Protein AF-0000000070408764 (afdb_homodimer)

Sequence (468 aa):
MGTEERNVILADMATMDFGFGFPETDITLIVEGNKFHVNRAVLSHHSPVFNAMLNGHFKESSEKEIVLEDCKAEHFKEFLKSLYPNMKQSVNEQNVLQVLPLAHKYQSPLVTDCEDFMKTLCQPGTGIRISTLLDYILAAEKFNLGQFLESAVKFCARVDFDLLNGKKYSRISQRFGNTQYTKSIDKDVQKKFLQLSIETQFSIAKKRLKFLEMYKKKRDNSDSVESDFEIPLSMGTEERNVILADMATMDFGFGFPETDITLIVEGNKFHVNRAVLSHHSPVFNAMLNGHFKESSEKEIVLEDCKAEHFKEFLKSLYPNMKQSVNEQNVLQVLPLAHKYQSPLVTDCEDFMKTLCQPGTGIRISTLLDYILAAEKFNLGQFLESAVKFCARVDFDLLNGKKYSRISQRFGNTQYTKSIDKDVQKKFLQLSIETQFSIAKKRLKFLEMYKKKRDNSDSVESDFEIPLS

InterPro domains:
  IPR000210 BTB/POZ domain [PF00651] (25-120)
  IPR000210 BTB/POZ domain [PS50097] (25-84)
  IPR000210 BTB/POZ domain [SM00225] (25-122)
  IPR011333 SKP1/BTB/POZ domain superfamily [G3DSA:3.30.710.10] (23-158)
  IPR011333 SKP1/BTB/POZ domain superfamily [SSF54695] (25-119)

Structure (mmCIF, N/CA/C/O backbone):
data_AF-0000000070408764-model_v1
#
loop_
_entity.id
_entity.type
_entity.pdbx_description
1 polymer 'Speckle-type POZ protein-like isoform X1'
#
loop_
_atom_site.group_PDB
_atom_site.id
_atom_site.type_symbol
_atom_site.label_atom_id
_atom_site.label_alt_id
_atom_site.label_comp_id
_atom_site.label_asym_id
_atom_site.label_entity_id
_atom_site.label_seq_id
_atom_site.pdbx_PDB_ins_code
_atom_site.Cartn_x
_atom_site.Cartn_y
_atom_site.Cartn_z
_atom_site.occupancy
_atom_site.B_iso_or_equiv
_atom_site.auth_seq_id
_atom_site.auth_comp_id
_atom_site.auth_asym_id
_atom_site.auth_atom_id
_atom_site.pdbx_PDB_model_num
ATOM 1 N N . MET A 1 1 ? 15.781 -19.453 -42.906 1 28.3 1 MET A N 1
ATOM 2 C CA . MET A 1 1 ? 15.938 -20.828 -42.406 1 28.3 1 MET A CA 1
ATOM 3 C C . MET A 1 1 ? 15.195 -21.016 -41.094 1 28.3 1 MET A C 1
ATOM 5 O O . MET A 1 1 ? 14.969 -22.156 -40.656 1 28.3 1 MET A O 1
ATOM 9 N N . GLY A 1 2 ? 15.078 -19.922 -40.344 1 32.53 2 GLY A N 1
ATOM 10 C CA . GLY A 1 2 ? 14.578 -19.922 -38.969 1 32.53 2 GLY A CA 1
ATOM 11 C C . GLY A 1 2 ? 13.086 -20.156 -38.875 1 32.53 2 GLY A C 1
ATOM 12 O O . GLY A 1 2 ? 12.57 -20.531 -37.844 1 32.53 2 GLY A O 1
ATOM 13 N N . THR A 1 3 ? 12.32 -19.766 -39.844 1 39.16 3 THR A N 1
ATOM 14 C CA . THR A 1 3 ? 10.859 -19.812 -39.906 1 39.16 3 THR A CA 1
ATOM 15 C C . THR A 1 3 ? 10.367 -21.234 -40.125 1 39.16 3 THR A C 1
ATOM 17 O O . THR A 1 3 ? 9.297 -21.609 -39.625 1 39.16 3 THR A O 1
ATOM 20 N N . GLU A 1 4 ? 11.227 -22.016 -40.781 1 33.66 4 GLU A N 1
ATOM 21 C CA . GLU A 1 4 ? 10.805 -23.344 -41.188 1 33.66 4 GLU A CA 1
ATOM 22 C C . GLU A 1 4 ? 10.742 -24.312 -40.031 1 33.66 4 GLU A C 1
ATOM 24 O O . GLU A 1 4 ? 9.867 -25.188 -39.969 1 33.66 4 GLU A O 1
ATOM 29 N N . GLU A 1 5 ? 11.758 -24.188 -39.094 1 30.2 5 GLU A N 1
ATOM 30 C CA . GLU A 1 5 ? 11.836 -25.125 -38 1 30.2 5 GLU A CA 1
ATOM 31 C C . GLU A 1 5 ? 10.688 -24.922 -37 1 30.2 5 GLU A C 1
ATOM 33 O O . GLU A 1 5 ? 10.414 -25.797 -36.188 1 30.2 5 GLU A O 1
ATOM 38 N N . ARG A 1 6 ? 10.227 -23.703 -36.969 1 38.06 6 ARG A N 1
ATOM 39 C CA . ARG A 1 6 ? 9.07 -23.484 -36.094 1 38.06 6 ARG A CA 1
ATOM 40 C C . ARG A 1 6 ? 7.859 -24.266 -36.594 1 38.06 6 ARG A C 1
ATOM 42 O O . ARG A 1 6 ? 6.996 -24.656 -35.812 1 38.06 6 ARG A O 1
ATOM 49 N N . ASN A 1 7 ? 7.965 -24.422 -37.906 1 34.16 7 ASN A N 1
ATOM 50 C CA . ASN A 1 7 ? 6.84 -25.078 -38.562 1 34.16 7 ASN A CA 1
ATOM 51 C C . ASN A 1 7 ? 6.801 -26.562 -38.281 1 34.16 7 ASN A C 1
ATOM 53 O O . ASN A 1 7 ? 5.73 -27.188 -38.281 1 34.16 7 ASN A O 1
ATOM 57 N N . VAL A 1 8 ? 7.996 -27.25 -38.125 1 34.06 8 VAL A N 1
ATOM 58 C CA . VAL A 1 8 ? 8.062 -28.719 -38.062 1 34.06 8 VAL A CA 1
ATOM 59 C C . VAL A 1 8 ? 7.605 -29.172 -36.656 1 34.06 8 VAL A C 1
ATOM 61 O O . VAL A 1 8 ? 6.871 -30.156 -36.562 1 34.06 8 VAL A O 1
ATOM 64 N N . ILE A 1 9 ? 8.195 -28.547 -35.594 1 34.31 9 ILE A N 1
ATOM 65 C CA . ILE A 1 9 ? 7.895 -29.031 -34.25 1 34.31 9 ILE A CA 1
ATOM 66 C C . ILE A 1 9 ? 6.43 -28.766 -33.938 1 34.31 9 ILE A C 1
ATOM 68 O O . ILE A 1 9 ? 5.777 -29.578 -33.281 1 34.31 9 ILE A O 1
ATOM 72 N N . LEU A 1 10 ? 5.906 -27.641 -34.406 1 36.19 10 LEU A N 1
ATOM 73 C CA . LEU A 1 10 ? 4.496 -27.266 -34.312 1 36.19 10 LEU A CA 1
ATOM 74 C C . LEU A 1 10 ? 3.639 -28.219 -35.156 1 36.19 10 LEU A C 1
ATOM 76 O O . LEU A 1 10 ? 2.531 -28.578 -34.75 1 36.19 10 LEU A O 1
ATOM 80 N N . ALA A 1 11 ? 4.113 -28.625 -36.312 1 35.84 11 ALA A N 1
ATOM 81 C CA . ALA A 1 11 ? 3.49 -29.609 -37.188 1 35.84 11 ALA A CA 1
ATOM 82 C C . ALA A 1 11 ? 3.336 -30.953 -36.5 1 35.84 11 ALA A C 1
ATOM 84 O O . ALA A 1 11 ? 2.309 -31.625 -36.625 1 35.84 11 ALA A O 1
ATOM 85 N N . ASP A 1 12 ? 4.418 -31.531 -35.906 1 34.56 12 ASP A N 1
ATOM 86 C CA . ASP A 1 12 ? 4.344 -32.844 -35.281 1 34.56 12 ASP A CA 1
ATOM 87 C C . ASP A 1 12 ? 3.334 -32.844 -34.125 1 34.56 12 ASP A C 1
ATOM 89 O O . ASP A 1 12 ? 2.584 -33.812 -33.938 1 34.56 12 ASP A O 1
ATOM 93 N N . MET A 1 13 ? 3.309 -31.828 -33.25 1 36.41 13 MET A N 1
ATOM 94 C CA . MET A 1 13 ? 2.316 -31.688 -32.188 1 36.41 13 MET A CA 1
ATOM 95 C C . MET A 1 13 ? 0.973 -31.234 -32.75 1 36.41 13 MET A C 1
ATOM 97 O O . MET A 1 13 ? -0.077 -31.547 -32.188 1 36.41 13 MET A O 1
ATOM 101 N N . ALA A 1 14 ? 0.761 -30.375 -33.719 1 40.25 14 ALA A N 1
ATOM 102 C CA . ALA A 1 14 ? -0.396 -29.922 -34.469 1 40.25 14 ALA A CA 1
ATOM 103 C C . ALA A 1 14 ? -1.159 -31.094 -35.094 1 40.25 14 ALA A C 1
ATOM 105 O O . ALA A 1 14 ? -2.391 -31.078 -35.125 1 40.25 14 ALA A O 1
ATOM 106 N N . THR A 1 15 ? -0.508 -31.984 -35.938 1 40.06 15 THR A N 1
ATOM 107 C CA . THR A 1 15 ? -1.001 -33.312 -36.281 1 40.06 15 THR A CA 1
ATOM 108 C C . THR A 1 15 ? -0.934 -34.219 -35.062 1 40.06 15 THR A C 1
ATOM 110 O O . THR A 1 15 ? -1.022 -35.438 -35.188 1 40.06 15 THR A O 1
ATOM 113 N N . MET A 1 16 ? -0.277 -33.875 -34.031 1 38.88 16 MET A N 1
ATOM 114 C CA . MET A 1 16 ? -0.199 -34.781 -32.906 1 38.88 16 MET A CA 1
ATOM 115 C C . MET A 1 16 ? -1.567 -35.375 -32.594 1 38.88 16 MET A C 1
ATOM 117 O O . MET A 1 16 ? -2.514 -34.656 -32.312 1 38.88 16 MET A O 1
ATOM 121 N N . ASP A 1 17 ? -1.9 -36.281 -33.312 1 42.25 17 ASP A N 1
ATOM 122 C CA . ASP A 1 17 ? -2.812 -37.281 -32.781 1 42.25 17 ASP A CA 1
ATOM 123 C C . ASP A 1 17 ? -2.486 -37.562 -31.312 1 42.25 17 ASP A C 1
ATOM 125 O O . ASP A 1 17 ? -1.383 -38 -30.984 1 42.25 17 ASP A O 1
ATOM 129 N N . PHE A 1 18 ? -2.742 -36.438 -30.391 1 43.19 18 PHE A N 1
ATOM 130 C CA . PHE A 1 18 ? -2.453 -36.844 -29.016 1 43.19 18 PHE A CA 1
ATOM 131 C C . PHE A 1 18 ? -2.482 -38.375 -28.875 1 43.19 18 PHE A C 1
ATOM 133 O O . PHE A 1 18 ? -2.314 -38.906 -27.781 1 43.19 18 PHE A O 1
ATOM 140 N N . GLY A 1 19 ? -2.346 -39.062 -29.969 1 39.84 19 GLY A N 1
ATOM 141 C CA . GLY A 1 19 ? -2.18 -40.5 -29.953 1 39.84 19 GLY A CA 1
ATOM 142 C C . GLY A 1 19 ? -2.684 -41.125 -28.672 1 39.84 19 GLY A C 1
ATOM 143 O O . GLY A 1 19 ? -2.242 -42.219 -28.297 1 39.84 19 GLY A O 1
ATOM 144 N N . PHE A 1 20 ? -2.953 -40.188 -27.641 1 40.75 20 PHE A N 1
ATOM 145 C CA . PHE A 1 20 ? -3.354 -40.938 -26.453 1 40.75 20 PHE A CA 1
ATOM 146 C C . PHE A 1 20 ? -4.43 -41.969 -26.797 1 40.75 20 PHE A C 1
ATOM 148 O O . PHE A 1 20 ? -5.18 -41.781 -27.75 1 40.75 20 PHE A O 1
ATOM 155 N N . GLY A 1 21 ? -4.203 -43.094 -26.719 1 43.78 21 GLY A N 1
ATOM 156 C CA . GLY A 1 21 ? -5.344 -44 -26.734 1 43.78 21 GLY A CA 1
ATOM 157 C C . GLY A 1 21 ? -6.656 -43.312 -26.422 1 43.78 21 GLY A C 1
ATOM 158 O O . GLY A 1 21 ? -7.398 -43.75 -25.531 1 43.78 21 GLY A O 1
ATOM 159 N N . PHE A 1 22 ? -6.676 -42 -26.297 1 48.03 22 PHE A N 1
ATOM 160 C CA . PHE A 1 22 ? -7.879 -41.312 -25.875 1 48.03 22 PHE A CA 1
ATOM 161 C C . PHE A 1 22 ? -9.047 -41.625 -26.812 1 48.03 22 PHE A C 1
ATOM 163 O O . PHE A 1 22 ? -8.844 -42.094 -27.938 1 48.03 22 PHE A O 1
ATOM 170 N N . PRO A 1 23 ? -10.234 -41.281 -26.234 1 56.53 23 PRO A N 1
ATOM 171 C CA . PRO A 1 23 ? -11.484 -41.344 -27 1 56.53 23 PRO A CA 1
ATOM 172 C C . PRO A 1 23 ? -11.406 -40.594 -28.312 1 56.53 23 PRO A C 1
ATOM 174 O O . PRO A 1 23 ? -10.516 -39.75 -28.516 1 56.53 23 PRO A O 1
ATOM 177 N N . GLU A 1 24 ? -11.984 -41 -29.344 1 66.62 24 GLU A N 1
ATOM 178 C CA . GLU A 1 24 ? -12.133 -40.469 -30.688 1 66.62 24 GLU A CA 1
ATOM 179 C C . GLU A 1 24 ? -12.242 -38.969 -30.688 1 66.62 24 GLU A C 1
ATOM 181 O O . GLU A 1 24 ? -13.055 -38.375 -29.953 1 66.62 24 GLU A O 1
ATOM 186 N N . THR A 1 25 ? -11.102 -38.219 -31.094 1 78.25 25 THR A N 1
ATOM 187 C CA . THR A 1 25 ? -11.172 -36.781 -31.297 1 78.25 25 THR A CA 1
ATOM 188 C C . THR A 1 25 ? -12.32 -36.406 -32.25 1 78.25 25 THR A C 1
ATOM 190 O O . THR A 1 25 ? -12.547 -37.125 -33.25 1 78.25 25 THR A O 1
ATOM 193 N N . ASP A 1 26 ? -13.117 -35.406 -31.766 1 83.38 26 ASP A N 1
ATOM 194 C CA . ASP A 1 26 ? -14.289 -35.094 -32.594 1 83.38 26 ASP A CA 1
ATOM 195 C C . ASP A 1 26 ? -14.367 -33.594 -32.875 1 83.38 26 ASP A C 1
ATOM 197 O O . ASP A 1 26 ? -15.266 -33.156 -33.594 1 83.38 26 ASP A O 1
ATOM 201 N N . ILE A 1 27 ? -13.43 -32.875 -32.344 1 88.38 27 ILE A N 1
ATOM 202 C CA . ILE A 1 27 ? -13.445 -31.438 -32.594 1 88.38 27 ILE A CA 1
ATOM 203 C C . ILE A 1 27 ? -12.016 -30.922 -32.75 1 88.38 27 ILE A C 1
ATOM 205 O O . ILE A 1 27 ? -11.086 -31.5 -32.156 1 88.38 27 ILE A O 1
ATOM 209 N N . THR A 1 28 ? -11.844 -29.938 -33.562 1 91.38 28 THR A N 1
ATOM 210 C CA . THR A 1 28 ? -10.547 -29.312 -33.781 1 91.38 28 THR A CA 1
ATOM 211 C C . THR A 1 28 ? -10.539 -27.875 -33.281 1 91.38 28 THR A C 1
ATOM 213 O O . THR A 1 28 ? -11.391 -27.078 -33.688 1 91.38 28 THR A O 1
ATOM 216 N N . LEU A 1 29 ? -9.57 -27.625 -32.438 1 92.44 29 LEU A N 1
ATOM 217 C CA . LEU A 1 29 ? -9.367 -26.25 -31.984 1 92.44 29 LEU A CA 1
ATOM 218 C C . LEU A 1 29 ? -8.156 -25.625 -32.656 1 92.44 29 LEU A C 1
ATOM 220 O O . LEU A 1 29 ? -7.117 -26.281 -32.812 1 92.44 29 LEU A O 1
ATOM 224 N N . ILE A 1 30 ? -8.352 -24.375 -33.125 1 93.88 30 ILE A N 1
ATOM 225 C CA . ILE A 1 30 ? -7.27 -23.672 -33.812 1 93.88 30 ILE A CA 1
ATOM 226 C C . ILE A 1 30 ? -6.75 -22.547 -32.938 1 93.88 30 ILE A C 1
ATOM 228 O O . ILE A 1 30 ? -7.508 -21.656 -32.531 1 93.88 30 ILE A O 1
ATOM 232 N N . VAL A 1 31 ? -5.473 -22.656 -32.625 1 95.12 31 VAL A N 1
ATOM 233 C CA . VAL A 1 31 ? -4.797 -21.641 -31.812 1 95.12 31 VAL A CA 1
ATOM 234 C C . VAL A 1 31 ? -3.566 -21.125 -32.562 1 95.12 31 VAL A C 1
ATOM 236 O O . VAL A 1 31 ? -2.629 -21.891 -32.812 1 95.12 31 VAL A O 1
ATOM 239 N N . GLU A 1 32 ? -3.594 -19.906 -32.781 1 95.69 32 GLU A N 1
ATOM 240 C CA . GLU A 1 32 ? -2.502 -19.297 -33.531 1 95.69 32 GLU A CA 1
ATOM 241 C C . GLU A 1 32 ? -2.184 -20.125 -34.781 1 95.69 32 GLU A C 1
ATOM 243 O O . GLU A 1 32 ? -1.019 -20.422 -35.062 1 95.69 32 GLU A O 1
ATOM 248 N N . GLY A 1 33 ? -3.221 -20.547 -35.5 1 92.81 33 GLY A N 1
ATOM 249 C CA . GLY A 1 33 ? -3.08 -21.266 -36.75 1 92.81 33 GLY A CA 1
ATOM 250 C C . GLY A 1 33 ? -2.742 -22.734 -36.562 1 92.81 33 GLY A C 1
ATOM 251 O O . GLY A 1 33 ? -2.756 -23.5 -37.531 1 92.81 33 GLY A O 1
ATOM 252 N N . ASN A 1 34 ? -2.486 -23.141 -35.375 1 92.44 34 ASN A N 1
ATOM 253 C CA . ASN A 1 34 ? -2.199 -24.547 -35.094 1 92.44 34 ASN A CA 1
ATOM 254 C C . ASN A 1 34 ? -3.469 -25.328 -34.75 1 92.44 34 ASN A C 1
ATOM 256 O O . ASN A 1 34 ? -4.332 -24.828 -34 1 92.44 34 ASN A O 1
ATOM 260 N N . LYS A 1 35 ? -3.582 -26.531 -35.281 1 90.5 35 LYS A N 1
ATOM 261 C CA . LYS A 1 35 ? -4.77 -27.344 -35.062 1 90.5 35 LYS A CA 1
ATOM 262 C C . LYS A 1 35 ? -4.559 -28.328 -33.906 1 90.5 35 LYS A C 1
ATOM 264 O O . LYS A 1 35 ? -3.553 -29.031 -33.875 1 90.5 35 LYS A O 1
ATOM 269 N N . PHE A 1 36 ? -5.449 -28.297 -33 1 90.62 36 PHE A N 1
ATOM 270 C CA . PHE A 1 36 ? -5.477 -29.219 -31.891 1 90.62 36 PHE A CA 1
ATOM 271 C C . PHE A 1 36 ? -6.715 -30.109 -31.953 1 90.62 36 PHE A C 1
ATOM 273 O O . PHE A 1 36 ? -7.836 -29.625 -31.781 1 90.62 36 PHE A O 1
ATOM 280 N N . HIS A 1 37 ? -6.449 -31.375 -32.25 1 88.44 37 HIS A N 1
ATOM 281 C CA . HIS A 1 37 ? -7.555 -32.312 -32.281 1 88.44 37 HIS A CA 1
ATOM 282 C C . HIS A 1 37 ? -7.863 -32.844 -30.875 1 88.44 37 HIS A C 1
ATOM 284 O O . HIS A 1 37 ? -7.031 -33.5 -30.25 1 88.44 37 HIS A O 1
ATOM 290 N N . VAL A 1 38 ? -9.039 -32.469 -30.422 1 88.81 38 VAL A N 1
ATOM 291 C CA . VAL A 1 38 ? -9.352 -32.781 -29.031 1 88.81 38 VAL A CA 1
ATOM 292 C C . VAL A 1 38 ? -10.703 -33.469 -28.953 1 88.81 38 VAL A C 1
ATOM 294 O O . VAL A 1 38 ? -11.406 -33.594 -29.953 1 88.81 38 VAL A O 1
ATOM 297 N N . ASN A 1 39 ? -10.891 -34.094 -27.828 1 87.25 39 ASN A N 1
ATOM 298 C CA . ASN A 1 39 ? -12.164 -34.719 -27.547 1 87.25 39 ASN A CA 1
ATOM 299 C C . ASN A 1 39 ? -13.133 -33.781 -26.844 1 87.25 39 ASN A C 1
ATOM 301 O O . ASN A 1 39 ? -12.828 -33.25 -25.766 1 87.25 39 ASN A O 1
ATOM 305 N N . ARG A 1 40 ? -14.266 -33.562 -27.422 1 87.69 40 ARG A N 1
ATOM 306 C CA . ARG A 1 40 ? -15.281 -32.656 -26.938 1 87.69 40 ARG A CA 1
ATOM 307 C C . ARG A 1 40 ? -15.711 -33 -25.516 1 87.69 40 ARG A C 1
ATOM 309 O O . ARG A 1 40 ? -15.844 -32.125 -24.656 1 87.69 40 ARG A O 1
ATOM 316 N N . ALA A 1 41 ? -15.875 -34.188 -25.234 1 85.56 41 ALA A N 1
ATOM 317 C CA . ALA A 1 41 ? -16.375 -34.656 -23.938 1 85.56 41 ALA A CA 1
ATOM 318 C C . ALA A 1 41 ? -15.359 -34.375 -22.828 1 85.56 41 ALA A C 1
ATOM 320 O O . ALA A 1 41 ? -15.727 -33.969 -21.719 1 85.56 41 ALA A O 1
ATOM 321 N N . VAL A 1 42 ? -14.141 -34.594 -23.156 1 85.56 42 VAL A N 1
ATOM 322 C CA . VAL A 1 42 ? -13.086 -34.406 -22.188 1 85.56 42 VAL A CA 1
ATOM 323 C C . VAL A 1 42 ? -12.992 -32.938 -21.812 1 85.56 42 VAL A C 1
ATOM 325 O O . VAL A 1 42 ? -12.977 -32.562 -20.641 1 85.56 42 VAL A O 1
ATOM 328 N N . LEU A 1 43 ? -12.938 -32.062 -22.734 1 89.94 43 LEU A N 1
ATOM 329 C CA . LEU A 1 43 ? -12.844 -30.609 -22.5 1 89.94 43 LEU A CA 1
ATOM 330 C C . LEU A 1 43 ? -14.07 -30.109 -21.766 1 89.94 43 LEU A C 1
ATOM 332 O O . LEU A 1 43 ? -13.953 -29.344 -20.812 1 89.94 43 LEU A O 1
ATOM 336 N N . SER A 1 44 ? -15.227 -30.609 -22.203 1 90.25 44 SER A N 1
ATOM 337 C CA . SER A 1 44 ? -16.484 -30.172 -21.609 1 90.25 44 SER A CA 1
ATOM 338 C C . SER A 1 44 ? -16.594 -30.594 -20.156 1 90.25 44 SER A C 1
ATOM 340 O O . SER A 1 44 ? -17.172 -29.891 -19.328 1 90.25 44 SER A O 1
ATOM 342 N N . HIS A 1 45 ? -16.062 -31.688 -19.906 1 89 45 HIS A N 1
ATOM 343 C CA . HIS A 1 45 ? -16.109 -32.219 -18.547 1 89 45 HIS A CA 1
ATOM 344 C C . HIS A 1 45 ? -15.227 -31.406 -17.609 1 89 45 HIS A C 1
ATOM 346 O O . HIS A 1 45 ? -15.57 -31.203 -16.438 1 89 45 HIS A O 1
ATOM 352 N N . HIS A 1 46 ? -14.109 -30.953 -18.109 1 91.06 46 HIS A N 1
ATOM 353 C CA . HIS A 1 46 ? -13.102 -30.344 -17.234 1 91.06 46 HIS A CA 1
ATOM 354 C C . HIS A 1 46 ? -13.156 -28.828 -17.312 1 91.06 46 HIS A C 1
ATOM 356 O O . HIS A 1 46 ? -12.359 -28.141 -16.656 1 91.06 46 HIS A O 1
ATOM 362 N N . SER A 1 47 ? -14.07 -28.25 -18 1 94.5 47 SER A N 1
ATOM 363 C CA . SER A 1 47 ? -14.172 -26.797 -18.156 1 94.5 47 SER A CA 1
ATOM 364 C C . SER A 1 47 ? -15.602 -26.375 -18.484 1 94.5 47 SER A C 1
ATOM 366 O O . SER A 1 47 ? -16.094 -26.672 -19.578 1 94.5 47 SER A O 1
ATOM 368 N N . PRO A 1 48 ? -16.203 -25.703 -17.578 1 95.06 48 PRO A N 1
ATOM 369 C CA . PRO A 1 48 ? -17.531 -25.188 -17.891 1 95.06 48 PRO A CA 1
ATOM 370 C C . PRO A 1 48 ? -17.531 -24.25 -19.109 1 95.06 48 PRO A C 1
ATOM 372 O O . PRO A 1 48 ? -18.516 -24.219 -19.859 1 95.06 48 PRO A O 1
ATOM 375 N N . VAL A 1 49 ? -16.469 -23.578 -19.25 1 95.12 49 VAL A N 1
ATOM 376 C CA . VAL A 1 49 ? -16.359 -22.672 -20.391 1 95.12 49 VAL A CA 1
ATOM 377 C C . VAL A 1 49 ? -16.312 -23.469 -21.688 1 95.12 49 VAL A C 1
ATOM 379 O O . VAL A 1 49 ? -17.047 -23.188 -22.625 1 95.12 49 VAL A O 1
ATOM 382 N N . PHE A 1 50 ? -15.492 -24.516 -21.703 1 92.88 50 PHE A N 1
ATOM 383 C CA . PHE A 1 50 ? -15.461 -25.391 -22.875 1 92.88 50 PHE A CA 1
ATOM 384 C C . PHE A 1 50 ? -16.797 -26.094 -23.047 1 92.88 50 PHE A C 1
ATOM 386 O O . PHE A 1 50 ? -17.25 -26.312 -24.188 1 92.88 50 PHE A O 1
ATOM 393 N N . ASN A 1 51 ? -17.375 -26.469 -21.969 1 92.88 51 ASN A N 1
ATOM 394 C CA . ASN A 1 51 ? -18.688 -27.109 -22.062 1 92.88 51 ASN A CA 1
ATOM 395 C C . ASN A 1 51 ? -19.703 -26.203 -22.75 1 92.88 51 ASN A C 1
ATOM 397 O O . ASN A 1 51 ? -20.422 -26.641 -23.656 1 92.88 51 ASN A O 1
ATOM 401 N N . ALA A 1 52 ? -19.688 -25.016 -22.344 1 92.25 52 ALA A N 1
ATOM 402 C CA . ALA A 1 52 ? -20.625 -24.047 -22.922 1 92.25 52 ALA A CA 1
ATOM 403 C C . ALA A 1 52 ? -20.281 -23.766 -24.391 1 92.25 52 ALA A C 1
ATOM 405 O O . ALA A 1 52 ? -21.172 -23.641 -25.234 1 92.25 52 ALA A O 1
ATOM 406 N N . MET A 1 53 ? -19.016 -23.656 -24.672 1 90.38 53 MET A N 1
ATOM 407 C CA . MET A 1 53 ? -18.547 -23.297 -26 1 90.38 53 MET A CA 1
ATOM 408 C C . MET A 1 53 ? -18.812 -24.422 -27 1 90.38 53 MET A C 1
ATOM 410 O O . MET A 1 53 ? -19.203 -24.172 -28.141 1 90.38 53 MET A O 1
ATOM 414 N N . LEU A 1 54 ? -18.703 -25.672 -26.562 1 88.88 54 LEU A N 1
ATOM 415 C CA . LEU A 1 54 ? -18.734 -26.812 -27.469 1 88.88 54 LEU A CA 1
ATOM 416 C C . LEU A 1 54 ? -20.125 -27.438 -27.531 1 88.88 54 LEU A C 1
ATOM 418 O O . LEU A 1 54 ? -20.453 -28.125 -28.5 1 88.88 54 LEU A O 1
ATOM 422 N N . ASN A 1 55 ? -20.875 -27.25 -26.516 1 86.38 55 ASN A N 1
ATOM 423 C CA . ASN A 1 55 ? -22.188 -27.891 -26.469 1 86.38 55 ASN A CA 1
ATOM 424 C C . ASN A 1 55 ? -23.312 -26.844 -26.438 1 86.38 55 ASN A C 1
ATOM 426 O O . ASN A 1 55 ? -24.484 -27.203 -26.484 1 86.38 55 ASN A O 1
ATOM 430 N N . GLY A 1 56 ? -22.922 -25.672 -26.266 1 80.25 56 GLY A N 1
ATOM 431 C CA . GLY A 1 56 ? -23.953 -24.641 -26.188 1 80.25 56 GLY A CA 1
ATOM 432 C C . GLY A 1 56 ? -24.656 -24.391 -27.5 1 80.25 56 GLY A C 1
ATOM 433 O O . GLY A 1 56 ? -24.328 -25.031 -28.516 1 80.25 56 GLY A O 1
ATOM 434 N N . HIS A 1 57 ? -25.734 -23.703 -27.422 1 69.44 57 HIS A N 1
ATOM 435 C CA . HIS A 1 57 ? -26.656 -23.453 -28.516 1 69.44 57 HIS A CA 1
ATOM 436 C C . HIS A 1 57 ? -26.031 -22.516 -29.562 1 69.44 57 HIS A C 1
ATOM 438 O O . HIS A 1 57 ? -26.672 -22.188 -30.562 1 69.44 57 HIS A O 1
ATOM 444 N N . PHE A 1 58 ? -24.797 -22.297 -29.25 1 59.81 58 PHE A N 1
ATOM 445 C CA . PHE A 1 58 ? -24.234 -21.328 -30.172 1 59.81 58 PHE A CA 1
ATOM 446 C C . PHE A 1 58 ? -23.594 -22.031 -31.375 1 59.81 58 PHE A C 1
ATOM 448 O O . PHE A 1 58 ? -23.281 -23.219 -31.312 1 59.81 58 PHE A O 1
ATOM 455 N N . LYS A 1 59 ? -23.5 -21.359 -32.5 1 55.88 59 LYS A N 1
ATOM 456 C CA . LYS A 1 59 ? -23.047 -21.766 -33.844 1 55.88 59 LYS A CA 1
ATOM 457 C C . LYS A 1 59 ? -21.75 -22.562 -33.75 1 55.88 59 LYS A C 1
ATOM 459 O O . LYS A 1 59 ? -21.547 -23.5 -34.531 1 55.88 59 LYS A O 1
ATOM 464 N N . GLU A 1 60 ? -20.922 -22.266 -32.812 1 55.5 60 GLU A N 1
ATOM 465 C CA . GLU A 1 60 ? -19.609 -22.906 -32.75 1 55.5 60 GLU A CA 1
ATOM 466 C C . GLU A 1 60 ? -19.719 -24.375 -32.406 1 55.5 60 GLU A C 1
ATOM 468 O O . GLU A 1 60 ? -18.875 -25.188 -32.812 1 55.5 60 GLU A O 1
ATOM 473 N N . SER A 1 61 ? -20.984 -24.656 -31.734 1 58.53 61 SER A N 1
ATOM 474 C CA . SER A 1 61 ? -21.125 -26.031 -31.266 1 58.53 61 SER A CA 1
ATOM 475 C C . SER A 1 61 ? -21.266 -27.016 -32.406 1 58.53 61 SER A C 1
ATOM 477 O O . SER A 1 61 ? -20.906 -28.188 -32.281 1 58.53 61 SER A O 1
ATOM 479 N N . SER A 1 62 ? -21.594 -26.422 -33.5 1 62.53 62 SER A N 1
ATOM 480 C CA . SER A 1 62 ? -21.828 -27.281 -34.656 1 62.53 62 SER A CA 1
ATOM 481 C C . SER A 1 62 ? -20.594 -27.344 -35.562 1 62.53 62 SER A C 1
ATOM 483 O O . SER A 1 62 ? -20.469 -28.25 -36.375 1 62.53 62 SER A O 1
ATOM 485 N N . GLU A 1 63 ? -19.703 -26.469 -35.25 1 68.69 63 GLU A N 1
ATOM 486 C CA . GLU A 1 63 ? -18.516 -26.391 -36.094 1 68.69 63 GLU A CA 1
ATOM 487 C C . GLU A 1 63 ? -17.469 -27.422 -35.656 1 68.69 63 GLU A C 1
ATOM 489 O O . GLU A 1 63 ? -17.297 -27.672 -34.469 1 68.69 63 GLU A O 1
ATOM 494 N N . LYS A 1 64 ? -16.875 -28.016 -36.656 1 81.56 64 LYS A N 1
ATOM 495 C CA . LYS A 1 64 ? -15.836 -29.016 -36.406 1 81.56 64 LYS A CA 1
ATOM 496 C C . LYS A 1 64 ? -14.5 -28.359 -36.062 1 81.56 64 LYS A C 1
ATOM 498 O O . LYS A 1 64 ? -13.609 -28.984 -35.5 1 81.56 64 LYS A O 1
ATOM 503 N N . GLU A 1 65 ? -14.461 -27.094 -36.469 1 89.06 65 GLU A N 1
ATOM 504 C CA . GLU A 1 65 ? -13.25 -26.328 -36.156 1 89.06 65 GLU A CA 1
ATOM 505 C C . GLU A 1 65 ? -13.594 -25.016 -35.469 1 89.06 65 GLU A C 1
ATOM 507 O O . GLU A 1 65 ? -14.422 -24.25 -35.938 1 89.06 65 GLU A O 1
ATOM 512 N N . ILE A 1 66 ? -13.031 -24.812 -34.312 1 91.31 66 ILE A N 1
ATOM 513 C CA . ILE A 1 66 ? -13.273 -23.609 -33.562 1 91.31 66 ILE A CA 1
ATOM 514 C C . ILE A 1 66 ? -11.953 -22.859 -33.344 1 91.31 66 ILE A C 1
ATOM 516 O O . ILE A 1 66 ? -10.961 -23.469 -32.906 1 91.31 66 ILE A O 1
ATOM 520 N N . VAL A 1 67 ? -11.883 -21.547 -33.625 1 93.38 67 VAL A N 1
ATOM 521 C CA . VAL A 1 67 ? -10.695 -20.719 -33.406 1 93.38 67 VAL A CA 1
ATOM 522 C C . VAL A 1 67 ? -10.711 -20.109 -32.031 1 93.38 67 VAL A C 1
ATOM 524 O O . VAL A 1 67 ? -11.695 -19.469 -31.625 1 93.38 67 VAL A O 1
ATOM 527 N N . LEU A 1 68 ? -9.719 -20.438 -31.281 1 94.44 68 LEU A N 1
ATOM 528 C CA . LEU A 1 68 ? -9.562 -19.812 -29.969 1 94.44 68 LEU A CA 1
ATOM 529 C C . LEU A 1 68 ? -8.656 -18.594 -30.062 1 94.44 68 LEU A C 1
ATOM 531 O O . LEU A 1 68 ? -7.535 -18.672 -30.562 1 94.44 68 LEU A O 1
ATOM 535 N N . GLU A 1 69 ? -9.141 -17.516 -29.516 1 93.06 69 GLU A N 1
ATOM 536 C CA . GLU A 1 69 ? -8.391 -16.25 -29.562 1 93.06 69 GLU A CA 1
ATOM 537 C C . GLU A 1 69 ? -7.664 -16 -28.234 1 93.06 69 GLU A C 1
ATOM 539 O O . GLU A 1 69 ? -7.988 -16.609 -27.219 1 93.06 69 GLU A O 1
ATOM 544 N N . ASP A 1 70 ? -6.566 -15.234 -28.281 1 91.69 70 ASP A N 1
ATOM 545 C CA . ASP A 1 70 ? -5.844 -14.742 -27.109 1 91.69 70 ASP A CA 1
ATOM 546 C C . ASP A 1 70 ? -5.207 -15.898 -26.344 1 91.69 70 ASP A C 1
ATOM 548 O O . ASP A 1 70 ? -5.324 -15.969 -25.125 1 91.69 70 ASP A O 1
ATOM 552 N N . CYS A 1 71 ? -4.773 -16.797 -27.141 1 92.94 71 CYS A N 1
ATOM 553 C CA . CYS A 1 71 ? -4.09 -17.969 -26.562 1 92.94 71 CYS A CA 1
ATOM 554 C C . CYS A 1 71 ? -2.85 -18.312 -27.375 1 92.94 71 CYS A C 1
ATOM 556 O O . CYS A 1 71 ? -2.875 -18.281 -28.609 1 92.94 71 CYS A O 1
ATOM 558 N N . LYS A 1 72 ? -1.76 -18.578 -26.703 1 95.31 72 LYS A N 1
ATOM 559 C CA . LYS A 1 72 ? -0.558 -19.062 -27.375 1 95.31 72 LYS A CA 1
ATOM 560 C C . LYS A 1 72 ? -0.618 -20.578 -27.578 1 95.31 72 LYS A C 1
ATOM 562 O O . LYS A 1 72 ? -1.026 -21.312 -26.688 1 95.31 72 LYS A O 1
ATOM 567 N N . ALA A 1 73 ? -0.183 -20.984 -28.75 1 95.12 73 ALA A N 1
ATOM 568 C CA . ALA A 1 73 ? -0.24 -22.406 -29.094 1 95.12 73 ALA A CA 1
ATOM 569 C C . ALA A 1 73 ? 0.594 -23.234 -28.125 1 95.12 73 ALA A C 1
ATOM 571 O O . ALA A 1 73 ? 0.165 -24.312 -27.703 1 95.12 73 ALA A O 1
ATOM 572 N N . GLU A 1 74 ? 1.742 -22.641 -27.812 1 94.19 74 GLU A N 1
ATOM 573 C CA . GLU A 1 74 ? 2.639 -23.359 -26.906 1 94.19 74 GLU A CA 1
ATOM 574 C C . GLU A 1 74 ? 2.006 -23.547 -25.531 1 94.19 74 GLU A C 1
ATOM 576 O O . GLU A 1 74 ? 2.115 -24.609 -24.922 1 94.19 74 GLU A O 1
ATOM 581 N N . HIS A 1 75 ? 1.333 -22.531 -25.062 1 96.25 75 HIS A N 1
ATOM 582 C CA . HIS A 1 75 ? 0.662 -22.594 -23.766 1 96.25 75 HIS A CA 1
ATOM 583 C C . HIS A 1 75 ? -0.521 -23.562 -23.812 1 96.25 75 HIS A C 1
ATOM 585 O O . HIS A 1 75 ? -0.748 -24.312 -22.859 1 96.25 75 HIS A O 1
ATOM 591 N N . PHE A 1 76 ? -1.2 -23.531 -24.906 1 95.12 76 PHE A N 1
ATOM 592 C CA . PHE A 1 76 ? -2.367 -24.391 -25.062 1 95.12 76 PHE A CA 1
ATOM 593 C C . PHE A 1 76 ? -1.962 -25.859 -25.078 1 95.12 76 PHE A C 1
ATOM 595 O O . PHE A 1 76 ? -2.648 -26.703 -24.484 1 95.12 76 PHE A O 1
ATOM 602 N N . LYS A 1 77 ? -0.874 -26.109 -25.703 1 92.25 77 LYS A N 1
ATOM 603 C CA . LYS A 1 77 ? -0.331 -27.469 -25.703 1 92.25 77 LYS A CA 1
ATOM 604 C C . LYS A 1 77 ? -0.068 -27.969 -24.297 1 92.25 77 LYS A C 1
ATOM 606 O O . LYS A 1 77 ? -0.502 -29.062 -23.922 1 92.25 77 LYS A O 1
ATOM 611 N N . GLU A 1 78 ? 0.648 -27.156 -23.516 1 92.69 78 GLU A N 1
ATOM 612 C CA . GLU A 1 78 ? 0.945 -27.531 -22.141 1 92.69 78 GLU A CA 1
ATOM 613 C C . GLU A 1 78 ? -0.334 -27.672 -21.312 1 92.69 78 GLU A C 1
ATOM 615 O O . GLU A 1 78 ? -0.436 -28.562 -20.469 1 92.69 78 GLU A O 1
ATOM 620 N N . PHE A 1 79 ? -1.293 -26.859 -21.594 1 94.5 79 PHE A N 1
ATOM 621 C CA . PHE A 1 79 ? -2.594 -26.922 -20.938 1 94.5 79 PHE A CA 1
ATOM 622 C C . PHE A 1 79 ? -3.297 -28.234 -21.234 1 94.5 79 PHE A C 1
ATOM 624 O O . PHE A 1 79 ? -3.734 -28.938 -20.312 1 94.5 79 PHE A O 1
ATOM 631 N N . LEU A 1 80 ? -3.314 -28.641 -22.469 1 91.31 80 LEU A N 1
ATOM 632 C CA . LEU A 1 80 ? -3.969 -29.875 -22.875 1 91.31 80 LEU A CA 1
ATOM 633 C C . LEU A 1 80 ? -3.258 -31.094 -22.281 1 91.31 80 LEU A C 1
ATOM 635 O O . LEU A 1 80 ? -3.904 -32.031 -21.828 1 91.31 80 LEU A O 1
ATOM 639 N N . LYS A 1 81 ? -1.938 -31.016 -22.312 1 89.88 81 LYS A N 1
ATOM 640 C CA . LYS A 1 81 ? -1.159 -32.125 -21.75 1 89.88 81 LYS A CA 1
ATOM 641 C C . LYS A 1 81 ? -1.489 -32.344 -20.281 1 89.88 81 LYS A C 1
ATOM 643 O O . LYS A 1 81 ? -1.474 -33.469 -19.797 1 89.88 81 LYS A O 1
ATOM 648 N N . SER A 1 82 ? -1.781 -31.234 -19.594 1 90.31 82 SER A N 1
ATOM 649 C CA . SER A 1 82 ? -2.076 -31.297 -18.172 1 90.31 82 SER A CA 1
ATOM 650 C C . SER A 1 82 ? -3.527 -31.703 -17.922 1 90.31 82 SER A C 1
ATOM 652 O O . SER A 1 82 ? -3.854 -32.25 -16.875 1 90.31 82 SER A O 1
ATOM 654 N N . LEU A 1 83 ? -4.387 -31.453 -18.828 1 87.69 83 LEU A N 1
ATOM 655 C CA . LEU A 1 83 ? -5.82 -31.688 -18.688 1 87.69 83 LEU A CA 1
ATOM 656 C C . LEU A 1 83 ? -6.164 -33.125 -19.016 1 87.69 83 LEU A C 1
ATOM 658 O O . LEU A 1 83 ? -7.004 -33.75 -18.344 1 87.69 83 LEU A O 1
ATOM 662 N N . TYR A 1 84 ? -5.477 -33.562 -19.953 1 79.38 84 TYR A N 1
ATOM 663 C CA . TYR A 1 84 ? -5.816 -34.906 -20.422 1 79.38 84 TYR A CA 1
ATOM 664 C C . TYR A 1 84 ? -5.238 -35.969 -19.484 1 79.38 84 TYR A C 1
ATOM 666 O O . TYR A 1 84 ? -4.023 -36 -19.266 1 79.38 84 TYR A O 1
ATOM 674 N N . PRO A 1 85 ? -6.012 -36.719 -18.906 1 68.25 85 PRO A N 1
ATOM 675 C CA . PRO A 1 85 ? -5.621 -37.719 -17.906 1 68.25 85 PRO A CA 1
ATOM 676 C C . PRO A 1 85 ? -4.547 -38.688 -18.422 1 68.25 85 PRO A C 1
ATOM 678 O O . PRO A 1 85 ? -3.688 -39.125 -17.656 1 68.25 85 PRO A O 1
ATOM 681 N N . ASN A 1 86 ? -4.684 -39 -19.562 1 64.25 86 ASN A N 1
ATOM 682 C CA . ASN A 1 86 ? -3.783 -40 -20.109 1 64.25 86 ASN A CA 1
ATOM 683 C C . ASN A 1 86 ? -2.387 -39.438 -20.359 1 64.25 86 ASN A C 1
ATOM 685 O O . ASN A 1 86 ? -1.424 -40.188 -20.5 1 64.25 86 ASN A O 1
ATOM 689 N N . MET A 1 87 ? -2.352 -38.125 -20.406 1 68.81 87 MET A N 1
ATOM 690 C CA . MET A 1 87 ? -1.048 -37.5 -20.609 1 68.81 87 MET A CA 1
ATOM 691 C C . MET A 1 87 ? -0.336 -37.281 -19.281 1 68.81 87 MET A C 1
ATOM 693 O O . MET A 1 87 ? 0.895 -37.312 -19.219 1 68.81 87 MET A O 1
ATOM 697 N N . LYS A 1 88 ? -0.965 -37.375 -18.391 1 67.62 88 LYS A N 1
ATOM 698 C CA . LYS A 1 88 ? -0.509 -37.344 -17.016 1 67.62 88 LYS A CA 1
ATOM 699 C C . LYS A 1 88 ? 0.631 -36.344 -16.812 1 67.62 88 LYS A C 1
ATOM 701 O O . LYS A 1 88 ? 1.65 -36.688 -16.203 1 67.62 88 LYS A O 1
ATOM 706 N N . GLN A 1 89 ? 0.622 -35.312 -17.656 1 85.38 89 GLN A N 1
ATOM 707 C CA . GLN A 1 89 ? 1.665 -34.344 -17.344 1 85.38 89 GLN A CA 1
ATOM 708 C C . GLN A 1 89 ? 1.28 -33.5 -16.141 1 85.38 89 GLN A C 1
ATOM 710 O O . GLN A 1 89 ? 0.233 -32.844 -16.141 1 85.38 89 GLN A O 1
ATOM 715 N N . SER A 1 90 ? 2.098 -33.594 -15.141 1 89.31 90 SER A N 1
ATOM 716 C CA . SER A 1 90 ? 1.833 -32.812 -13.922 1 89.31 90 SER A CA 1
ATOM 717 C C . SER A 1 90 ? 2.297 -31.391 -14.07 1 89.31 90 SER A C 1
ATOM 719 O O . SER A 1 90 ? 3.227 -31.094 -14.836 1 89.31 90 SER A O 1
ATOM 721 N N . VAL A 1 91 ? 1.517 -30.562 -13.492 1 95.12 91 VAL A N 1
ATOM 722 C CA . VAL A 1 91 ? 1.962 -29.172 -13.406 1 95.12 91 VAL A CA 1
ATOM 723 C C . VAL A 1 91 ? 3.318 -29.109 -12.703 1 95.12 91 VAL A C 1
ATOM 725 O O . VAL A 1 91 ? 3.549 -29.812 -11.719 1 95.12 91 VAL A O 1
ATOM 728 N N . ASN A 1 92 ? 4.199 -28.344 -13.273 1 94.12 92 ASN A N 1
ATOM 729 C CA . ASN A 1 92 ? 5.547 -28.234 -12.727 1 94.12 92 ASN A CA 1
ATOM 730 C C . ASN A 1 92 ? 6.137 -26.844 -12.992 1 94.12 92 ASN A C 1
ATOM 732 O O . ASN A 1 92 ? 5.449 -25.953 -13.484 1 94.12 92 ASN A O 1
ATOM 736 N N . GLU A 1 93 ? 7.43 -26.641 -12.617 1 93.94 93 GLU A N 1
ATOM 737 C CA . GLU A 1 93 ? 8.086 -25.344 -12.695 1 93.94 93 GLU A CA 1
ATOM 738 C C . GLU A 1 93 ? 8.164 -24.844 -14.141 1 93.94 93 GLU A C 1
ATOM 740 O O . GLU A 1 93 ? 8.102 -23.641 -14.391 1 93.94 93 GLU A O 1
ATOM 745 N N . GLN A 1 94 ? 8.203 -25.75 -15.094 1 93.12 94 GLN A N 1
ATOM 746 C CA . GLN A 1 94 ? 8.43 -25.406 -16.484 1 93.12 94 GLN A CA 1
ATOM 747 C C . GLN A 1 94 ? 7.133 -24.984 -17.172 1 93.12 94 GLN A C 1
ATOM 749 O O . GLN A 1 94 ? 7.156 -24.219 -18.141 1 93.12 94 GLN A O 1
ATOM 754 N N . ASN A 1 95 ? 6.008 -25.469 -16.609 1 95.25 95 ASN A N 1
ATOM 755 C CA . ASN A 1 95 ? 4.805 -25.25 -17.406 1 95.25 95 ASN A CA 1
ATOM 756 C C . ASN A 1 95 ? 3.736 -24.5 -16.625 1 95.25 95 ASN A C 1
ATOM 758 O O . ASN A 1 95 ? 2.734 -24.062 -17.188 1 95.25 95 ASN A O 1
ATOM 762 N N . VAL A 1 96 ? 3.955 -24.266 -15.273 1 97.75 96 VAL A N 1
ATOM 763 C CA . VAL A 1 96 ? 2.895 -23.75 -14.414 1 97.75 96 VAL A CA 1
ATOM 764 C C . VAL A 1 96 ? 2.438 -22.375 -14.914 1 97.75 96 VAL A C 1
ATOM 766 O O . VAL A 1 96 ? 1.238 -22.094 -14.961 1 97.75 96 VAL A O 1
ATOM 769 N N . LEU A 1 97 ? 3.363 -21.547 -15.375 1 97.56 97 LEU A N 1
ATOM 770 C CA . LEU A 1 97 ? 3.004 -20.203 -15.805 1 97.56 97 LEU A CA 1
ATOM 771 C C . LEU A 1 97 ? 2.363 -20.234 -17.188 1 97.56 97 LEU A C 1
ATOM 773 O O . LEU A 1 97 ? 1.72 -19.25 -17.594 1 97.56 97 LEU A O 1
ATOM 777 N N . GLN A 1 98 ? 2.533 -21.297 -17.953 1 96.62 98 GLN A N 1
ATOM 778 C CA . GLN A 1 98 ? 1.872 -21.469 -19.234 1 96.62 98 GLN A CA 1
ATOM 779 C C . GLN A 1 98 ? 0.46 -22.031 -19.062 1 96.62 98 GLN A C 1
ATOM 781 O O . GLN A 1 98 ? -0.46 -21.641 -19.781 1 96.62 98 GLN A O 1
ATOM 786 N N . VAL A 1 99 ? 0.298 -22.844 -18.109 1 96.81 99 VAL A N 1
ATOM 787 C CA . VAL A 1 99 ? -0.942 -23.578 -17.906 1 96.81 99 VAL A CA 1
ATOM 788 C C . VAL A 1 99 ? -1.942 -22.719 -17.141 1 96.81 99 VAL A C 1
ATOM 790 O O . VAL A 1 99 ? -3.129 -22.688 -17.484 1 96.81 99 VAL A O 1
ATOM 793 N N . LEU A 1 100 ? -1.457 -21.906 -16.156 1 98.19 100 LEU A N 1
ATOM 794 C CA . LEU A 1 100 ? -2.303 -21.234 -15.18 1 98.19 100 LEU A CA 1
ATOM 795 C C . LEU A 1 100 ? -3.24 -20.25 -15.867 1 98.19 100 LEU A C 1
ATOM 797 O O . LEU A 1 100 ? -4.449 -20.266 -15.625 1 98.19 100 LEU A O 1
ATOM 801 N N . PRO A 1 101 ? -2.777 -19.422 -16.812 1 98 101 PRO A N 1
ATOM 802 C CA . PRO A 1 101 ? -3.697 -18.484 -17.453 1 98 101 PRO A CA 1
ATOM 803 C C . PRO A 1 101 ? -4.832 -19.172 -18.203 1 98 101 PRO A C 1
ATOM 805 O O . PRO A 1 101 ? -5.973 -18.703 -18.172 1 98 101 PRO A O 1
ATOM 808 N N . LEU A 1 102 ? -4.539 -20.25 -18.812 1 97 102 LEU A N 1
ATOM 809 C CA . LEU A 1 102 ? -5.555 -20.969 -19.578 1 97 102 LEU A CA 1
ATOM 810 C C . LEU A 1 102 ? -6.5 -21.719 -18.641 1 97 102 LEU A C 1
ATOM 812 O O . LEU A 1 102 ? -7.703 -21.781 -18.906 1 97 102 LEU A O 1
ATOM 816 N N . ALA A 1 103 ? -5.871 -22.297 -17.578 1 96.94 103 ALA A N 1
ATOM 817 C CA . ALA A 1 103 ? -6.715 -22.953 -16.594 1 96.94 103 ALA A CA 1
ATOM 818 C C . ALA A 1 103 ? -7.746 -21.984 -16.016 1 96.94 103 ALA A C 1
ATOM 820 O O . ALA A 1 103 ? -8.914 -22.344 -15.859 1 96.94 103 ALA A O 1
ATOM 821 N N . HIS A 1 104 ? -7.238 -20.766 -15.742 1 97.69 104 HIS A N 1
ATOM 822 C CA . HIS A 1 104 ? -8.133 -19.734 -15.227 1 97.69 104 HIS A CA 1
ATOM 823 C C . HIS A 1 104 ? -9.148 -19.312 -16.281 1 97.69 104 HIS A C 1
ATOM 825 O O . HIS A 1 104 ? -10.352 -19.266 -16 1 97.69 104 HIS A O 1
ATOM 831 N N . LYS A 1 105 ? -8.719 -19.062 -17.516 1 97.06 105 LYS A N 1
ATOM 832 C CA . LYS A 1 105 ? -9.562 -18.609 -18.609 1 97.06 105 LYS A CA 1
ATOM 833 C C . LYS A 1 105 ? -10.695 -19.609 -18.875 1 97.06 105 LYS A C 1
ATOM 835 O O . LYS A 1 105 ? -11.836 -19.203 -19.109 1 97.06 105 LYS A O 1
ATOM 840 N N . TYR A 1 106 ? -10.383 -20.859 -18.781 1 96.25 106 TYR A N 1
ATOM 841 C CA . TYR A 1 106 ? -11.352 -21.891 -19.141 1 96.25 106 TYR A CA 1
ATOM 842 C C . TYR A 1 106 ? -11.938 -22.547 -17.891 1 96.25 106 TYR A C 1
ATOM 844 O O . TYR A 1 106 ? -12.555 -23.609 -17.969 1 96.25 106 TYR A O 1
ATOM 852 N N . GLN A 1 107 ? -11.664 -21.922 -16.719 1 96.88 107 GLN A N 1
ATOM 853 C CA . GLN A 1 107 ? -12.234 -22.328 -15.438 1 96.88 107 GLN A CA 1
ATOM 854 C C . GLN A 1 107 ? -12.016 -23.828 -15.188 1 96.88 107 GLN A C 1
ATOM 856 O O . GLN A 1 107 ? -12.961 -24.547 -14.852 1 96.88 107 GLN A O 1
ATOM 861 N N . SER A 1 108 ? -10.883 -24.281 -15.422 1 95.25 108 SER A N 1
ATOM 862 C CA . SER A 1 108 ? -10.477 -25.672 -15.242 1 95.25 108 SER A CA 1
ATOM 863 C C . SER A 1 108 ? -10.023 -25.938 -13.812 1 95.25 108 SER A C 1
ATOM 865 O O . SER A 1 108 ? -9.484 -25.047 -13.148 1 95.25 108 SER A O 1
ATOM 867 N N . PRO A 1 109 ? -10.188 -27.156 -13.32 1 93.88 109 PRO A N 1
ATOM 868 C CA . PRO A 1 109 ? -9.672 -27.516 -11.992 1 93.88 109 PRO A CA 1
ATOM 869 C C . PRO A 1 109 ? -8.148 -27.469 -11.914 1 93.88 109 PRO A C 1
ATOM 871 O O . PRO A 1 109 ? -7.582 -27.516 -10.82 1 93.88 109 PRO A O 1
ATOM 874 N N . LEU A 1 110 ? -7.578 -27.328 -13.047 1 95.25 110 LEU A N 1
ATOM 875 C CA . LEU A 1 110 ? -6.121 -27.266 -13.094 1 95.25 110 LEU A CA 1
ATOM 876 C C . LEU A 1 110 ? -5.613 -26.047 -12.312 1 95.25 110 LEU A C 1
ATOM 878 O O . LEU A 1 110 ? -4.434 -25.984 -11.969 1 95.25 110 LEU A O 1
ATOM 882 N N . VAL A 1 111 ? -6.492 -25.078 -12.039 1 97.5 111 VAL A N 1
ATOM 883 C CA . VAL A 1 111 ? -6.098 -23.922 -11.25 1 97.5 111 VAL A CA 1
ATOM 884 C C . VAL A 1 111 ? -5.605 -24.375 -9.875 1 97.5 111 VAL A C 1
ATOM 886 O O . VAL A 1 111 ? -4.562 -23.906 -9.398 1 97.5 111 VAL A O 1
ATOM 889 N N . THR A 1 112 ? -6.34 -25.297 -9.367 1 96.81 112 THR A N 1
ATOM 890 C CA . THR A 1 112 ? -5.988 -25.812 -8.047 1 96.81 112 THR A CA 1
ATOM 891 C C . THR A 1 112 ? -4.656 -26.547 -8.094 1 96.81 112 THR A C 1
ATOM 893 O O . THR A 1 112 ? -3.828 -26.422 -7.191 1 96.81 112 THR A O 1
ATOM 896 N N . ASP A 1 113 ? -4.465 -27.359 -9.148 1 95.5 113 ASP A N 1
ATOM 897 C CA . ASP A 1 113 ? -3.203 -28.062 -9.32 1 95.5 113 ASP A CA 1
ATOM 898 C C . ASP A 1 113 ? -2.031 -27.094 -9.422 1 95.5 113 ASP A C 1
ATOM 900 O O . ASP A 1 113 ? -0.968 -27.328 -8.844 1 95.5 113 ASP A O 1
ATOM 904 N N . CYS A 1 114 ? -2.254 -26.031 -10.172 1 97.75 114 CYS A N 1
ATOM 905 C CA . CYS A 1 114 ? -1.227 -25 -10.312 1 97.75 114 CYS A CA 1
ATOM 906 C C . CYS A 1 114 ? -0.914 -24.359 -8.969 1 97.75 114 CYS A C 1
ATOM 908 O O . CYS A 1 114 ? 0.252 -24.234 -8.586 1 97.75 114 CYS A O 1
ATOM 910 N N . GLU A 1 115 ? -1.961 -23.938 -8.234 1 98.44 115 GLU A N 1
ATOM 911 C CA . GLU A 1 115 ? -1.775 -23.281 -6.938 1 98.44 115 GLU A CA 1
ATOM 912 C C . GLU A 1 115 ? -1.062 -24.219 -5.961 1 98.44 115 GLU A C 1
ATOM 914 O O . GLU A 1 115 ? -0.156 -23.797 -5.242 1 98.44 115 GLU A O 1
ATOM 919 N N . ASP A 1 116 ? -1.486 -25.469 -5.934 1 97.25 116 ASP A N 1
ATOM 920 C CA . ASP A 1 116 ? -0.881 -26.453 -5.035 1 97.25 116 ASP A CA 1
ATOM 921 C C . ASP A 1 116 ? 0.6 -26.641 -5.352 1 97.25 116 ASP A C 1
ATOM 923 O O . ASP A 1 116 ? 1.431 -26.703 -4.445 1 97.25 116 ASP A O 1
ATOM 927 N N . PHE A 1 117 ? 0.889 -26.797 -6.559 1 97.19 117 PHE A N 1
ATOM 928 C CA . PHE A 1 117 ? 2.283 -26.938 -6.961 1 97.19 117 PHE A CA 1
ATOM 929 C C . PHE A 1 117 ? 3.105 -25.75 -6.48 1 97.19 117 PHE A C 1
ATOM 931 O O . PHE A 1 117 ? 4.164 -25.922 -5.875 1 97.19 117 PHE A O 1
ATOM 938 N N . MET A 1 118 ? 2.619 -24.516 -6.734 1 98 118 MET A N 1
ATOM 939 C CA . MET A 1 118 ? 3.338 -23.297 -6.359 1 98 118 MET A CA 1
ATOM 940 C C . MET A 1 118 ? 3.551 -23.234 -4.852 1 98 118 MET A C 1
ATOM 942 O O . MET A 1 118 ? 4.613 -22.812 -4.387 1 98 118 MET A O 1
ATOM 946 N N . LYS A 1 119 ? 2.615 -23.656 -4.105 1 97.56 119 LYS A N 1
ATOM 947 C CA . LYS A 1 119 ? 2.703 -23.656 -2.648 1 97.56 119 LYS A CA 1
ATOM 948 C C . LYS A 1 119 ? 3.848 -24.547 -2.166 1 97.56 119 LYS A C 1
ATOM 950 O O . LYS A 1 119 ? 4.508 -24.234 -1.172 1 97.56 119 LYS A O 1
ATOM 955 N N . THR A 1 120 ? 4.066 -25.641 -2.873 1 96.12 120 THR A N 1
ATOM 956 C CA . THR A 1 120 ? 5.105 -26.578 -2.459 1 96.12 120 THR A CA 1
ATOM 957 C C . THR A 1 120 ? 6.484 -25.938 -2.543 1 96.12 120 THR A C 1
ATOM 959 O O . THR A 1 120 ? 7.434 -26.391 -1.905 1 96.12 120 THR A O 1
ATOM 962 N N . LEU A 1 121 ? 6.562 -24.891 -3.314 1 94.44 121 LEU A N 1
ATOM 963 C CA . LEU A 1 121 ? 7.852 -24.25 -3.51 1 94.44 121 LEU A CA 1
ATOM 964 C C . LEU A 1 121 ? 8.094 -23.188 -2.436 1 94.44 121 LEU A C 1
ATOM 966 O O . LEU A 1 121 ? 9.195 -22.641 -2.332 1 94.44 121 LEU A O 1
ATOM 970 N N . CYS A 1 122 ? 7.082 -22.875 -1.658 1 93.88 122 CYS A N 1
ATOM 971 C CA . CYS A 1 122 ? 7.195 -21.906 -0.573 1 93.88 122 CYS A CA 1
ATOM 972 C C . CYS A 1 122 ? 7.602 -22.594 0.727 1 93.88 122 CYS A C 1
ATOM 974 O O . CYS A 1 122 ? 6.977 -22.375 1.768 1 93.88 122 CYS A O 1
ATOM 976 N N . GLN A 1 123 ? 8.484 -23.453 0.701 1 89.25 123 GLN A N 1
ATOM 977 C CA . GLN A 1 123 ? 9.039 -24.156 1.85 1 89.25 123 GLN A CA 1
ATOM 978 C C . GLN A 1 123 ? 10.555 -24.016 1.914 1 89.25 123 GLN A C 1
ATOM 980 O O . GLN A 1 123 ? 11.211 -23.859 0.883 1 89.25 123 GLN A O 1
ATOM 985 N N . PRO A 1 124 ? 11.047 -24.016 3.203 1 85.06 124 PRO A N 1
ATOM 986 C CA . PRO A 1 124 ? 12.5 -23.969 3.338 1 85.06 124 PRO A CA 1
ATOM 987 C C . PRO A 1 124 ? 13.203 -25.109 2.619 1 85.06 124 PRO A C 1
ATOM 989 O O . PRO A 1 124 ? 12.703 -26.25 2.613 1 85.06 124 PRO A O 1
ATOM 992 N N . GLY A 1 125 ? 14.273 -24.859 1.903 1 85.19 125 GLY A N 1
ATOM 993 C CA . GLY A 1 125 ? 15.078 -25.906 1.297 1 85.19 125 GLY A CA 1
ATOM 994 C C . GLY A 1 125 ? 14.703 -26.188 -0.146 1 85.19 125 GLY A C 1
ATOM 995 O O . GLY A 1 125 ? 15.344 -27.016 -0.809 1 85.19 125 GLY A O 1
ATOM 996 N N . THR A 1 126 ? 13.719 -25.609 -0.694 1 87.44 126 THR A N 1
ATOM 997 C CA . THR A 1 126 ? 13.289 -25.891 -2.061 1 87.44 126 THR A CA 1
ATOM 998 C C . THR A 1 126 ? 14.258 -25.281 -3.068 1 87.44 126 THR A C 1
ATOM 1000 O O . THR A 1 126 ? 14.312 -25.703 -4.223 1 87.44 126 THR A O 1
ATOM 1003 N N . GLY A 1 127 ? 14.992 -24.203 -2.703 1 84 127 GLY A N 1
ATOM 1004 C CA . GLY A 1 127 ? 15.945 -23.562 -3.588 1 84 127 GLY A CA 1
ATOM 1005 C C . GLY A 1 127 ? 15.297 -22.703 -4.648 1 84 127 GLY A C 1
ATOM 1006 O O . GLY A 1 127 ? 15.922 -22.375 -5.656 1 84 127 GLY A O 1
ATOM 1007 N N . ILE A 1 128 ? 14.117 -22.297 -4.492 1 88.94 128 ILE A N 1
ATOM 1008 C CA . ILE A 1 128 ? 13.43 -21.453 -5.465 1 88.94 128 ILE A CA 1
ATOM 1009 C C . ILE A 1 128 ? 14.148 -20.109 -5.578 1 88.94 128 ILE A C 1
ATOM 1011 O O . ILE A 1 128 ? 14.609 -19.562 -4.574 1 88.94 128 ILE A O 1
ATOM 1015 N N . ARG A 1 129 ? 14.312 -19.688 -6.863 1 87.38 129 ARG A N 1
ATOM 1016 C CA . ARG A 1 129 ? 14.859 -18.359 -7.094 1 87.38 129 ARG A CA 1
ATOM 1017 C C . ARG A 1 129 ? 13.852 -17.281 -6.711 1 87.38 129 ARG A C 1
ATOM 1019 O O . ARG A 1 129 ? 12.656 -17.422 -6.969 1 87.38 129 ARG A O 1
ATOM 1026 N N . ILE A 1 130 ? 14.398 -16.156 -6.195 1 90.06 130 ILE A N 1
ATOM 1027 C CA . ILE A 1 130 ? 13.539 -15.062 -5.77 1 90.06 130 ILE A CA 1
ATOM 1028 C C . ILE A 1 130 ? 12.789 -14.5 -6.977 1 90.06 130 ILE A C 1
ATOM 1030 O O . ILE A 1 130 ? 11.602 -14.18 -6.883 1 90.06 130 ILE A O 1
ATOM 1034 N N . SER A 1 131 ? 13.477 -14.445 -8.062 1 91 131 SER A N 1
ATOM 1035 C CA . SER A 1 131 ? 12.859 -13.938 -9.281 1 91 131 SER A CA 1
ATOM 1036 C C . SER A 1 131 ? 11.664 -14.789 -9.703 1 91 131 SER A C 1
ATOM 1038 O O . SER A 1 131 ? 10.625 -14.258 -10.102 1 91 131 SER A O 1
ATOM 1040 N N . THR A 1 132 ? 11.828 -16.125 -9.578 1 93.12 132 THR A N 1
ATOM 1041 C CA . THR A 1 132 ? 10.758 -17.047 -9.922 1 93.12 132 THR A CA 1
ATOM 1042 C C . THR A 1 132 ? 9.586 -16.906 -8.953 1 93.12 132 THR A C 1
ATOM 1044 O O . THR A 1 132 ? 8.422 -16.891 -9.367 1 93.12 132 THR A O 1
ATOM 1047 N N . LEU A 1 133 ? 9.953 -16.781 -7.715 1 94.75 133 LEU A N 1
ATOM 1048 C CA . LEU A 1 133 ? 8.93 -16.594 -6.695 1 94.75 133 LEU A CA 1
ATOM 1049 C C . LEU A 1 133 ? 8.102 -15.344 -6.977 1 94.75 133 LEU A C 1
ATOM 1051 O O . LEU A 1 133 ? 6.875 -15.375 -6.891 1 94.75 133 LEU A O 1
ATOM 1055 N N . LEU A 1 134 ? 8.773 -14.273 -7.355 1 96 134 LEU A N 1
ATOM 1056 C CA . LEU A 1 134 ? 8.078 -13.023 -7.637 1 96 134 LEU A CA 1
ATOM 1057 C C . LEU A 1 134 ? 7.188 -13.156 -8.867 1 96 134 LEU A C 1
ATOM 1059 O O . LEU A 1 134 ? 6.094 -12.594 -8.906 1 96 134 LEU A O 1
ATOM 1063 N N . ASP A 1 135 ? 7.652 -13.945 -9.828 1 96.94 135 ASP A N 1
ATOM 1064 C CA . ASP A 1 135 ? 6.801 -14.234 -10.977 1 96.94 135 ASP A CA 1
ATOM 1065 C C . ASP A 1 135 ? 5.531 -14.969 -10.555 1 96.94 135 ASP A C 1
ATOM 1067 O O . ASP A 1 135 ? 4.445 -14.688 -11.062 1 96.94 135 ASP A O 1
ATOM 1071 N N . TYR A 1 136 ? 5.711 -15.914 -9.656 1 98 136 TYR A N 1
ATOM 1072 C CA . TYR A 1 136 ? 4.566 -16.672 -9.164 1 98 136 TYR A CA 1
ATOM 1073 C C . TYR A 1 136 ? 3.605 -15.773 -8.398 1 98 136 TYR A C 1
ATOM 1075 O O . TYR A 1 136 ? 2.385 -15.906 -8.516 1 98 136 TYR A O 1
ATOM 1083 N N . ILE A 1 137 ? 4.137 -14.812 -7.645 1 97.94 137 ILE A N 1
ATOM 1084 C CA . ILE A 1 137 ? 3.303 -13.891 -6.879 1 97.94 137 ILE A CA 1
ATOM 1085 C C . ILE A 1 137 ? 2.514 -12.992 -7.832 1 97.94 137 ILE A C 1
ATOM 1087 O O . ILE A 1 137 ? 1.313 -12.781 -7.641 1 97.94 137 ILE A O 1
ATOM 1091 N N . LEU A 1 138 ? 3.18 -12.57 -8.828 1 98.12 138 LEU A N 1
ATOM 1092 C CA . LEU A 1 138 ? 2.508 -11.742 -9.828 1 98.12 138 LEU A CA 1
ATOM 1093 C C . LEU A 1 138 ? 1.355 -12.508 -10.477 1 98.12 138 LEU A C 1
ATOM 1095 O O . LEU A 1 138 ? 0.258 -11.961 -10.625 1 98.12 138 LEU A O 1
ATOM 1099 N N . ALA A 1 139 ? 1.61 -13.719 -10.82 1 98.12 139 ALA A N 1
ATOM 1100 C CA . ALA A 1 139 ? 0.563 -14.547 -11.398 1 98.12 139 ALA A CA 1
ATOM 1101 C C . ALA A 1 139 ? -0.573 -14.781 -10.406 1 98.12 139 ALA A C 1
ATOM 1103 O O . ALA A 1 139 ? -1.749 -14.727 -10.781 1 98.12 139 ALA A O 1
ATOM 1104 N N . ALA A 1 140 ? -0.211 -15.031 -9.156 1 98.38 140 ALA A N 1
ATOM 1105 C CA . ALA A 1 140 ? -1.2 -15.297 -8.117 1 98.38 140 ALA A CA 1
ATOM 1106 C C . ALA A 1 140 ? -2.1 -14.086 -7.895 1 98.38 140 ALA A C 1
ATOM 1108 O O . ALA A 1 140 ? -3.301 -14.234 -7.66 1 98.38 140 ALA A O 1
ATOM 1109 N N . GLU A 1 141 ? -1.459 -12.891 -7.934 1 98.06 141 GLU A N 1
ATOM 1110 C CA . GLU A 1 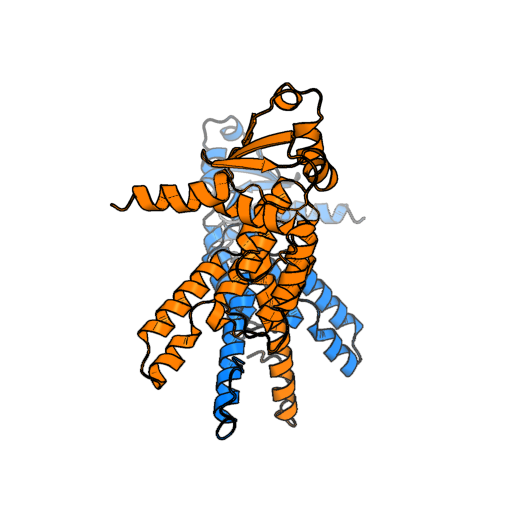141 ? -2.256 -11.672 -7.844 1 98.06 141 GLU A CA 1
ATOM 1111 C C . GLU A 1 141 ? -3.248 -11.57 -9 1 98.06 141 GLU A C 1
ATOM 1113 O O . GLU A 1 141 ? -4.418 -11.234 -8.789 1 98.06 141 GLU A O 1
ATOM 1118 N N . LYS A 1 142 ? -2.795 -11.883 -10.148 1 97.81 142 LYS A N 1
ATOM 1119 C CA . LYS A 1 142 ? -3.594 -11.75 -11.359 1 97.81 142 LYS A CA 1
ATOM 1120 C C . LYS A 1 142 ? -4.75 -12.75 -11.375 1 97.81 142 LYS A C 1
ATOM 1122 O O . LYS A 1 142 ? -5.852 -12.422 -11.82 1 97.81 142 LYS A O 1
ATOM 1127 N N . PHE A 1 143 ? -4.492 -13.93 -10.844 1 98.12 143 PHE A N 1
ATOM 1128 C CA . PHE A 1 143 ? -5.477 -15 -10.977 1 98.12 143 PHE A CA 1
ATOM 1129 C C . PHE A 1 143 ? -6.086 -15.344 -9.625 1 98.12 143 PHE A C 1
ATOM 1131 O O . PHE A 1 143 ? -6.672 -16.422 -9.461 1 98.12 143 PHE A O 1
ATOM 1138 N N . ASN A 1 144 ? -5.906 -14.523 -8.617 1 97 144 ASN A N 1
ATOM 1139 C CA . ASN A 1 144 ? -6.535 -14.578 -7.301 1 97 144 ASN A CA 1
ATOM 1140 C C . ASN A 1 144 ? -6.273 -15.914 -6.605 1 97 144 ASN A C 1
ATOM 1142 O O . ASN A 1 144 ? -7.203 -16.562 -6.137 1 97 144 ASN A O 1
ATOM 1146 N N . LEU A 1 145 ? -5.035 -16.266 -6.609 1 98.31 145 LEU A N 1
ATOM 1147 C CA . LEU A 1 145 ? -4.629 -17.453 -5.867 1 98.31 145 LEU A CA 1
ATOM 1148 C C . LEU A 1 145 ? -4.305 -17.109 -4.418 1 98.31 145 LEU A C 1
ATOM 1150 O O . LEU A 1 145 ? -3.133 -17 -4.051 1 98.31 145 LEU A O 1
ATOM 1154 N N . GLY A 1 146 ? -5.305 -17.0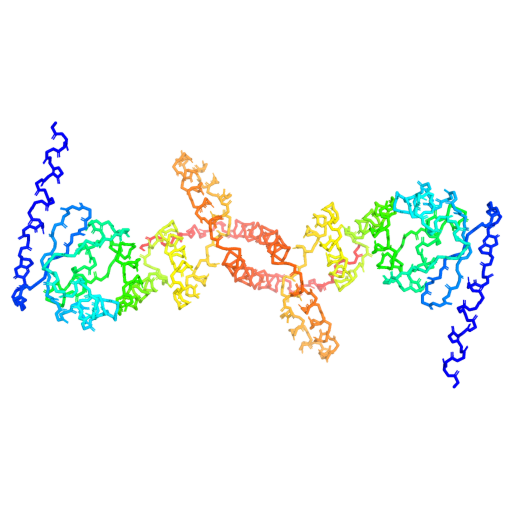94 -3.572 1 97.81 146 GLY A N 1
ATOM 1155 C CA . GLY A 1 146 ? -5.199 -16.562 -2.225 1 97.81 146 GLY A CA 1
ATOM 1156 C C . GLY A 1 146 ? -4.348 -17.422 -1.306 1 97.81 146 GLY A C 1
ATOM 1157 O O . GLY A 1 146 ? -3.551 -16.891 -0.525 1 97.81 146 GLY A O 1
ATOM 1158 N N . GLN A 1 147 ? -4.52 -18.719 -1.433 1 97.44 147 GLN A N 1
ATOM 1159 C CA . GLN A 1 147 ? -3.773 -19.609 -0.551 1 97.44 147 GLN A CA 1
ATOM 1160 C C . GLN A 1 147 ? -2.275 -19.531 -0.831 1 97.44 147 GLN A C 1
ATOM 1162 O O . GLN A 1 147 ? -1.468 -19.469 0.098 1 97.44 147 GLN A O 1
ATOM 1167 N N . PHE A 1 148 ? -1.987 -19.562 -2.064 1 98.38 148 PHE A N 1
ATOM 1168 C CA . PHE A 1 148 ? -0.58 -19.438 -2.424 1 98.38 148 PHE A CA 1
ATOM 1169 C C . PHE A 1 148 ? -0.026 -18.094 -1.984 1 98.38 148 PHE A C 1
ATOM 1171 O O . PHE A 1 148 ? 1.081 -18.016 -1.447 1 98.38 148 PHE A O 1
ATOM 1178 N N . LEU A 1 149 ? -0.771 -17 -2.205 1 97.88 149 LEU A N 1
ATOM 1179 C CA . LEU A 1 149 ? -0.303 -15.664 -1.868 1 97.88 149 LEU A CA 1
ATOM 1180 C C . LEU A 1 149 ? 0.054 -15.562 -0.389 1 97.88 149 LEU A C 1
ATOM 1182 O O . LEU A 1 149 ? 1.082 -14.984 -0.03 1 97.88 149 LEU A O 1
ATOM 1186 N N . GLU A 1 150 ? -0.748 -16.109 0.396 1 97.19 150 GLU A N 1
ATOM 1187 C CA . GLU A 1 150 ? -0.49 -16.094 1.832 1 97.19 150 GLU A CA 1
ATOM 1188 C C . GLU A 1 150 ? 0.824 -16.781 2.168 1 97.19 150 GLU A C 1
ATOM 1190 O O . GLU A 1 150 ? 1.649 -16.25 2.908 1 97.19 150 GLU A O 1
ATOM 1195 N N . SER A 1 151 ? 0.978 -17.953 1.611 1 96.75 151 SER A N 1
ATOM 1196 C CA . SER A 1 151 ? 2.191 -18.719 1.848 1 96.75 151 SER A CA 1
ATOM 1197 C C . SER A 1 151 ? 3.42 -18.016 1.292 1 96.75 151 SER A C 1
ATOM 1199 O O . SER A 1 151 ? 4.473 -17.984 1.932 1 96.75 151 SER A O 1
ATOM 1201 N N . ALA A 1 152 ? 3.238 -17.484 0.114 1 97.12 152 ALA A N 1
ATOM 1202 C CA . ALA A 1 152 ? 4.352 -16.812 -0.562 1 97.12 152 ALA A CA 1
ATOM 1203 C C . ALA A 1 152 ? 4.777 -15.555 0.192 1 97.12 152 ALA A C 1
ATOM 1205 O O . ALA A 1 152 ? 5.973 -15.266 0.297 1 97.12 152 ALA A O 1
ATOM 1206 N N . VAL A 1 153 ? 3.828 -14.82 0.697 1 95.25 153 VAL A N 1
ATOM 1207 C CA . VAL A 1 153 ? 4.109 -13.617 1.47 1 95.25 153 VAL A CA 1
ATOM 1208 C C . VAL A 1 153 ? 4.914 -13.977 2.717 1 95.25 153 VAL A C 1
ATOM 1210 O O . VAL A 1 153 ? 5.922 -13.336 3.02 1 95.25 153 VAL A O 1
ATOM 1213 N N . LYS A 1 154 ? 4.473 -14.977 3.418 1 94.12 154 LYS A N 1
ATOM 1214 C CA . LYS A 1 154 ? 5.18 -15.438 4.609 1 94.12 154 LYS A CA 1
ATOM 1215 C C . LYS A 1 154 ? 6.602 -15.867 4.27 1 94.12 154 LYS A C 1
ATOM 1217 O O . LYS A 1 154 ? 7.543 -15.555 5 1 94.12 154 LYS A O 1
ATOM 1222 N N . PHE A 1 155 ? 6.75 -16.562 3.215 1 94.12 155 PHE A N 1
ATOM 1223 C CA . PHE A 1 155 ? 8.047 -17.062 2.791 1 94.12 155 PHE A CA 1
ATOM 1224 C C . PHE A 1 155 ? 8.969 -15.922 2.387 1 94.12 155 PHE A C 1
ATOM 1226 O O . PHE A 1 155 ? 10.133 -15.883 2.783 1 94.12 155 PHE A O 1
ATOM 1233 N N . CYS A 1 156 ? 8.461 -14.953 1.604 1 91.69 156 CYS A N 1
ATOM 1234 C CA . CYS A 1 156 ? 9.219 -13.805 1.114 1 91.69 156 CYS A CA 1
ATOM 1235 C C . CYS A 1 156 ? 9.688 -12.93 2.27 1 91.69 156 CYS A C 1
ATOM 1237 O O . CYS A 1 156 ? 10.734 -12.281 2.178 1 91.69 156 CYS A O 1
ATOM 1239 N N . ALA A 1 157 ? 8.898 -12.906 3.32 1 90.31 157 ALA A N 1
ATOM 1240 C CA . ALA A 1 157 ? 9.219 -12.086 4.488 1 90.31 157 ALA A CA 1
ATOM 1241 C C . ALA A 1 157 ? 10.523 -12.539 5.137 1 90.31 157 ALA A C 1
ATOM 1243 O O . ALA A 1 157 ? 11.102 -11.805 5.941 1 90.31 157 ALA A O 1
ATOM 1244 N N . ARG A 1 158 ? 10.945 -13.695 4.828 1 86.19 158 ARG A N 1
ATOM 1245 C CA . ARG A 1 158 ? 12.188 -14.227 5.379 1 86.19 158 ARG A CA 1
ATOM 1246 C C . ARG A 1 158 ? 13.398 -13.68 4.621 1 86.19 158 ARG A C 1
ATOM 1248 O O . ARG A 1 158 ? 14.531 -13.797 5.09 1 86.19 158 ARG A O 1
ATOM 1255 N N . VAL A 1 159 ? 13.164 -13.109 3.494 1 82.56 159 VAL A N 1
ATOM 1256 C CA . VAL A 1 159 ? 14.211 -12.555 2.641 1 82.56 159 VAL A CA 1
ATOM 1257 C C . VAL A 1 159 ? 14.547 -11.133 3.09 1 82.56 159 VAL A C 1
ATOM 1259 O O . VAL A 1 159 ? 13.664 -10.383 3.512 1 82.56 159 VAL A O 1
ATOM 1262 N N . ASP A 1 160 ? 15.836 -10.812 3.01 1 80.94 160 ASP A N 1
ATOM 1263 C CA . ASP A 1 160 ? 16.25 -9.438 3.277 1 80.94 160 ASP A CA 1
ATOM 1264 C C . ASP A 1 160 ? 15.508 -8.453 2.373 1 80.94 160 ASP A C 1
ATOM 1266 O O . ASP A 1 160 ? 15.555 -8.57 1.147 1 80.94 160 ASP A O 1
ATOM 1270 N N . PHE A 1 161 ? 14.875 -7.516 3.008 1 84.88 161 PHE A N 1
ATOM 1271 C CA . PHE A 1 161 ? 14.039 -6.578 2.266 1 84.88 161 PHE A CA 1
ATOM 1272 C C . PHE A 1 161 ? 14.883 -5.707 1.346 1 84.88 161 PHE A C 1
ATOM 1274 O O . PHE A 1 161 ? 14.422 -5.277 0.287 1 84.88 161 PHE A O 1
ATOM 1281 N N . ASP A 1 162 ? 16.109 -5.547 1.689 1 79.81 162 ASP A N 1
ATOM 1282 C CA . ASP A 1 162 ? 17.031 -4.793 0.849 1 79.81 162 ASP A CA 1
ATOM 1283 C C . ASP A 1 162 ? 17.234 -5.477 -0.503 1 79.81 162 ASP A C 1
ATOM 1285 O O . ASP A 1 162 ? 17.391 -4.805 -1.525 1 79.81 162 ASP A O 1
ATOM 1289 N N . LEU A 1 163 ? 17.281 -6.758 -0.42 1 82.25 163 LEU A N 1
ATOM 1290 C CA . LEU A 1 163 ? 17.391 -7.516 -1.659 1 82.25 163 LEU A CA 1
ATOM 1291 C C . LEU A 1 163 ? 16.188 -7.277 -2.562 1 82.25 163 LEU A C 1
ATOM 1293 O O . LEU A 1 163 ? 16.344 -7.074 -3.77 1 82.25 163 LEU A O 1
ATOM 1297 N N . LEU A 1 164 ? 15.039 -7.242 -1.977 1 86.44 164 LEU A N 1
ATOM 1298 C CA . LEU A 1 164 ? 13.805 -7.051 -2.734 1 86.44 164 LEU A CA 1
ATOM 1299 C C . LEU A 1 164 ? 13.734 -5.637 -3.307 1 86.44 164 LEU A C 1
ATOM 1301 O O . LEU A 1 164 ? 13.195 -5.434 -4.395 1 86.44 164 LEU A O 1
ATOM 1305 N N . ASN A 1 165 ? 14.383 -4.715 -2.58 1 83.19 165 ASN A N 1
ATOM 1306 C CA . ASN A 1 165 ? 14.305 -3.318 -2.996 1 83.19 165 ASN A CA 1
ATOM 1307 C C . ASN A 1 165 ? 15.539 -2.9 -3.791 1 83.19 165 ASN A C 1
ATOM 1309 O O . ASN A 1 165 ? 15.703 -1.722 -4.109 1 83.19 165 ASN A O 1
ATOM 1313 N N . GLY A 1 166 ? 16.328 -3.869 -4.137 1 73.5 166 GLY A N 1
ATOM 1314 C CA . GLY A 1 166 ? 17.484 -3.625 -4.988 1 73.5 166 GLY A CA 1
ATOM 1315 C C . GLY A 1 166 ? 18.656 -2.994 -4.25 1 73.5 166 GLY A C 1
ATOM 1316 O O . GLY A 1 166 ? 19.5 -2.352 -4.859 1 73.5 166 GLY A O 1
ATOM 1317 N N . LYS A 1 167 ? 18.766 -2.955 -2.965 1 64.5 167 LYS A N 1
ATOM 1318 C CA . LYS A 1 167 ? 19.828 -2.273 -2.244 1 64.5 167 LYS A CA 1
ATOM 1319 C C . LYS A 1 167 ? 20.875 -3.27 -1.728 1 64.5 167 LYS A C 1
ATOM 1321 O O . LYS A 1 167 ? 21.953 -2.877 -1.308 1 64.5 167 LYS A O 1
ATOM 1326 N N . LYS A 1 168 ? 20.578 -4.477 -1.548 1 57.34 168 LYS A N 1
ATOM 1327 C CA . LYS A 1 168 ? 21.484 -5.398 -0.876 1 57.34 168 LYS A CA 1
ATOM 1328 C C . LYS A 1 168 ? 22.766 -5.59 -1.681 1 57.34 168 LYS A C 1
ATOM 1330 O O . LYS A 1 168 ? 23.875 -5.535 -1.127 1 57.34 168 LYS A O 1
ATOM 1335 N N . TYR A 1 169 ? 22.688 -6.32 -2.803 1 51.5 169 TYR A N 1
ATOM 1336 C CA . TYR A 1 169 ? 23.875 -6.949 -3.367 1 51.5 169 TYR A CA 1
ATOM 1337 C C . TYR A 1 169 ? 24.875 -5.898 -3.824 1 51.5 169 TYR A C 1
ATOM 1339 O O . TYR A 1 169 ? 26.031 -6.223 -4.125 1 51.5 169 TYR A O 1
ATOM 1347 N N . SER A 1 170 ? 24.5 -4.734 -3.914 1 49.81 170 SER A N 1
ATOM 1348 C CA . SER A 1 170 ? 25.578 -3.812 -4.258 1 49.81 170 SER A CA 1
ATOM 1349 C C . SER A 1 170 ? 26.719 -3.883 -3.242 1 49.81 170 SER A C 1
ATOM 1351 O O . SER A 1 170 ? 27.891 -3.738 -3.6 1 49.81 170 SER A O 1
ATOM 1353 N N . ARG A 1 171 ? 26.297 -4.191 -2.125 1 46.97 171 ARG A N 1
ATOM 1354 C CA . ARG A 1 171 ? 27.359 -4.168 -1.129 1 46.97 171 ARG A CA 1
ATOM 1355 C C . ARG A 1 171 ? 28.203 -5.434 -1.2 1 46.97 171 ARG A C 1
ATOM 1357 O O . ARG A 1 171 ? 29.422 -5.383 -1.016 1 46.97 171 ARG A O 1
ATOM 1364 N N . ILE A 1 172 ? 27.484 -6.504 -1.419 1 44.53 172 ILE A N 1
ATOM 1365 C CA . ILE A 1 172 ? 28.25 -7.742 -1.486 1 44.53 172 ILE A CA 1
ATOM 1366 C C . ILE A 1 172 ? 29.172 -7.719 -2.713 1 44.53 172 ILE A C 1
ATOM 1368 O O . ILE A 1 172 ? 30.312 -8.156 -2.645 1 44.53 172 ILE A O 1
ATOM 1372 N N . SER A 1 173 ? 28.516 -7.297 -3.809 1 47.81 173 SER A N 1
ATOM 1373 C CA . SER A 1 173 ? 29.344 -7.285 -5.008 1 47.81 173 SER A CA 1
ATOM 1374 C C . SER A 1 173 ? 30.609 -6.469 -4.793 1 47.81 173 SER A C 1
ATOM 1376 O O . SER A 1 173 ? 31.656 -6.754 -5.398 1 47.81 173 SER A O 1
ATOM 1378 N N . GLN A 1 174 ? 30.453 -5.363 -4.191 1 46.56 174 GLN A N 1
ATOM 1379 C CA . GLN A 1 174 ? 31.672 -4.586 -4.035 1 46.56 174 GLN A CA 1
ATOM 1380 C C . GLN A 1 174 ? 32.75 -5.391 -3.318 1 46.56 174 GLN A C 1
ATOM 1382 O O . GLN A 1 174 ? 33.938 -5.238 -3.602 1 46.56 174 GLN A O 1
ATOM 1387 N N . ARG A 1 175 ? 32.281 -6.195 -2.477 1 43.31 175 ARG A N 1
ATOM 1388 C CA . ARG A 1 175 ? 33.312 -6.883 -1.731 1 43.31 175 ARG A CA 1
ATOM 1389 C C . ARG A 1 175 ? 33.969 -7.992 -2.568 1 43.31 175 ARG A C 1
ATOM 1391 O O . ARG A 1 175 ? 35.156 -8.258 -2.455 1 43.31 175 ARG A O 1
ATOM 1398 N N . PHE A 1 176 ? 33.125 -8.727 -3.305 1 47.19 176 PHE A N 1
ATOM 1399 C CA . PHE A 1 176 ? 33.75 -9.875 -3.936 1 47.19 176 PHE A CA 1
ATOM 1400 C C . PHE A 1 176 ? 33.938 -9.641 -5.434 1 47.19 176 PHE A C 1
ATOM 1402 O O . PHE A 1 176 ? 34.312 -10.555 -6.168 1 47.19 176 PHE A O 1
ATOM 1409 N N . GLY A 1 177 ? 33.938 -8.438 -5.988 1 47 177 GLY A N 1
ATOM 1410 C CA . GLY A 1 177 ? 34.344 -8.141 -7.352 1 47 177 GLY A CA 1
ATOM 1411 C C . GLY A 1 177 ? 33.312 -8.547 -8.383 1 47 177 GLY A C 1
ATOM 1412 O O . GLY A 1 177 ? 33.438 -8.211 -9.562 1 47 177 GLY A O 1
ATOM 1413 N N . ASN A 1 178 ? 32.625 -9.594 -8.305 1 47.78 178 ASN A N 1
ATOM 1414 C CA . ASN A 1 178 ? 31.703 -10.016 -9.367 1 47.78 178 ASN A CA 1
ATOM 1415 C C . ASN A 1 178 ? 30.406 -9.219 -9.344 1 47.78 178 ASN A C 1
ATOM 1417 O O . ASN A 1 178 ? 29.359 -9.75 -8.977 1 47.78 178 ASN A O 1
ATOM 1421 N N . THR A 1 179 ? 30.438 -7.91 -9.477 1 55.16 179 THR A N 1
ATOM 1422 C CA . THR A 1 179 ? 29.547 -6.781 -9.211 1 55.16 179 THR A CA 1
ATOM 1423 C C . THR A 1 179 ? 28.453 -6.695 -10.258 1 55.16 179 THR A C 1
ATOM 1425 O O . THR A 1 179 ? 27.297 -6.402 -9.93 1 55.16 179 THR A O 1
ATOM 1428 N N . GLN A 1 180 ? 28.906 -7.129 -11.438 1 53.53 180 GLN A N 1
ATOM 1429 C CA . GLN A 1 180 ? 27.984 -6.84 -12.523 1 53.53 180 GLN A CA 1
ATOM 1430 C C . GLN A 1 180 ? 26.766 -7.773 -12.484 1 53.53 180 GLN A C 1
ATOM 1432 O O . GLN A 1 180 ? 25.641 -7.336 -12.664 1 53.53 180 GLN A O 1
ATOM 1437 N N . TYR A 1 181 ? 27.031 -9.094 -12.273 1 52.03 181 TYR A N 1
ATOM 1438 C CA . TYR A 1 181 ? 25.969 -10.094 -12.305 1 52.03 181 TYR A CA 1
ATOM 1439 C C . TYR A 1 181 ? 25.016 -9.906 -11.133 1 52.03 181 TYR A C 1
ATOM 1441 O O . TYR A 1 181 ? 23.797 -10.008 -11.305 1 52.03 181 TYR A O 1
ATOM 1449 N N . THR A 1 182 ? 25.609 -9.508 -10.023 1 60.03 182 THR A N 1
ATOM 1450 C CA . THR A 1 182 ? 24.766 -9.344 -8.836 1 60.03 182 THR A CA 1
ATOM 1451 C C . THR A 1 182 ? 23.906 -8.086 -8.953 1 60.03 182 THR A C 1
ATOM 1453 O O . THR A 1 182 ? 22.734 -8.102 -8.586 1 60.03 182 THR A O 1
ATOM 1456 N N . LYS A 1 183 ? 24.484 -7.148 -9.617 1 62.59 183 LYS A N 1
ATOM 1457 C CA . LYS A 1 183 ? 23.75 -5.898 -9.797 1 62.59 183 LYS A CA 1
ATOM 1458 C C . LYS A 1 183 ? 22.547 -6.098 -10.727 1 62.59 183 LYS A C 1
ATOM 1460 O O . LYS A 1 183 ? 21.484 -5.543 -10.484 1 62.59 183 LYS A O 1
ATOM 1465 N N . SER A 1 184 ? 22.906 -6.984 -11.703 1 69.06 184 SER A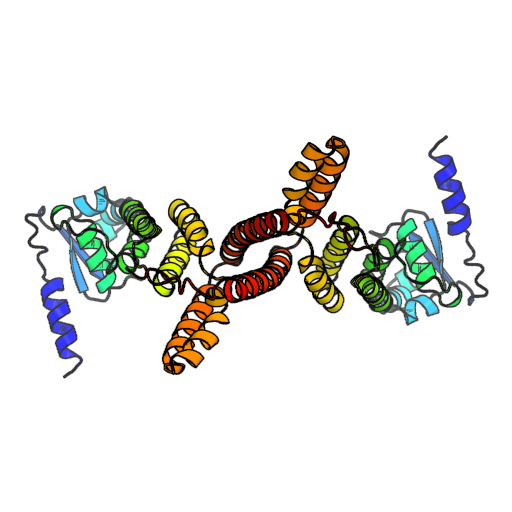 N 1
ATOM 1466 C CA . SER A 1 184 ? 21.828 -7.219 -12.664 1 69.06 184 SER A CA 1
ATOM 1467 C C . SER A 1 184 ? 20.703 -8.016 -12.039 1 69.06 184 SER A C 1
ATOM 1469 O O . SER A 1 184 ? 19.516 -7.715 -12.266 1 69.06 184 SER A O 1
ATOM 1471 N N . ILE A 1 185 ? 21.031 -8.984 -11.203 1 69.12 185 ILE A N 1
ATOM 1472 C CA . ILE A 1 185 ? 20.031 -9.812 -10.555 1 69.12 185 ILE A CA 1
ATOM 1473 C C . ILE A 1 185 ? 19.203 -8.961 -9.586 1 69.12 185 ILE A C 1
ATOM 1475 O O . ILE A 1 185 ? 17.969 -9.047 -9.562 1 69.12 185 ILE A O 1
ATOM 1479 N N . ASP A 1 186 ? 19.891 -8.047 -8.977 1 74.19 186 ASP A N 1
ATOM 1480 C CA . ASP A 1 186 ? 19.203 -7.195 -8.008 1 74.19 186 ASP A CA 1
ATOM 1481 C C . ASP A 1 186 ? 18.219 -6.25 -8.703 1 74.19 186 ASP A C 1
ATOM 1483 O O . ASP A 1 186 ? 17.125 -6.016 -8.203 1 74.19 186 ASP A O 1
ATOM 1487 N N . LYS A 1 187 ? 18.688 -5.941 -9.844 1 82.38 187 LYS A N 1
ATOM 1488 C CA . LYS A 1 187 ? 17.828 -5.016 -10.578 1 82.38 187 LYS A CA 1
ATOM 1489 C C . LYS A 1 187 ? 16.578 -5.723 -11.078 1 82.38 187 LYS A C 1
ATOM 1491 O O . LYS A 1 187 ? 15.484 -5.141 -11.078 1 82.38 187 LYS A O 1
ATOM 1496 N N . ASP A 1 188 ? 16.844 -6.977 -11.508 1 87.31 188 ASP A N 1
ATOM 1497 C CA . ASP A 1 188 ? 15.703 -7.75 -11.992 1 87.31 188 ASP A CA 1
ATOM 1498 C C . ASP A 1 188 ? 14.727 -8.047 -10.852 1 87.31 188 ASP A C 1
ATOM 1500 O O . ASP A 1 188 ? 13.508 -7.914 -11.031 1 87.31 188 ASP A O 1
ATOM 1504 N N . VAL A 1 189 ? 15.234 -8.352 -9.773 1 89.88 189 VAL A N 1
ATOM 1505 C CA . VAL A 1 189 ? 14.422 -8.648 -8.594 1 89.88 189 VAL A CA 1
ATOM 1506 C C . VAL A 1 189 ? 13.672 -7.395 -8.164 1 89.88 189 VAL A C 1
ATOM 1508 O O . VAL A 1 189 ? 12.461 -7.441 -7.922 1 89.88 189 VAL A O 1
ATOM 1511 N N . GLN A 1 190 ? 14.375 -6.281 -8.148 1 90.75 190 GLN A N 1
ATOM 1512 C CA . GLN A 1 190 ? 13.742 -5.023 -7.762 1 90.75 190 GLN A CA 1
ATOM 1513 C C . GLN A 1 190 ? 12.609 -4.656 -8.719 1 90.75 190 GLN A C 1
ATOM 1515 O O . GLN A 1 190 ? 11.531 -4.258 -8.281 1 90.75 190 GLN A O 1
ATOM 1520 N N . LYS A 1 191 ? 12.922 -4.805 -9.922 1 93.19 191 LYS A N 1
ATOM 1521 C CA . LYS A 1 191 ? 11.914 -4.488 -10.93 1 93.19 191 LYS A CA 1
ATOM 1522 C C . LYS A 1 191 ? 10.664 -5.332 -10.742 1 93.19 191 LYS A C 1
ATOM 1524 O O . LYS A 1 191 ? 9.547 -4.812 -10.781 1 93.19 191 LYS A O 1
ATOM 1529 N N . LYS A 1 192 ? 10.812 -6.609 -10.555 1 93.56 192 LYS A N 1
ATOM 1530 C CA . LYS A 1 192 ? 9.68 -7.516 -10.375 1 93.56 192 LYS A CA 1
ATOM 1531 C C . LYS A 1 192 ? 8.93 -7.211 -9.078 1 93.56 192 LYS A C 1
ATOM 1533 O O . LYS A 1 192 ? 7.703 -7.23 -9.047 1 93.56 192 LYS A O 1
ATOM 1538 N N . PHE A 1 193 ? 9.719 -6.871 -8.109 1 94.5 193 PHE A N 1
ATOM 1539 C CA . PHE A 1 193 ? 9.109 -6.551 -6.82 1 94.5 193 PHE A CA 1
ATOM 1540 C C . PHE A 1 193 ? 8.219 -5.316 -6.934 1 94.5 193 PHE A C 1
ATOM 1542 O O . PHE A 1 193 ? 7.117 -5.285 -6.391 1 94.5 193 PHE A O 1
ATOM 1549 N N . LEU A 1 194 ? 8.711 -4.375 -7.602 1 94.44 194 LEU A N 1
ATOM 1550 C CA . LEU A 1 194 ? 7.988 -3.115 -7.746 1 94.44 194 LEU A CA 1
ATOM 1551 C C . LEU A 1 194 ? 6.738 -3.297 -8.602 1 94.44 194 LEU A C 1
ATOM 1553 O O . LEU A 1 194 ? 5.852 -2.439 -8.602 1 94.44 194 LEU A O 1
ATOM 1557 N N . GLN A 1 195 ? 6.668 -4.41 -9.289 1 96.19 195 GLN A N 1
ATOM 1558 C CA . GLN A 1 195 ? 5.488 -4.695 -10.109 1 96.19 195 GLN A CA 1
ATOM 1559 C C . GLN A 1 195 ? 4.371 -5.305 -9.266 1 96.19 195 GLN A C 1
ATOM 1561 O O . GLN A 1 195 ? 3.219 -5.355 -9.695 1 96.19 195 GLN A O 1
ATOM 1566 N N . LEU A 1 196 ? 4.68 -5.824 -8.086 1 97.38 196 LEU A N 1
ATOM 1567 C CA . LEU A 1 196 ? 3.66 -6.355 -7.195 1 97.38 196 LEU A CA 1
ATOM 1568 C C . LEU A 1 196 ? 2.699 -5.258 -6.75 1 97.38 196 LEU A C 1
ATOM 1570 O O . LEU A 1 196 ? 3.041 -4.074 -6.789 1 97.38 196 LEU A O 1
ATOM 1574 N N . SER A 1 197 ? 1.494 -5.715 -6.434 1 96.94 197 SER A N 1
ATOM 1575 C CA . SER A 1 197 ? 0.564 -4.75 -5.859 1 96.94 197 SER A CA 1
ATOM 1576 C C . SER A 1 197 ? 1.115 -4.156 -4.562 1 96.94 197 SER A C 1
ATOM 1578 O O . SER A 1 197 ? 1.889 -4.809 -3.857 1 96.94 197 SER A O 1
ATOM 1580 N N . ILE A 1 198 ? 0.723 -2.941 -4.223 1 96.06 198 ILE A N 1
ATOM 1581 C CA . ILE A 1 198 ? 1.179 -2.295 -2.998 1 96.06 198 ILE A CA 1
ATOM 1582 C C . ILE A 1 198 ? 0.735 -3.113 -1.787 1 96.06 198 ILE A C 1
ATOM 1584 O O . ILE A 1 198 ? 1.455 -3.199 -0.789 1 96.06 198 ILE A O 1
ATOM 1588 N N . GLU A 1 199 ? -0.405 -3.756 -1.876 1 96.25 199 GLU A N 1
ATOM 1589 C CA . GLU A 1 199 ? -0.91 -4.59 -0.789 1 96.25 199 GLU A CA 1
ATOM 1590 C C . GLU A 1 199 ? 0.023 -5.766 -0.514 1 96.25 199 GLU A C 1
ATOM 1592 O O . GLU A 1 199 ? 0.331 -6.062 0.642 1 96.25 199 GLU A O 1
ATOM 1597 N N . THR A 1 200 ? 0.431 -6.324 -1.595 1 96.88 200 THR A N 1
ATOM 1598 C CA . THR A 1 200 ? 1.317 -7.473 -1.444 1 96.88 200 THR A CA 1
ATOM 1599 C C . THR A 1 200 ? 2.686 -7.039 -0.928 1 96.88 200 THR A C 1
ATOM 1601 O O . THR A 1 200 ? 3.238 -7.66 -0.019 1 96.88 200 THR A O 1
ATOM 1604 N N . GLN A 1 201 ? 3.23 -5.973 -1.539 1 96 201 GLN A N 1
ATOM 1605 C CA . GLN A 1 201 ? 4.504 -5.441 -1.065 1 96 201 GLN A CA 1
ATOM 1606 C C . GLN A 1 201 ? 4.441 -5.113 0.424 1 96 201 GLN A C 1
ATOM 1608 O O . GLN A 1 201 ? 5.352 -5.465 1.18 1 96 201 GLN A O 1
ATOM 1613 N N . PHE A 1 202 ? 3.404 -4.52 0.797 1 95.81 202 PHE A N 1
ATOM 1614 C CA . PHE A 1 202 ? 3.223 -4.102 2.182 1 95.81 202 PHE A CA 1
ATOM 1615 C C . PHE A 1 202 ? 3.074 -5.309 3.098 1 95.81 202 PHE A C 1
ATOM 1617 O O . PHE A 1 202 ? 3.607 -5.32 4.211 1 95.81 202 PHE A O 1
ATOM 1624 N N . SER A 1 203 ? 2.328 -6.262 2.693 1 95.19 203 SER A N 1
ATOM 1625 C CA . SER A 1 203 ? 2.17 -7.477 3.486 1 95.19 203 SER A CA 1
ATOM 1626 C C . SER A 1 203 ? 3.518 -8.141 3.756 1 95.19 203 SER A C 1
ATOM 1628 O O . SER A 1 203 ? 3.783 -8.586 4.871 1 95.19 203 SER A O 1
ATOM 1630 N N . ILE A 1 204 ? 4.297 -8.172 2.746 1 95.19 204 ILE A N 1
ATOM 1631 C CA . ILE A 1 204 ? 5.629 -8.75 2.896 1 95.19 204 ILE A CA 1
ATOM 1632 C C . ILE A 1 204 ? 6.441 -7.918 3.889 1 95.19 204 ILE A C 1
ATOM 1634 O O . ILE A 1 204 ? 7.055 -8.469 4.809 1 95.19 204 ILE A O 1
ATOM 1638 N N . ALA A 1 205 ? 6.422 -6.641 3.715 1 93.94 205 ALA A N 1
ATOM 1639 C CA . ALA A 1 205 ? 7.156 -5.727 4.586 1 93.94 205 ALA A CA 1
ATOM 1640 C C . ALA A 1 205 ? 6.707 -5.871 6.035 1 93.94 205 ALA A C 1
ATOM 1642 O O . ALA A 1 205 ? 7.535 -5.938 6.945 1 93.94 205 ALA A O 1
ATOM 1643 N N . LYS A 1 206 ? 5.406 -5.898 6.227 1 93.12 206 LYS A N 1
ATOM 1644 C CA . LYS A 1 206 ? 4.852 -6 7.574 1 93.12 206 LYS A CA 1
ATOM 1645 C C . LYS A 1 206 ? 5.32 -7.277 8.266 1 93.12 206 LYS A C 1
ATOM 1647 O O . LYS A 1 206 ? 5.691 -7.25 9.445 1 93.12 206 LYS A O 1
ATOM 1652 N N . LYS A 1 207 ? 5.242 -8.328 7.578 1 92.25 207 LYS A N 1
ATOM 1653 C CA . LYS A 1 207 ? 5.664 -9.602 8.156 1 92.25 207 LYS A CA 1
ATOM 1654 C C . LYS A 1 207 ? 7.152 -9.586 8.484 1 92.25 207 LYS A C 1
ATOM 1656 O O . LYS A 1 207 ? 7.57 -10.102 9.531 1 92.25 207 LYS A O 1
ATOM 1661 N N . ARG A 1 208 ? 7.914 -9.055 7.586 1 92.44 208 ARG A N 1
ATOM 1662 C CA . ARG A 1 208 ? 9.352 -8.961 7.844 1 92.44 208 ARG A CA 1
ATOM 1663 C C . ARG A 1 208 ? 9.633 -8.055 9.039 1 92.44 208 ARG A C 1
ATOM 1665 O O . ARG A 1 208 ? 10.508 -8.344 9.852 1 92.44 208 ARG A O 1
ATOM 1672 N N . LEU A 1 209 ? 8.93 -6.945 9.047 1 92.06 209 LEU A N 1
ATOM 1673 C CA . LEU A 1 209 ? 9.078 -6.012 10.156 1 92.06 209 LEU A CA 1
ATOM 1674 C C . LEU A 1 209 ? 8.812 -6.703 11.492 1 92.06 209 LEU A C 1
ATOM 1676 O O . LEU A 1 209 ? 9.547 -6.488 12.461 1 92.06 209 LEU A O 1
ATOM 1680 N N . LYS A 1 210 ? 7.762 -7.445 11.516 1 88.56 210 LYS A N 1
ATOM 1681 C CA . LYS A 1 210 ? 7.449 -8.195 12.727 1 88.56 210 LYS A CA 1
ATOM 1682 C C . LYS A 1 210 ? 8.617 -9.086 13.141 1 88.56 210 LYS A C 1
ATOM 1684 O O . LYS A 1 210 ? 8.977 -9.141 14.32 1 88.56 210 LYS A O 1
ATOM 1689 N N . PHE A 1 211 ? 9.141 -9.727 12.219 1 87 211 PHE A N 1
ATOM 1690 C CA . PHE A 1 211 ? 10.273 -10.602 12.453 1 87 211 PHE A CA 1
ATOM 1691 C C . PHE A 1 211 ? 11.461 -9.82 13 1 87 211 PHE A C 1
ATOM 1693 O O . PHE A 1 211 ? 12.078 -10.227 13.992 1 87 211 PHE A O 1
ATOM 1700 N N . LEU A 1 212 ? 11.742 -8.734 12.398 1 88.06 212 LEU A N 1
ATOM 1701 C CA . LEU A 1 212 ? 12.914 -7.941 12.773 1 88.06 212 LEU A CA 1
ATOM 1702 C C . LEU A 1 212 ? 12.703 -7.27 14.125 1 88.06 212 LEU A C 1
ATOM 1704 O O . LEU A 1 212 ? 13.656 -7.102 14.891 1 88.06 212 LEU A O 1
ATOM 1708 N N . GLU A 1 213 ? 11.492 -6.828 14.359 1 86.81 213 GLU A N 1
ATOM 1709 C CA . GLU A 1 213 ? 11.195 -6.25 15.664 1 86.81 213 GLU A CA 1
ATOM 1710 C C . GLU A 1 213 ? 11.406 -7.27 16.781 1 86.81 213 GLU A C 1
ATOM 1712 O O . GLU A 1 213 ? 11.961 -6.941 17.828 1 86.81 213 GLU A O 1
ATOM 1717 N N . MET A 1 214 ? 10.93 -8.445 16.531 1 84.19 214 MET A N 1
ATOM 1718 C CA . MET A 1 214 ? 11.117 -9.531 17.5 1 84.19 214 MET A CA 1
ATOM 1719 C C . MET A 1 214 ? 12.602 -9.836 17.688 1 84.19 214 MET A C 1
ATOM 1721 O O . MET A 1 214 ? 13.055 -10.047 18.812 1 84.19 214 MET A O 1
ATOM 1725 N N . TYR A 1 215 ? 13.266 -9.844 16.641 1 82.94 215 TYR A N 1
ATOM 1726 C CA . TYR A 1 215 ? 14.711 -10.062 16.688 1 82.94 215 TYR A CA 1
ATOM 1727 C C . TYR A 1 215 ? 15.398 -9 17.531 1 82.94 215 TYR A C 1
ATOM 1729 O O . TYR A 1 215 ? 16.234 -9.328 18.391 1 82.94 215 TYR A O 1
ATOM 1737 N N . LYS A 1 216 ? 15.125 -7.773 17.328 1 83.31 216 LYS A N 1
ATOM 1738 C CA . LYS A 1 216 ? 15.711 -6.648 18.047 1 83.31 216 LYS A CA 1
ATOM 1739 C C . LYS A 1 216 ? 15.383 -6.727 19.531 1 83.31 216 LYS A C 1
ATOM 1741 O O . LYS A 1 216 ? 16.25 -6.496 20.375 1 83.31 216 LYS A O 1
ATOM 1746 N N . LYS A 1 217 ? 14.195 -7.086 19.828 1 82.19 217 LYS A N 1
ATOM 1747 C CA . LYS A 1 217 ? 13.766 -7.203 21.219 1 82.19 217 LYS A CA 1
ATOM 1748 C C . LYS A 1 217 ? 14.547 -8.305 21.953 1 82.19 217 LYS A C 1
ATOM 1750 O O . LYS A 1 217 ? 14.961 -8.125 23.094 1 82.19 217 LYS A O 1
ATOM 1755 N N . LYS A 1 218 ? 14.734 -9.359 21.375 1 82.75 218 LYS A N 1
ATOM 1756 C CA . LYS A 1 218 ? 15.469 -10.477 21.953 1 82.75 218 LYS A CA 1
ATOM 1757 C C . LYS A 1 218 ? 16.938 -10.117 22.188 1 82.75 218 LYS A C 1
ATOM 1759 O O . LYS A 1 218 ? 17.516 -10.477 23.203 1 82.75 218 LYS A O 1
ATOM 1764 N N . ARG A 1 219 ? 17.453 -9.414 21.344 1 81.94 219 ARG A N 1
ATOM 1765 C CA . ARG A 1 219 ? 18.859 -9.023 21.453 1 81.94 219 ARG A CA 1
ATOM 1766 C C . ARG A 1 219 ? 19.047 -7.953 22.516 1 81.94 219 ARG A C 1
ATOM 1768 O O . ARG A 1 219 ? 20.031 -7.984 23.266 1 81.94 219 ARG A O 1
ATOM 1775 N N . ASP A 1 220 ? 18.125 -6.98 22.453 1 76.88 220 ASP A N 1
ATOM 1776 C CA . ASP A 1 220 ? 18.203 -5.91 23.453 1 76.88 220 ASP A CA 1
ATOM 1777 C C . ASP A 1 220 ? 18.016 -6.461 24.859 1 76.88 220 ASP A C 1
ATOM 1779 O O . ASP A 1 220 ? 18.641 -5.98 25.812 1 76.88 220 ASP A O 1
ATOM 1783 N N . ASN A 1 221 ? 17.078 -7.359 25.031 1 73.19 221 ASN A N 1
ATOM 1784 C CA . ASN A 1 221 ? 16.875 -8 26.312 1 73.19 221 ASN A CA 1
ATOM 1785 C C . ASN A 1 221 ? 18.062 -8.859 26.719 1 73.19 221 ASN A C 1
ATOM 1787 O O . ASN A 1 221 ? 18.391 -8.977 27.906 1 73.19 221 ASN A O 1
ATOM 1791 N N . SER A 1 222 ? 18.656 -9.531 25.766 1 64.12 222 SER A N 1
ATOM 1792 C CA . SER A 1 222 ? 19.875 -10.273 26.078 1 64.12 222 SER A CA 1
ATOM 1793 C C . SER A 1 222 ? 21.016 -9.328 26.453 1 64.12 222 SER A C 1
ATOM 1795 O O . SER A 1 222 ? 21.844 -9.656 27.297 1 64.12 222 SER A O 1
ATOM 1797 N N . ASP A 1 223 ? 21.062 -8.18 25.766 1 53.56 223 ASP A N 1
ATOM 1798 C CA . ASP A 1 223 ? 22.078 -7.168 26.062 1 53.56 223 ASP A CA 1
ATOM 1799 C C . ASP A 1 223 ? 21.672 -6.324 27.281 1 53.56 223 ASP A C 1
ATOM 1801 O O . ASP A 1 223 ? 22.531 -5.73 27.938 1 53.56 223 ASP A O 1
ATOM 1805 N N . SER A 1 224 ? 20.469 -5.988 27.234 1 44.47 224 SER A N 1
ATOM 1806 C CA . SER A 1 224 ? 19.984 -5.07 28.266 1 44.47 224 SER A CA 1
ATOM 1807 C C . SER A 1 224 ? 19.922 -5.746 29.641 1 44.47 224 SER A C 1
ATOM 1809 O O . SER A 1 224 ? 19.188 -5.309 30.516 1 44.47 224 SER A O 1
ATOM 1811 N N . VAL A 1 225 ? 20.797 -6.648 30.25 1 37.47 225 VAL A N 1
ATOM 1812 C CA . VAL A 1 225 ? 20.891 -6.422 31.703 1 37.47 225 VAL A CA 1
ATOM 1813 C C . VAL A 1 225 ? 20.812 -4.922 31.984 1 37.47 225 VAL A C 1
ATOM 1815 O O . VAL A 1 225 ? 20.219 -4.504 33 1 37.47 225 VAL A O 1
ATOM 1818 N N . GLU A 1 226 ? 21.766 -4.012 31.484 1 30.98 226 GLU A N 1
ATOM 1819 C CA . GLU A 1 226 ? 21.875 -2.701 32.125 1 30.98 226 GLU A CA 1
ATOM 1820 C C . GLU A 1 226 ? 20.797 -1.748 31.609 1 30.98 226 GLU A C 1
ATOM 1822 O O . GLU A 1 226 ? 20.25 -0.948 32.375 1 30.98 226 GLU A O 1
ATOM 1827 N N . SER A 1 227 ? 20.766 -1.235 30.312 1 29.61 227 SER A N 1
ATOM 1828 C CA . SER A 1 227 ? 20.328 0.134 30.078 1 29.61 227 SER A CA 1
ATOM 1829 C C . SER A 1 227 ? 18.828 0.186 29.781 1 29.61 227 SER A C 1
ATOM 1831 O O . SER A 1 227 ? 18.375 -0.429 28.812 1 29.61 227 SER A O 1
ATOM 1833 N N . ASP A 1 228 ? 17.984 0.285 30.734 1 28.97 228 ASP A N 1
ATOM 1834 C CA . ASP A 1 228 ? 16.547 0.572 30.844 1 28.97 228 ASP A CA 1
ATOM 1835 C C . ASP A 1 228 ? 16.156 1.73 29.922 1 28.97 228 ASP A C 1
ATOM 1837 O O . ASP A 1 228 ? 16.484 2.885 30.203 1 28.97 228 ASP A O 1
ATOM 1841 N N . PHE A 1 229 ? 16.547 1.842 28.734 1 24.94 229 PHE A N 1
ATOM 1842 C CA . PHE A 1 229 ? 16.469 3.09 27.984 1 24.94 229 PHE A CA 1
ATOM 1843 C C . PHE A 1 229 ? 15.023 3.564 27.891 1 24.94 229 PHE A C 1
ATOM 1845 O O . PHE A 1 229 ? 14.109 2.762 27.672 1 24.94 229 PHE A O 1
ATOM 1852 N N . GLU A 1 230 ? 14.711 4.73 28.422 1 26.39 230 GLU A N 1
ATOM 1853 C CA . GLU A 1 230 ? 13.672 5.754 28.5 1 26.39 230 GLU A CA 1
ATOM 1854 C C . GLU A 1 230 ? 13.18 6.141 27.109 1 26.39 230 GLU A C 1
ATOM 1856 O O . GLU A 1 230 ? 13.977 6.328 26.188 1 26.39 230 GLU A O 1
ATOM 1861 N N . ILE A 1 231 ? 12.289 5.695 26.641 1 31.14 231 ILE A N 1
ATOM 1862 C CA . ILE A 1 231 ? 11.695 6.441 25.531 1 31.14 231 ILE A CA 1
ATOM 1863 C C . ILE A 1 231 ? 11.562 7.914 25.906 1 31.14 231 ILE A C 1
ATOM 1865 O O . ILE A 1 231 ? 10.883 8.258 26.875 1 31.14 231 ILE A O 1
ATOM 1869 N N . PRO A 1 232 ? 12.625 8.859 25.766 1 27.14 232 PRO A N 1
ATOM 1870 C CA . PRO A 1 232 ? 12.539 10.234 26.266 1 27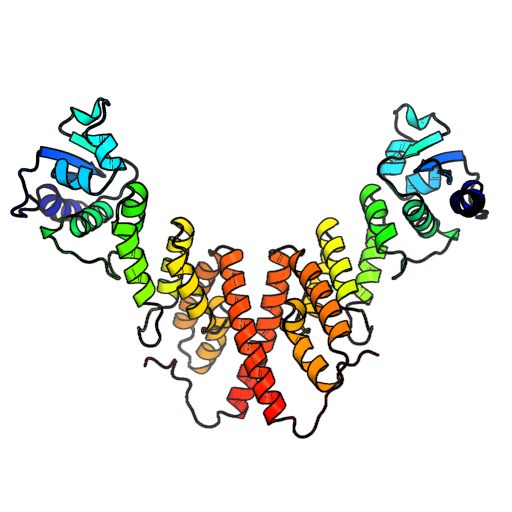.14 232 PRO A CA 1
ATOM 1871 C C . PRO A 1 232 ? 11.258 10.938 25.812 1 27.14 232 PRO A C 1
ATOM 1873 O O . PRO A 1 232 ? 10.977 11.023 24.625 1 27.14 232 PRO A O 1
ATOM 1876 N N . LEU A 1 233 ? 10.258 10.812 26.438 1 24.28 233 LEU A N 1
ATOM 1877 C CA . LEU A 1 233 ? 9.039 11.594 26.625 1 24.28 233 LEU A CA 1
ATOM 1878 C C . LEU A 1 233 ? 9.367 13.047 26.953 1 24.28 233 LEU A C 1
ATOM 1880 O O . LEU A 1 233 ? 8.469 13.844 27.219 1 24.28 233 LEU A O 1
ATOM 1884 N N . SER A 1 234 ? 10.688 13.656 26.984 1 23.45 234 SER A N 1
ATOM 1885 C CA . SER A 1 234 ? 10.578 15.039 27.453 1 23.45 234 SER A CA 1
ATOM 1886 C C . SER A 1 234 ? 9.82 15.906 26.438 1 23.45 234 SER A C 1
ATOM 1888 O O . SER A 1 234 ? 9.883 15.664 25.234 1 23.45 234 SER A O 1
ATOM 1890 N N . MET B 1 1 ? -30.812 24.672 30.875 1 28.06 1 MET B N 1
ATOM 1891 C CA . MET B 1 1 ? -29.734 25.531 31.344 1 28.06 1 MET B CA 1
ATOM 1892 C C . MET B 1 1 ? -28.562 25.5 30.375 1 28.06 1 MET B C 1
ATOM 1894 O O . MET B 1 1 ? -27.719 26.406 30.391 1 28.06 1 MET B O 1
ATOM 1898 N N . GLY B 1 2 ? -28.422 24.375 29.703 1 31.91 2 GLY B N 1
ATOM 1899 C CA . GLY B 1 2 ? -27.266 24.047 28.875 1 31.91 2 GLY B CA 1
ATOM 1900 C C . GLY B 1 2 ? -27.25 24.812 27.562 1 31.91 2 GLY B C 1
ATOM 1901 O O . GLY B 1 2 ? -26.203 24.953 26.938 1 31.91 2 GLY B O 1
ATOM 1902 N N . THR B 1 3 ? -28.344 25.125 27 1 39.31 3 THR B N 1
ATOM 1903 C CA . THR B 1 3 ? -28.547 25.75 25.703 1 39.31 3 THR B CA 1
ATOM 1904 C C . THR B 1 3 ? -28.172 27.219 25.734 1 39.31 3 THR B C 1
ATOM 1906 O O . THR B 1 3 ? -27.734 27.781 24.734 1 39.31 3 THR B O 1
ATOM 1909 N N . GLU B 1 4 ? -28.344 27.781 26.922 1 32.31 4 GLU B N 1
ATOM 1910 C CA . GLU B 1 4 ? -28.203 29.234 27.062 1 32.31 4 GLU B CA 1
ATOM 1911 C C . GLU B 1 4 ? -26.75 29.672 27.016 1 32.31 4 GLU B C 1
ATOM 1913 O O . GLU B 1 4 ? -26.422 30.75 26.5 1 32.31 4 GLU B O 1
ATOM 1918 N N . GLU B 1 5 ? -25.891 28.812 27.656 1 28.7 5 GLU B N 1
ATOM 1919 C CA . GLU B 1 5 ? -24.484 29.203 27.766 1 28.7 5 GLU B CA 1
ATOM 1920 C C . GLU B 1 5 ? -23.797 29.141 26.406 1 28.7 5 GLU B C 1
ATOM 1922 O O . GLU B 1 5 ? -22.688 29.656 26.25 1 28.7 5 GLU B O 1
ATOM 1927 N N . ARG B 1 6 ? -24.297 28.297 25.562 1 37.44 6 ARG B N 1
ATOM 1928 C CA . ARG B 1 6 ? -23.703 28.266 24.234 1 37.44 6 ARG B CA 1
ATOM 1929 C C . ARG B 1 6 ? -23.938 29.594 23.5 1 37.44 6 ARG B C 1
ATOM 1931 O O . ARG B 1 6 ? -23.156 29.969 22.625 1 37.44 6 ARG B O 1
ATOM 1938 N N . ASN B 1 7 ? -25.031 30.109 24 1 33.88 7 ASN B N 1
ATOM 1939 C CA . ASN B 1 7 ? -25.484 31.328 23.344 1 33.88 7 ASN B CA 1
ATOM 1940 C C . ASN B 1 7 ? -24.594 32.531 23.672 1 33.88 7 ASN B C 1
ATOM 1942 O O . ASN B 1 7 ? -24.484 33.469 22.891 1 33.88 7 ASN B O 1
ATOM 1946 N N . VAL B 1 8 ? -24 32.562 24.938 1 33.5 8 VAL B N 1
ATOM 1947 C CA . VAL B 1 8 ? -23.297 33.75 25.438 1 33.5 8 VAL B CA 1
ATOM 1948 C C . VAL B 1 8 ? -21.922 33.844 24.797 1 33.5 8 VAL B C 1
ATOM 1950 O O . VAL B 1 8 ? -21.469 34.906 24.422 1 33.5 8 VAL B O 1
ATOM 1953 N N . ILE B 1 9 ? -21.156 32.688 24.844 1 34.75 9 ILE B N 1
ATOM 1954 C CA . ILE B 1 9 ? -19.781 32.75 24.375 1 34.75 9 ILE B CA 1
ATOM 1955 C C . ILE B 1 9 ? -19.75 33.031 22.875 1 34.75 9 ILE B C 1
ATOM 1957 O O . ILE B 1 9 ? -18.875 33.719 22.391 1 34.75 9 ILE B O 1
ATOM 1961 N N . LEU B 1 10 ? -20.719 32.469 22.156 1 36.28 10 LEU B N 1
ATOM 1962 C CA . LEU B 1 10 ? -20.922 32.75 20.734 1 36.28 10 LEU B CA 1
ATOM 1963 C C . LEU B 1 10 ? -21.312 34.219 20.516 1 36.28 10 LEU B C 1
ATOM 1965 O O . LEU B 1 10 ? -20.891 34.844 19.531 1 36.28 10 LEU B O 1
ATOM 1969 N N . ALA B 1 11 ? -22.109 34.781 21.359 1 36.12 11 ALA B N 1
ATOM 1970 C CA . ALA B 1 11 ? -22.547 36.188 21.359 1 36.12 11 ALA B CA 1
ATOM 1971 C C . ALA B 1 11 ? -21.375 37.125 21.531 1 36.12 11 ALA B C 1
ATOM 1973 O O . ALA B 1 11 ? -21.297 38.188 20.875 1 36.12 11 ALA B O 1
ATOM 1974 N N . ASP B 1 12 ? -20.5 36.906 22.562 1 34.81 12 ASP B N 1
ATOM 1975 C CA . ASP B 1 12 ? -19.375 37.812 22.797 1 34.81 12 ASP B CA 1
ATOM 1976 C C . ASP B 1 12 ? -18.438 37.844 21.609 1 34.81 12 ASP B C 1
ATOM 1978 O O . ASP B 1 12 ? -17.922 38.938 21.234 1 34.81 12 ASP B O 1
ATOM 1982 N N . MET B 1 13 ? -18.094 36.719 20.953 1 36.12 13 MET B N 1
ATOM 1983 C CA . MET B 1 13 ? -17.281 36.656 19.75 1 36.12 13 MET B CA 1
ATOM 1984 C C . MET B 1 13 ? -18.094 37.062 18.516 1 36.12 13 MET B C 1
ATOM 1986 O O . MET B 1 13 ? -17.531 37.469 17.5 1 36.12 13 MET B O 1
ATOM 1990 N N . ALA B 1 14 ? -19.359 36.844 18.297 1 39.88 14 ALA B N 1
ATOM 1991 C CA . ALA B 1 14 ? -20.344 37.219 17.281 1 39.88 14 ALA B CA 1
ATOM 1992 C C . ALA B 1 14 ? -20.328 38.719 17.016 1 39.88 14 ALA B C 1
ATOM 1994 O O . ALA B 1 14 ? -20.469 39.156 15.875 1 39.88 14 ALA B O 1
ATOM 1995 N N . THR B 1 15 ? -20.641 39.562 18.078 1 39.88 15 THR B N 1
ATOM 1996 C CA . THR B 1 15 ? -20.391 41 18.031 1 39.88 15 THR B CA 1
ATOM 1997 C C . THR B 1 15 ? -18.891 41.281 18.125 1 39.88 15 THR B C 1
ATOM 1999 O O . THR B 1 15 ? -18.469 42.406 18.453 1 39.88 15 THR B O 1
ATOM 2002 N N . MET B 1 16 ? -18.109 40.344 18.375 1 37.44 16 MET B N 1
ATOM 2003 C CA . MET B 1 16 ? -16.703 40.656 18.531 1 37.44 16 MET B CA 1
ATOM 2004 C C . MET B 1 16 ? -16.219 41.594 17.422 1 37.44 16 MET B C 1
ATOM 2006 O O . MET B 1 16 ? -16.281 41.25 16.25 1 37.44 16 MET B O 1
ATOM 2010 N N . ASP B 1 17 ? -16.5 42.75 17.609 1 41.62 17 ASP B N 1
ATOM 2011 C CA . ASP B 1 17 ? -15.641 43.781 16.984 1 41.62 17 ASP B CA 1
ATOM 2012 C C . ASP B 1 17 ? -14.172 43.375 17.078 1 41.62 17 ASP B C 1
ATOM 2014 O O . ASP B 1 17 ? -13.625 43.25 18.188 1 41.62 17 ASP B O 1
ATOM 2018 N N . PHE B 1 18 ? -13.812 42.25 16.344 1 42.41 18 PHE B N 1
ATOM 2019 C CA . PHE B 1 18 ? -12.383 41.969 16.438 1 42.41 18 PHE B CA 1
ATOM 2020 C C . PHE B 1 18 ? -11.625 43.25 16.812 1 42.41 18 PHE B C 1
ATOM 2022 O O . PHE B 1 18 ? -10.391 43.25 16.875 1 42.41 18 PHE B O 1
ATOM 2029 N N . GLY B 1 19 ? -12.219 44.188 17.453 1 39.41 19 GLY B N 1
ATOM 2030 C CA . GLY B 1 19 ? -11.555 45.344 18 1 39.41 19 GLY B CA 1
ATOM 2031 C C . GLY B 1 19 ? -10.203 45.625 17.359 1 39.41 19 GLY B C 1
ATOM 2032 O O . GLY B 1 19 ? -9.328 46.219 17.984 1 39.41 19 GLY B O 1
ATOM 2033 N N . PHE B 1 20 ? -9.82 44.656 16.438 1 39.41 20 PHE B N 1
ATOM 2034 C CA . PHE B 1 20 ? -8.492 44.969 15.914 1 39.41 20 PHE B CA 1
ATOM 2035 C C . PHE B 1 20 ? -8.414 46.438 15.469 1 39.41 20 PHE B C 1
ATOM 2037 O O . PHE B 1 20 ? -9.422 47.031 15.094 1 39.41 20 PHE B O 1
ATOM 2044 N N . GLY B 1 21 ? -7.793 47.219 16.047 1 43 21 GLY B N 1
ATOM 2045 C CA . GLY B 1 21 ? -7.469 48.406 15.297 1 43 21 GLY B CA 1
ATOM 2046 C C . GLY B 1 21 ? -7.684 48.25 13.805 1 43 21 GLY B C 1
ATOM 2047 O O . GLY B 1 21 ? -6.785 48.562 13.008 1 43 21 GLY B O 1
ATOM 2048 N N . PHE B 1 22 ? -8.266 47.156 13.344 1 47.22 22 PHE B N 1
ATOM 2049 C CA . PHE B 1 22 ? -8.422 46.75 11.953 1 47.22 22 PHE B CA 1
ATOM 2050 C C . PHE B 1 22 ? -9.172 47.844 11.156 1 47.22 22 PHE B C 1
ATOM 2052 O O . PHE B 1 22 ? -9.898 48.656 11.734 1 47.22 22 PHE B O 1
ATOM 2059 N N . PRO B 1 23 ? -8.867 47.812 9.891 1 56.66 23 PRO B N 1
ATOM 2060 C CA . PRO B 1 23 ? -9.656 48.594 8.922 1 56.66 23 PRO B CA 1
ATOM 2061 C C . PRO B 1 23 ? -11.156 48.375 9.086 1 56.66 23 PRO B C 1
ATOM 2063 O O . PRO B 1 23 ? -11.578 47.406 9.727 1 56.66 23 PRO B O 1
ATOM 2066 N N . GLU B 1 24 ? -11.977 49.312 8.891 1 67.25 24 GLU B N 1
ATOM 2067 C CA . GLU B 1 24 ? -13.438 49.375 8.938 1 67.25 24 GLU B CA 1
ATOM 2068 C C . GLU B 1 24 ? -14.07 48.094 8.359 1 67.25 24 GLU B C 1
ATOM 2070 O O . GLU B 1 24 ? -13.742 47.688 7.246 1 67.25 24 GLU B O 1
ATOM 2075 N N . THR B 1 25 ? -14.578 47.156 9.281 1 78 25 THR B N 1
ATOM 2076 C CA . THR B 1 25 ? -15.359 46 8.812 1 78 25 THR B CA 1
ATOM 2077 C C . THR B 1 25 ? -16.453 46.469 7.855 1 78 25 THR B C 1
ATOM 2079 O O . THR B 1 25 ? -17.109 47.469 8.086 1 78 25 THR B O 1
ATOM 2082 N N . ASP B 1 26 ? -16.484 45.781 6.664 1 83.38 26 ASP B N 1
ATOM 2083 C CA . ASP B 1 26 ? -17.453 46.25 5.672 1 83.38 26 ASP B CA 1
ATOM 2084 C C . ASP B 1 26 ? -18.312 45.062 5.164 1 83.38 26 ASP B C 1
ATOM 2086 O O . ASP B 1 26 ? -19.203 45.281 4.344 1 83.38 26 ASP B O 1
ATOM 2090 N N . ILE B 1 27 ? -18.031 43.906 5.672 1 88.25 27 ILE B N 1
ATOM 2091 C CA . ILE B 1 27 ? -18.828 42.75 5.234 1 88.25 27 ILE B CA 1
ATOM 2092 C C . ILE B 1 27 ? -19.031 41.812 6.402 1 88.25 27 ILE B C 1
ATOM 2094 O O . ILE B 1 27 ? -18.203 41.75 7.324 1 88.25 27 ILE B O 1
ATOM 2098 N N . THR B 1 28 ? -20.156 41.156 6.418 1 91.31 28 THR B N 1
ATOM 2099 C CA . THR B 1 28 ? -20.5 40.188 7.457 1 91.31 28 THR B CA 1
ATOM 2100 C C . THR B 1 28 ? -20.594 38.781 6.871 1 91.31 28 THR B C 1
ATOM 2102 O O . THR B 1 28 ? -21.328 38.531 5.914 1 91.31 28 THR B O 1
ATOM 2105 N N . LEU B 1 29 ? -19.828 37.906 7.484 1 92.44 29 LEU B N 1
ATOM 2106 C CA . LEU B 1 29 ? -19.922 36.469 7.121 1 92.44 29 LEU B CA 1
ATOM 2107 C C . LEU B 1 29 ? -20.688 35.688 8.18 1 92.44 29 LEU B C 1
ATOM 2109 O O . LEU B 1 29 ? -20.5 35.906 9.375 1 92.44 29 LEU B O 1
ATOM 2113 N N . ILE B 1 30 ? -21.625 34.844 7.699 1 93.88 30 ILE B N 1
ATOM 2114 C CA . ILE B 1 30 ? -22.422 34.062 8.617 1 93.88 30 ILE B CA 1
ATOM 2115 C C . ILE B 1 30 ? -22 32.594 8.516 1 93.88 30 ILE B C 1
ATOM 2117 O O . ILE B 1 30 ? -22.047 31.984 7.438 1 93.88 30 ILE B O 1
ATOM 2121 N N . VAL B 1 31 ? -21.578 32.062 9.648 1 95.12 31 VAL B N 1
ATOM 2122 C CA . VAL B 1 31 ? -21.172 30.672 9.75 1 95.12 31 VAL B CA 1
ATOM 2123 C C . VAL B 1 31 ? -21.953 29.984 10.883 1 95.12 31 VAL B C 1
ATOM 2125 O O . VAL B 1 31 ? -21.812 30.359 12.047 1 95.12 31 VAL B O 1
ATOM 2128 N N . GLU B 1 32 ? -22.641 29 10.508 1 95.69 32 GLU B N 1
ATOM 2129 C CA . GLU B 1 32 ? -23.469 28.312 11.484 1 95.69 32 GLU B CA 1
ATOM 2130 C C . GLU B 1 32 ? -24.266 29.312 12.328 1 95.69 32 GLU B C 1
ATOM 2132 O O . GLU B 1 32 ? -24.297 29.203 13.555 1 95.69 32 GLU B O 1
ATOM 2137 N N . GLY B 1 33 ? -24.812 30.312 11.688 1 92.75 33 GLY B N 1
ATOM 2138 C CA . GLY B 1 33 ? -25.688 31.281 12.336 1 92.75 33 GLY B CA 1
ATOM 2139 C C . GLY B 1 33 ? -24.922 32.375 13.078 1 92.75 33 GLY B C 1
ATOM 2140 O O . GLY B 1 33 ? -25.516 33.344 13.531 1 92.75 33 GLY B O 1
ATOM 2141 N N . ASN B 1 34 ? -23.625 32.219 13.203 1 92.81 34 ASN B N 1
ATOM 2142 C CA . ASN B 1 34 ? -22.797 33.219 13.859 1 92.81 34 ASN B CA 1
ATOM 2143 C C . ASN B 1 34 ? -22.312 34.281 12.875 1 92.81 34 ASN B C 1
ATOM 2145 O O . ASN B 1 34 ? -21.922 33.938 11.75 1 92.81 34 ASN B O 1
ATOM 2149 N N . LYS B 1 35 ? -22.344 35.531 13.281 1 90.56 35 LYS B N 1
ATOM 2150 C CA . LYS B 1 35 ? -21.938 36.625 12.414 1 90.56 35 LYS B CA 1
ATOM 2151 C C . LYS B 1 35 ? -20.484 37.031 12.672 1 90.56 35 LYS B C 1
ATOM 2153 O O . LYS B 1 35 ? -20.078 37.25 13.82 1 90.56 35 LYS B O 1
ATOM 2158 N N . PHE B 1 36 ? -19.734 37.031 11.641 1 90.88 36 PHE B N 1
ATOM 2159 C CA . PHE B 1 36 ? -18.344 37.5 11.672 1 90.88 36 PHE B CA 1
ATOM 2160 C C . PHE B 1 36 ? -18.172 38.75 10.844 1 90.88 36 PHE B C 1
ATOM 2162 O O . PHE B 1 36 ? -18.281 38.719 9.617 1 90.88 36 PHE B O 1
ATOM 2169 N N . HIS B 1 37 ? -17.938 39.844 11.562 1 88.5 37 HIS B N 1
ATOM 2170 C CA . HIS B 1 37 ? -17.688 41.094 10.859 1 88.5 37 HIS B CA 1
ATOM 2171 C C . HIS B 1 37 ? -16.219 41.219 10.438 1 88.5 37 HIS B C 1
ATOM 2173 O O . HIS B 1 37 ? -15.328 41.25 11.281 1 88.5 37 HIS B O 1
ATOM 2179 N N . VAL B 1 38 ? -16.047 41.188 9.133 1 89.06 38 VAL B N 1
ATOM 2180 C CA . VAL B 1 38 ? -14.672 41.125 8.641 1 89.06 38 VAL B CA 1
ATOM 2181 C C . VAL B 1 38 ? -14.445 42.219 7.605 1 89.06 38 VAL B C 1
ATOM 2183 O O . VAL B 1 38 ? -15.375 42.938 7.234 1 89.06 38 VAL B O 1
ATOM 2186 N N . ASN B 1 39 ? -13.195 42.438 7.367 1 87.62 39 ASN B N 1
ATOM 2187 C CA . ASN B 1 39 ? -12.797 43.406 6.352 1 87.62 39 ASN B CA 1
ATOM 2188 C C . ASN B 1 39 ? -12.602 42.75 4.988 1 87.62 39 ASN B C 1
ATOM 2190 O O . ASN B 1 39 ? -11.789 41.844 4.844 1 87.62 39 ASN B O 1
ATOM 2194 N N . ARG B 1 40 ? -13.32 43.219 4.016 1 87.88 40 ARG B N 1
ATOM 2195 C CA . ARG B 1 40 ? -13.32 42.656 2.664 1 87.88 40 ARG B CA 1
ATOM 2196 C C . ARG B 1 40 ? -11.914 42.656 2.068 1 87.88 40 ARG B C 1
ATOM 2198 O O . ARG B 1 40 ? -11.492 41.688 1.449 1 87.88 40 ARG B O 1
ATOM 2205 N N . ALA B 1 41 ? -11.203 43.656 2.238 1 85.75 41 ALA B N 1
ATOM 2206 C CA . ALA B 1 41 ? -9.883 43.812 1.642 1 85.75 41 ALA B CA 1
ATOM 2207 C C . ALA B 1 41 ? -8.891 42.812 2.23 1 85.75 41 ALA B C 1
ATOM 2209 O O . ALA B 1 41 ? -8.062 42.25 1.508 1 85.75 41 ALA B O 1
ATOM 2210 N N . VAL B 1 42 ? -8.992 42.656 3.498 1 85.94 42 VAL B N 1
ATOM 2211 C CA . VAL B 1 42 ? -8.078 41.719 4.176 1 85.94 42 VAL B CA 1
ATOM 2212 C C . VAL B 1 42 ? -8.312 40.312 3.689 1 85.94 42 VAL B C 1
ATOM 2214 O O . VAL B 1 42 ? -7.371 39.594 3.312 1 85.94 42 VAL B O 1
ATOM 2217 N N . LEU B 1 43 ? -9.5 39.844 3.658 1 90.19 43 LEU B N 1
ATOM 2218 C CA . LEU B 1 43 ? -9.836 38.5 3.221 1 90.19 43 LEU B CA 1
ATOM 2219 C C . LEU B 1 43 ? -9.461 38.281 1.756 1 90.19 43 LEU B C 1
ATOM 2221 O O . LEU B 1 43 ? -8.883 37.25 1.395 1 90.19 43 LEU B O 1
ATOM 2225 N N . SER B 1 44 ? -9.781 39.312 0.963 1 90.44 44 SER B N 1
ATOM 2226 C CA . SER B 1 44 ? -9.516 39.219 -0.47 1 90.44 44 SER B CA 1
ATOM 2227 C C . SER B 1 44 ? -8.016 39.156 -0.754 1 90.44 44 SER B C 1
ATOM 2229 O O . SER B 1 44 ? -7.59 38.5 -1.707 1 90.44 44 SER B O 1
ATOM 2231 N N . HIS B 1 45 ? -7.301 39.812 0.043 1 89.25 45 HIS B N 1
ATOM 2232 C CA . HIS B 1 45 ? -5.855 39.844 -0.142 1 89.25 45 HIS B CA 1
ATOM 2233 C C . HIS B 1 45 ? -5.23 38.5 0.184 1 89.25 45 HIS B C 1
ATOM 2235 O O . HIS B 1 45 ? -4.262 38.062 -0.457 1 89.25 45 HIS B O 1
ATOM 2241 N N . HIS B 1 46 ? -5.785 37.812 1.155 1 91.19 46 HIS B N 1
ATOM 2242 C CA . HIS B 1 46 ? -5.133 36.625 1.68 1 91.19 46 HIS B CA 1
ATOM 2243 C C . HIS B 1 46 ? -5.785 35.375 1.142 1 91.19 46 HIS B C 1
ATOM 2245 O O . HIS B 1 46 ? -5.398 34.25 1.512 1 91.19 46 HIS B O 1
ATOM 2251 N N . SER B 1 47 ? -6.715 35.438 0.27 1 94.44 47 SER B N 1
ATOM 2252 C CA . SER B 1 47 ? -7.434 34.281 -0.268 1 94.44 47 SER B CA 1
ATOM 2253 C C . SER B 1 47 ? -8.031 34.594 -1.638 1 94.44 47 SER B C 1
ATOM 2255 O O . SER B 1 47 ? -8.953 35.406 -1.75 1 94.44 47 SER B O 1
ATOM 2257 N N . PRO B 1 48 ? -7.516 33.938 -2.611 1 95.06 48 PRO B N 1
ATOM 2258 C CA . PRO B 1 48 ? -8.125 34.125 -3.932 1 95.06 48 PRO B CA 1
ATOM 2259 C C . PRO B 1 48 ? -9.594 33.75 -3.965 1 95.06 48 PRO B C 1
ATOM 2261 O O . PRO B 1 48 ? -10.383 34.312 -4.707 1 95.06 48 PRO B O 1
ATOM 2264 N N . VAL B 1 49 ? -9.906 32.781 -3.168 1 95 49 VAL B N 1
ATOM 2265 C CA . VAL B 1 49 ? -11.297 32.344 -3.104 1 95 49 VAL B CA 1
ATOM 2266 C C . VAL B 1 49 ? -12.164 33.438 -2.5 1 95 49 VAL B C 1
ATOM 2268 O O . VAL B 1 49 ? -13.219 33.781 -3.047 1 95 49 VAL B O 1
ATOM 2271 N N . PHE B 1 50 ? -11.711 34 -1.412 1 92.75 50 PHE B N 1
ATOM 2272 C CA . PHE B 1 50 ? -12.438 35.125 -0.829 1 92.75 50 PHE B CA 1
ATOM 2273 C C . PHE B 1 50 ? -12.445 36.312 -1.771 1 92.75 50 PHE B C 1
ATOM 2275 O O . PHE B 1 50 ? -13.438 37.062 -1.859 1 92.75 50 PHE B O 1
ATOM 2282 N N . ASN B 1 51 ? -11.352 36.5 -2.424 1 92.69 51 ASN B N 1
ATOM 2283 C CA . ASN B 1 51 ? -11.305 37.594 -3.387 1 92.69 51 ASN B CA 1
ATOM 2284 C C . ASN B 1 51 ? -12.375 37.469 -4.465 1 92.69 51 ASN B C 1
ATOM 2286 O O . ASN B 1 51 ? -13.094 38.406 -4.77 1 92.69 51 ASN B O 1
ATOM 2290 N N . ALA B 1 52 ? -12.477 36.281 -4.938 1 92.12 52 ALA B N 1
ATOM 2291 C CA . ALA B 1 52 ? -13.469 36.031 -5.973 1 92.12 52 ALA B CA 1
ATOM 2292 C C . ALA B 1 52 ? -14.883 36.125 -5.414 1 92.12 52 ALA B C 1
ATOM 2294 O O . ALA B 1 52 ? -15.789 36.625 -6.074 1 92.12 52 ALA B O 1
ATOM 2295 N N . MET B 1 53 ? -15.07 35.625 -4.242 1 90.19 53 MET B N 1
ATOM 2296 C CA . MET B 1 53 ? -16.391 35.594 -3.617 1 90.19 53 MET B CA 1
ATOM 2297 C C . MET B 1 53 ? -16.875 36.969 -3.264 1 90.19 53 MET B C 1
ATOM 2299 O O . MET B 1 53 ? -18.062 37.281 -3.438 1 90.19 53 MET B O 1
ATOM 2303 N N . LEU B 1 54 ? -15.984 37.875 -2.865 1 88.62 54 LEU B N 1
ATOM 2304 C CA . LEU B 1 54 ? -16.375 39.156 -2.301 1 88.62 54 LEU B CA 1
ATOM 2305 C C . LEU B 1 54 ? -16.312 40.25 -3.357 1 88.62 54 LEU B C 1
ATOM 2307 O O . LEU B 1 54 ? -16.953 41.312 -3.209 1 88.62 54 LEU B O 1
ATOM 2311 N N . ASN B 1 55 ? -15.516 40.062 -4.312 1 85.81 55 ASN B N 1
ATOM 2312 C CA . ASN B 1 55 ? -15.336 41.125 -5.32 1 85.81 55 ASN B CA 1
ATOM 2313 C C . ASN B 1 55 ? -15.805 40.656 -6.695 1 85.81 55 ASN B C 1
ATOM 2315 O O . ASN B 1 55 ? -15.781 41.438 -7.656 1 85.81 55 ASN B O 1
ATOM 2319 N N . GLY B 1 56 ? -16.078 39.438 -6.773 1 79.5 56 GLY B N 1
ATOM 2320 C CA . GLY B 1 56 ? -16.484 38.906 -8.07 1 79.5 56 GLY B CA 1
ATOM 2321 C C . GLY B 1 56 ? -17.859 39.406 -8.5 1 79.5 56 GLY B C 1
ATOM 2322 O O . GLY B 1 56 ? -18.5 40.156 -7.77 1 79.5 56 GLY B O 1
ATOM 2323 N N . HIS B 1 57 ? -18.141 39.219 -9.719 1 68 57 HIS B N 1
ATOM 2324 C CA . HIS B 1 57 ? -19.328 39.719 -10.406 1 68 57 HIS B CA 1
ATOM 2325 C C . HIS B 1 57 ? -20.578 39 -9.906 1 68 57 HIS B C 1
ATOM 2327 O O . HIS B 1 57 ? -21.688 39.281 -10.375 1 68 57 HIS B O 1
ATOM 2333 N N . PHE B 1 58 ? -20.266 38.219 -8.938 1 58.53 58 PHE B N 1
ATOM 2334 C CA . PHE B 1 58 ? -21.453 37.469 -8.547 1 58.53 58 PHE B CA 1
ATOM 2335 C C . PHE B 1 58 ? -22.234 38.219 -7.469 1 58.53 58 PHE B C 1
ATOM 2337 O O . PHE B 1 58 ? -21.688 39.094 -6.797 1 58.53 58 PHE B O 1
ATOM 2344 N N . LYS B 1 59 ? -23.516 38 -7.34 1 54.97 59 LYS B N 1
ATOM 2345 C CA . LYS B 1 59 ? -24.547 38.594 -6.508 1 54.97 59 LYS B CA 1
ATOM 2346 C C . LYS B 1 59 ? -24.062 38.781 -5.07 1 54.97 59 LYS B C 1
ATOM 2348 O O . LYS B 1 59 ? -24.422 39.75 -4.406 1 54.97 59 LYS B O 1
ATOM 2353 N N . GLU B 1 60 ? -23.234 37.906 -4.625 1 53.81 60 GLU B N 1
ATOM 2354 C CA . GLU B 1 60 ? -22.859 37.938 -3.213 1 53.81 60 GLU B CA 1
ATOM 2355 C C . GLU B 1 60 ? -21.984 39.156 -2.906 1 53.81 60 GLU B C 1
ATOM 2357 O O . GLU B 1 60 ? -21.969 39.625 -1.777 1 53.81 60 GLU B O 1
ATOM 2362 N N . SER B 1 61 ? -21.359 39.656 -4.125 1 56.84 61 SER B N 1
ATOM 2363 C CA . SER B 1 61 ? -20.406 40.75 -3.926 1 56.84 61 SER B CA 1
ATOM 2364 C C . SER B 1 61 ? -21.109 42 -3.445 1 56.84 61 SER B C 1
ATOM 2366 O O . SER B 1 61 ? -20.516 42.844 -2.76 1 56.84 61 SER B O 1
ATOM 2368 N N . SER B 1 62 ? -22.344 41.969 -3.699 1 61.41 62 SER B N 1
ATOM 2369 C CA . SER B 1 62 ? -23.094 43.188 -3.35 1 61.41 62 SER B CA 1
ATOM 2370 C C . SER B 1 62 ? -23.797 43.031 -1.999 1 61.41 62 SER B C 1
ATOM 2372 O O . SER B 1 62 ? -24.203 44.031 -1.396 1 61.41 62 SER B O 1
ATOM 2374 N N . GLU B 1 63 ? -23.766 41.812 -1.531 1 68 63 GLU B N 1
ATOM 2375 C CA . GLU B 1 63 ? -24.453 41.562 -0.277 1 68 63 GLU B CA 1
ATOM 2376 C C . GLU B 1 63 ? -23.578 41.875 0.925 1 68 63 GLU B C 1
ATOM 2378 O O . GLU B 1 63 ? -22.359 41.656 0.893 1 68 63 GLU B O 1
ATOM 2383 N N . LYS B 1 64 ? -24.172 42.469 1.895 1 80.94 64 LYS B N 1
ATOM 2384 C CA . LYS B 1 64 ? -23.469 42.844 3.119 1 80.94 64 LYS B CA 1
ATOM 2385 C C . LYS B 1 64 ? -23.312 41.656 4.047 1 80.94 64 LYS B C 1
ATOM 2387 O O . LYS B 1 64 ? -22.453 41.656 4.941 1 80.94 64 LYS B O 1
ATOM 2392 N N . GLU B 1 65 ? -24.141 40.656 3.756 1 88.81 65 GLU B N 1
ATOM 2393 C CA . GLU B 1 65 ? -24.062 39.438 4.543 1 88.81 65 GLU B CA 1
ATOM 2394 C C . GLU B 1 65 ? -23.953 38.219 3.639 1 88.81 65 GLU B C 1
ATOM 2396 O O . GLU B 1 65 ? -24.766 38.031 2.73 1 88.81 65 GLU B O 1
ATOM 2401 N N . ILE B 1 66 ? -22.953 37.438 3.824 1 91.12 66 ILE B N 1
ATOM 2402 C CA . ILE B 1 66 ? -22.734 36.25 3.033 1 91.12 66 ILE B CA 1
ATOM 2403 C C . ILE B 1 66 ? -22.703 35.031 3.949 1 91.12 66 ILE B C 1
ATOM 2405 O O . ILE B 1 66 ? -22 35 4.957 1 91.12 66 ILE B O 1
ATOM 2409 N N . VAL B 1 67 ? -23.469 33.938 3.629 1 93.31 67 VAL B N 1
ATOM 2410 C CA . VAL B 1 67 ? -23.5 32.719 4.406 1 93.31 67 VAL B CA 1
ATOM 2411 C C . VAL B 1 67 ? -22.453 31.734 3.869 1 93.31 67 VAL B C 1
ATOM 2413 O O . VAL B 1 67 ? -22.438 31.438 2.67 1 93.31 67 VAL B O 1
ATOM 2416 N N . LEU B 1 68 ? -21.578 31.375 4.715 1 94.38 68 LEU B N 1
ATOM 2417 C CA . LEU B 1 68 ? -20.609 30.344 4.355 1 94.38 68 LEU B CA 1
ATOM 2418 C C . LEU B 1 68 ? -21.094 28.969 4.809 1 94.38 68 LEU B C 1
ATOM 2420 O O . LEU B 1 68 ? -21.422 28.781 5.98 1 94.38 68 LEU B O 1
ATOM 2424 N N . GLU B 1 69 ? -21.031 28.062 3.891 1 92.69 69 GLU B N 1
ATOM 2425 C CA . GLU B 1 69 ? -21.5 26.703 4.18 1 92.69 69 GLU B CA 1
ATOM 2426 C C . GLU B 1 69 ? -20.328 25.766 4.457 1 92.69 69 GLU B C 1
ATOM 2428 O O . GLU B 1 69 ? -19.172 26.094 4.141 1 92.69 69 GLU B O 1
ATOM 2433 N N . ASP B 1 70 ? -20.562 24.688 5.219 1 91.38 70 ASP B N 1
ATOM 2434 C CA . ASP B 1 70 ? -19.609 23.609 5.449 1 91.38 70 ASP B CA 1
ATOM 2435 C C . ASP B 1 70 ? -18.406 24.094 6.238 1 91.38 70 ASP B C 1
ATOM 2437 O O . ASP B 1 70 ? -17.266 23.797 5.875 1 91.38 70 ASP B O 1
ATOM 2441 N N . CYS B 1 71 ? -18.734 24.969 7.117 1 92.69 71 CYS B N 1
ATOM 2442 C CA . CYS B 1 71 ? -17.703 25.5 8 1 92.69 71 CYS B CA 1
ATOM 2443 C C . CYS B 1 71 ? -18.203 25.594 9.438 1 92.69 71 CYS B C 1
ATOM 2445 O O . CYS B 1 71 ? -19.359 25.969 9.68 1 92.69 71 CYS B O 1
ATOM 2447 N N . LYS B 1 72 ? -17.391 25.156 10.367 1 95.31 72 LYS B N 1
ATOM 2448 C CA . LYS B 1 72 ? -17.719 25.328 11.781 1 95.31 72 LYS B CA 1
ATOM 2449 C C . LYS B 1 72 ? -17.328 26.719 12.281 1 95.31 72 LYS B C 1
ATOM 2451 O O . LYS B 1 72 ? -16.266 27.234 11.945 1 95.31 72 LYS B O 1
ATOM 2456 N N . ALA B 1 73 ? -18.203 27.281 13.07 1 95.19 73 ALA B N 1
ATOM 2457 C CA . ALA B 1 73 ? -17.984 28.641 13.562 1 95.19 73 ALA B CA 1
ATOM 2458 C C . ALA B 1 73 ? -16.688 28.719 14.383 1 95.19 73 ALA B C 1
ATOM 2460 O O . ALA B 1 73 ? -15.922 29.656 14.242 1 95.19 73 ALA B O 1
ATOM 2461 N N . GLU B 1 74 ? -16.547 27.656 15.172 1 94.31 74 GLU B N 1
ATOM 2462 C CA . GLU B 1 74 ? -15.352 27.625 16.016 1 94.31 74 GLU B CA 1
ATOM 2463 C C . GLU B 1 74 ? -14.078 27.578 15.188 1 94.31 74 GLU B C 1
ATOM 2465 O O . GLU B 1 74 ? -13.094 28.266 15.508 1 94.31 74 GLU B O 1
ATOM 2470 N N . HIS B 1 75 ? -14.094 26.812 14.141 1 96.25 75 HIS B N 1
ATOM 2471 C CA . HIS B 1 75 ? -12.938 26.719 13.258 1 96.25 75 HIS B CA 1
ATOM 2472 C C . HIS B 1 75 ? -12.703 28.016 12.5 1 96.25 75 HIS B C 1
ATOM 2474 O O . HIS B 1 75 ? -11.562 28.438 12.328 1 96.25 75 HIS B O 1
ATOM 2480 N N . PHE B 1 76 ? -13.781 28.625 12.109 1 95.25 76 PHE B N 1
ATOM 2481 C CA . PHE B 1 76 ? -13.688 29.875 11.359 1 95.25 76 PHE B CA 1
ATOM 2482 C C . PHE B 1 76 ? -13.086 30.984 12.219 1 95.25 76 PHE B C 1
ATOM 2484 O O . PHE B 1 76 ? -12.289 31.781 11.734 1 95.25 76 PHE B O 1
ATOM 2491 N N . LYS B 1 77 ? -13.469 30.984 13.445 1 92.44 77 LYS B N 1
ATOM 2492 C CA . LYS B 1 77 ? -12.914 31.938 14.398 1 92.44 77 LYS B CA 1
ATOM 2493 C C . LYS B 1 77 ? -11.391 31.797 14.484 1 92.44 77 LYS B C 1
ATOM 2495 O O . LYS B 1 77 ? -10.664 32.781 14.375 1 92.44 77 LYS B O 1
ATOM 2500 N N . GLU B 1 78 ? -10.93 30.562 14.695 1 92.88 78 GLU B N 1
ATOM 2501 C CA . GLU B 1 78 ? -9.5 30.312 14.781 1 92.88 78 GLU B CA 1
ATOM 2502 C C . GLU B 1 78 ? -8.797 30.688 13.477 1 92.88 78 GLU B C 1
ATOM 2504 O O . GLU B 1 78 ? -7.68 31.219 13.492 1 92.88 78 GLU B O 1
ATOM 2509 N N . PHE B 1 79 ? -9.445 30.438 12.391 1 94.38 79 PHE B N 1
ATOM 2510 C CA . PHE B 1 79 ? -8.93 30.781 11.062 1 94.38 79 PHE B CA 1
ATOM 2511 C C . PHE B 1 79 ? -8.75 32.281 10.93 1 94.38 79 PHE B C 1
ATOM 2513 O O . PHE B 1 79 ? -7.676 32.75 10.547 1 94.38 79 PHE B O 1
ATOM 2520 N N . LEU B 1 80 ? -9.734 33.062 11.312 1 91.56 80 LEU B N 1
ATOM 2521 C CA . LEU B 1 80 ? -9.68 34.5 11.219 1 91.56 80 LEU B CA 1
ATOM 2522 C C . LEU B 1 80 ? -8.602 35.094 12.141 1 91.56 80 LEU B C 1
ATOM 2524 O O . LEU B 1 80 ? -7.871 36 11.758 1 91.56 80 LEU B O 1
ATOM 2528 N N . LYS B 1 81 ? -8.547 34.5 13.32 1 90.06 81 LYS B N 1
ATOM 2529 C CA . LYS B 1 81 ? -7.539 34.969 14.273 1 90.06 81 LYS B CA 1
ATOM 2530 C C . LYS B 1 81 ? -6.133 34.781 13.711 1 90.06 81 LYS B C 1
ATOM 2532 O O . LYS B 1 81 ? -5.242 35.594 13.984 1 90.06 81 LYS B O 1
ATOM 2537 N N . SER B 1 82 ? -5.969 33.719 12.93 1 90.31 82 SER B N 1
ATOM 2538 C CA . SER B 1 82 ? -4.66 33.438 12.352 1 90.31 82 SER B CA 1
ATOM 2539 C C . SER B 1 82 ? -4.402 34.281 11.109 1 90.31 82 SER B C 1
ATOM 2541 O O . SER B 1 82 ? -3.248 34.531 10.75 1 90.31 82 SER B O 1
ATOM 2543 N N . LEU B 1 83 ? -5.395 34.688 10.445 1 87.88 83 LEU B N 1
ATOM 2544 C CA . LEU B 1 83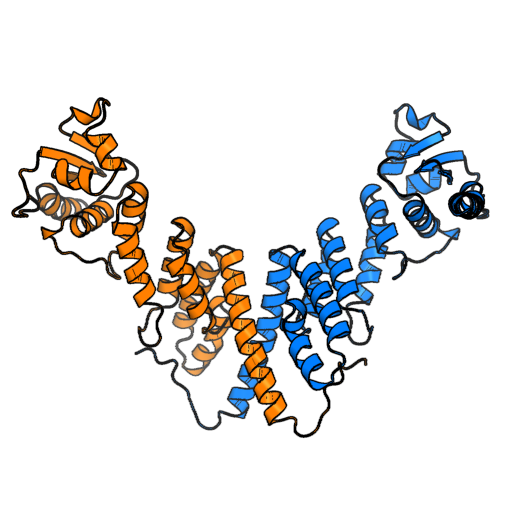 ? -5.297 35.438 9.18 1 87.88 83 LEU B CA 1
ATOM 2545 C C . LEU B 1 83 ? -5.055 36.906 9.43 1 87.88 83 LEU B C 1
ATOM 2547 O O . LEU B 1 83 ? -4.281 37.562 8.711 1 87.88 83 LEU B O 1
ATOM 2551 N N . TYR B 1 84 ? -5.676 37.344 10.43 1 79.94 84 TYR B N 1
ATOM 2552 C CA . TYR B 1 84 ? -5.586 38.75 10.688 1 79.94 84 TYR B CA 1
ATOM 2553 C C . TYR B 1 84 ? -4.289 39.094 11.414 1 79.94 84 TYR B C 1
ATOM 2555 O O . TYR B 1 84 ? -4.043 38.625 12.523 1 79.94 84 TYR B O 1
ATOM 2563 N N . PRO B 1 85 ? -3.455 39.812 10.812 1 69.12 85 PRO B N 1
ATOM 2564 C CA . PRO B 1 85 ? -2.131 40.125 11.344 1 69.12 85 PRO B CA 1
ATOM 2565 C C . PRO B 1 85 ? -2.191 40.75 12.742 1 69.12 85 PRO B C 1
ATOM 2567 O O . PRO B 1 85 ? -1.297 40.531 13.562 1 69.12 85 PRO B O 1
ATOM 2570 N N . ASN B 1 86 ? -3.115 41.5 12.914 1 64.38 86 ASN B N 1
ATOM 2571 C CA . ASN B 1 86 ? -3.178 42.219 14.172 1 64.38 86 ASN B CA 1
ATOM 2572 C C . ASN B 1 86 ? -3.562 41.312 15.328 1 64.38 86 ASN B C 1
ATOM 2574 O O . ASN B 1 86 ? -3.365 41.656 16.5 1 64.38 86 ASN B O 1
ATOM 2578 N N . MET B 1 87 ? -4.078 40.188 14.938 1 69.12 87 MET B N 1
ATOM 2579 C CA . MET B 1 87 ? -4.449 39.219 15.984 1 69.12 87 MET B CA 1
ATOM 2580 C C . MET B 1 87 ? -3.268 38.344 16.359 1 69.12 87 MET B C 1
ATOM 2582 O O . MET B 1 87 ? -3.203 37.812 17.484 1 69.12 87 MET B O 1
ATOM 2586 N N . LYS B 1 88 ? -2.385 38.406 15.688 1 68.12 88 LYS B N 1
ATOM 2587 C CA . LYS B 1 88 ? -1.093 37.781 15.945 1 68.12 88 LYS B CA 1
ATOM 2588 C C . LYS B 1 88 ? -1.267 36.375 16.5 1 68.12 88 LYS B C 1
ATOM 2590 O O . LYS B 1 88 ? -0.616 36 17.484 1 68.12 88 LYS B O 1
ATOM 2595 N N . GLN B 1 89 ? -2.369 35.75 16.156 1 86.19 89 GLN B N 1
ATOM 2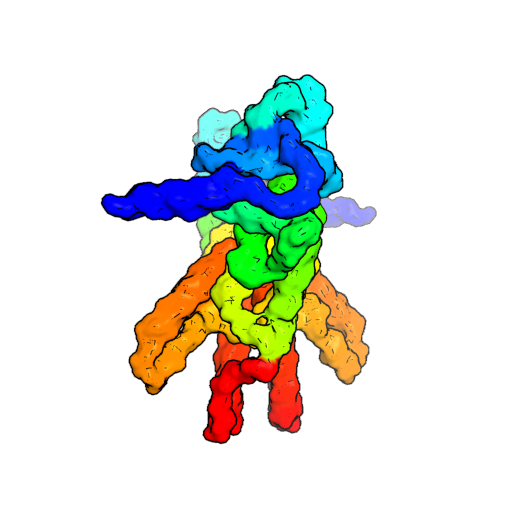596 C CA . GLN B 1 89 ? -2.408 34.375 16.656 1 86.19 89 GLN B CA 1
ATOM 2597 C C . GLN B 1 89 ? -1.669 33.406 15.719 1 86.19 89 GLN B C 1
ATOM 2599 O O . GLN B 1 89 ? -2.004 33.312 14.539 1 86.19 89 GLN B O 1
ATOM 2604 N N . SER B 1 90 ? -0.64 32.812 16.266 1 89.62 90 SER B N 1
ATOM 2605 C CA . SER B 1 90 ? 0.144 31.875 15.469 1 89.62 90 SER B CA 1
ATOM 2606 C C . SER B 1 90 ? -0.501 30.5 15.453 1 89.62 90 SER B C 1
ATOM 2608 O O . SER B 1 90 ? -1.226 30.125 16.391 1 89.62 90 SER B O 1
ATOM 2610 N N . VAL B 1 91 ? -0.342 29.906 14.32 1 95.19 91 VAL B N 1
ATOM 2611 C CA . VAL B 1 91 ? -0.754 28.5 14.25 1 95.19 91 VAL B CA 1
ATOM 2612 C C . VAL B 1 91 ? -0.019 27.703 15.312 1 95.19 91 VAL B C 1
ATOM 2614 O O . VAL B 1 91 ? 1.18 27.891 15.531 1 95.19 91 VAL B O 1
ATOM 2617 N N . ASN B 1 92 ? -0.755 26.875 15.992 1 94.25 92 ASN B N 1
ATOM 2618 C CA . ASN B 1 92 ? -0.18 26.062 17.062 1 94.25 92 ASN B CA 1
ATOM 2619 C C . ASN B 1 92 ? -0.9 24.734 17.219 1 94.25 92 ASN B C 1
ATOM 2621 O O . ASN B 1 92 ? -1.761 24.391 16.406 1 94.25 92 ASN B O 1
ATOM 2625 N N . GLU B 1 93 ? -0.527 23.922 18.25 1 94 93 GLU B N 1
ATOM 2626 C CA . GLU B 1 93 ? -1.045 22.562 18.438 1 94 93 GLU B CA 1
ATOM 2627 C C . GLU B 1 93 ? -2.553 22.578 18.688 1 94 93 GLU B C 1
ATOM 2629 O O . GLU B 1 93 ? -3.258 21.656 18.281 1 94 93 GLU B O 1
ATOM 2634 N N . GLN B 1 94 ? -3.07 23.672 19.234 1 93.31 94 GLN B N 1
ATOM 2635 C CA . GLN B 1 94 ? -4.465 23.734 19.641 1 93.31 94 GLN B CA 1
ATOM 2636 C C . GLN B 1 94 ? -5.371 24.094 18.469 1 93.31 94 GLN B C 1
ATOM 2638 O O . GLN B 1 94 ? -6.559 23.766 18.469 1 93.31 94 GLN B O 1
ATOM 2643 N N . ASN B 1 95 ? -4.77 24.766 17.469 1 95.38 95 ASN B N 1
ATOM 2644 C CA . ASN B 1 95 ? -5.688 25.312 16.484 1 95.38 95 ASN B CA 1
ATOM 2645 C C . ASN B 1 95 ? -5.355 24.828 15.078 1 95.38 95 ASN B C 1
ATOM 2647 O O . ASN B 1 95 ? -6.133 25.031 14.141 1 95.38 95 ASN B O 1
ATOM 2651 N N . VAL B 1 96 ? -4.203 24.094 14.883 1 97.88 96 VAL B N 1
ATOM 2652 C CA . VAL B 1 96 ? -3.705 23.781 13.547 1 97.88 96 VAL B CA 1
ATOM 2653 C C . VAL B 1 96 ? -4.738 22.953 12.789 1 97.88 96 VAL B C 1
ATOM 2655 O O . VAL B 1 96 ? -4.996 23.188 11.609 1 97.88 96 VAL B O 1
ATOM 2658 N N . LEU B 1 97 ? -5.395 22.031 13.469 1 97.5 97 LEU B N 1
ATOM 2659 C CA . LEU B 1 97 ? -6.344 21.141 12.789 1 97.5 97 LEU B CA 1
ATOM 2660 C C . LEU B 1 97 ? -7.66 21.859 12.523 1 97.5 97 LEU B C 1
ATOM 2662 O O . LEU B 1 97 ? -8.469 21.406 11.711 1 97.5 97 LEU B O 1
ATOM 2666 N N . GLN B 1 98 ? -7.922 22.969 13.211 1 96.62 98 GLN B N 1
ATOM 2667 C CA . GLN B 1 98 ? -9.094 23.797 12.961 1 96.62 98 GLN B CA 1
ATOM 2668 C C . GLN B 1 98 ? -8.844 24.766 11.805 1 96.62 98 GLN B C 1
ATOM 2670 O O . GLN B 1 98 ? -9.742 25.031 11 1 96.62 98 GLN B O 1
ATOM 2675 N N . VAL B 1 99 ? -7.688 25.219 11.703 1 96.94 99 VAL B N 1
ATOM 2676 C CA . VAL B 1 99 ? -7.324 26.281 10.766 1 96.94 99 VAL B CA 1
ATOM 2677 C C . VAL B 1 99 ? -7.051 25.672 9.391 1 96.94 99 VAL B C 1
ATOM 2679 O O . VAL B 1 99 ? -7.473 26.219 8.367 1 96.94 99 VAL B O 1
ATOM 2682 N N . LEU B 1 100 ? -6.402 24.469 9.352 1 98.19 100 LEU B N 1
ATOM 2683 C CA . LEU B 1 100 ? -5.844 23.891 8.133 1 98.19 100 LEU B CA 1
ATOM 2684 C C . LEU B 1 100 ? -6.938 23.625 7.105 1 98.19 100 LEU B C 1
ATOM 2686 O O . LEU B 1 100 ? -6.816 24.031 5.949 1 98.19 100 LEU B O 1
ATOM 2690 N N . PRO B 1 101 ? -8.086 23.062 7.48 1 97.94 101 PRO B N 1
ATOM 2691 C CA . PRO B 1 101 ? -9.117 22.812 6.469 1 97.94 101 PRO B CA 1
ATOM 2692 C C . PRO B 1 101 ? -9.641 24.094 5.824 1 97.94 101 PRO B C 1
ATOM 2694 O O . PRO B 1 101 ? -9.883 24.125 4.617 1 97.94 101 PRO B O 1
ATOM 2697 N N . LEU B 1 102 ? -9.758 25.109 6.574 1 97 102 LEU B N 1
ATOM 2698 C CA . LEU B 1 102 ? -10.266 26.375 6.059 1 97 102 LEU B CA 1
ATOM 2699 C C . LEU B 1 102 ? -9.195 27.094 5.223 1 97 102 LEU B C 1
ATOM 2701 O O . LEU B 1 102 ? -9.516 27.703 4.199 1 97 102 LEU B O 1
ATOM 2705 N N . ALA B 1 103 ? -7.957 27 5.754 1 97 103 ALA B N 1
ATOM 2706 C CA . ALA B 1 103 ? -6.859 27.562 4.973 1 97 103 ALA B CA 1
ATOM 2707 C C . ALA B 1 103 ? -6.805 26.938 3.578 1 97 103 ALA B C 1
ATOM 2709 O O . ALA B 1 103 ? -6.617 27.656 2.588 1 97 103 ALA B O 1
ATOM 2710 N N . HIS B 1 104 ? -6.957 25.609 3.592 1 97.62 104 HIS B N 1
ATOM 2711 C CA . HIS B 1 104 ? -6.961 24.891 2.316 1 97.62 104 HIS B CA 1
ATOM 2712 C C . HIS B 1 104 ? -8.18 25.266 1.479 1 97.62 104 HIS B C 1
ATOM 2714 O O . HIS B 1 104 ? -8.047 25.609 0.3 1 97.62 104 HIS B O 1
ATOM 2720 N N . LYS B 1 105 ? -9.383 25.281 2.064 1 96.94 105 LYS B N 1
ATOM 2721 C CA . LYS B 1 105 ? -10.641 25.594 1.388 1 96.94 105 LYS B CA 1
ATOM 2722 C C . LYS B 1 105 ? -10.594 26.969 0.735 1 96.94 105 LYS B C 1
ATOM 2724 O O . LYS B 1 105 ? -11.055 27.141 -0.393 1 96.94 105 LYS B O 1
ATOM 2729 N N . TYR B 1 106 ? -9.992 27.891 1.419 1 96.12 106 TYR B N 1
ATOM 2730 C CA . TYR B 1 106 ? -10.008 29.281 0.945 1 96.12 106 TYR B CA 1
ATOM 2731 C C . TYR B 1 106 ? -8.664 29.656 0.344 1 96.12 106 TYR B C 1
ATOM 2733 O O . TYR B 1 106 ? -8.375 30.844 0.147 1 96.12 106 TYR B O 1
ATOM 2741 N N . GLN B 1 107 ? -7.801 28.641 0.125 1 96.81 107 GLN B N 1
ATOM 2742 C CA . GLN B 1 107 ? -6.52 28.812 -0.552 1 96.81 107 GLN B CA 1
ATOM 2743 C C . GLN B 1 107 ? -5.695 29.922 0.086 1 96.81 107 GLN B C 1
ATOM 2745 O O . GLN B 1 107 ? -5.195 30.812 -0.61 1 96.81 107 GLN B O 1
ATOM 2750 N N . SER B 1 108 ? -5.633 29.953 1.317 1 95.25 108 SER B N 1
ATOM 2751 C CA . SER B 1 108 ? -4.906 30.938 2.117 1 95.25 108 SER B CA 1
ATOM 2752 C C . SER B 1 108 ? -3.445 30.531 2.295 1 95.25 108 SER B C 1
ATOM 2754 O O . SER B 1 108 ? -3.127 29.328 2.326 1 95.25 108 SER B O 1
ATOM 2756 N N . PRO B 1 109 ? -2.543 31.469 2.447 1 93.94 109 PRO B N 1
ATOM 2757 C CA . PRO B 1 109 ? -1.141 31.172 2.738 1 93.94 109 PRO B CA 1
ATOM 2758 C C . PRO B 1 109 ? -0.956 30.484 4.098 1 93.94 109 PRO B C 1
ATOM 2760 O O . PRO B 1 109 ? 0.119 29.953 4.387 1 93.94 109 PRO B O 1
ATOM 2763 N N . LEU B 1 110 ? -1.982 30.531 4.828 1 95.31 110 LEU B N 1
ATOM 2764 C CA . LEU B 1 110 ? -1.923 29.906 6.148 1 95.31 110 LEU B CA 1
ATOM 2765 C C . LEU B 1 110 ? -1.631 28.422 6.035 1 95.31 110 LEU B C 1
ATOM 2767 O O . LEU B 1 110 ? -1.23 27.781 7.016 1 95.31 110 LEU B O 1
ATOM 2771 N N . VAL B 1 111 ? -1.842 27.828 4.859 1 97.56 111 VAL B N 1
ATOM 2772 C CA . VAL B 1 111 ? -1.525 26.422 4.652 1 97.56 111 VAL B CA 1
ATOM 2773 C C . VAL B 1 111 ? -0.047 26.172 4.941 1 97.56 111 VAL B C 1
ATOM 2775 O O . VAL B 1 111 ? 0.305 25.219 5.637 1 97.56 111 VAL B O 1
ATOM 2778 N N . THR B 1 112 ? 0.724 27.094 4.445 1 96.94 112 THR B N 1
ATOM 2779 C CA . THR B 1 112 ? 2.164 26.969 4.641 1 96.94 112 THR B CA 1
ATOM 2780 C C . THR B 1 112 ? 2.523 27.094 6.117 1 96.94 112 THR B C 1
ATOM 2782 O O . THR B 1 112 ? 3.377 26.375 6.625 1 96.94 112 THR B O 1
ATOM 2785 N N . ASP B 1 113 ? 1.877 28.062 6.797 1 95.62 113 ASP B N 1
ATOM 2786 C CA . ASP B 1 113 ? 2.105 28.234 8.227 1 95.62 113 ASP B CA 1
ATOM 2787 C C . ASP B 1 113 ? 1.739 26.969 9 1 95.62 113 ASP B C 1
ATOM 2789 O O . ASP B 1 113 ? 2.455 26.578 9.922 1 95.62 113 ASP B O 1
ATOM 2793 N N . CYS B 1 114 ? 0.624 26.391 8.625 1 97.88 114 CYS B N 1
ATOM 2794 C CA . CYS B 1 114 ? 0.192 25.156 9.258 1 97.88 114 CYS B CA 1
ATOM 2795 C C . CYS B 1 114 ? 1.205 24.031 9.023 1 97.88 114 CYS B C 1
ATOM 2797 O O . CYS B 1 114 ? 1.61 23.359 9.969 1 97.88 114 CYS B O 1
ATOM 2799 N N . GLU B 1 115 ? 1.609 23.844 7.762 1 98.44 115 GLU B N 1
ATOM 2800 C CA . GLU B 1 115 ? 2.57 22.797 7.426 1 98.44 115 GLU B CA 1
ATOM 2801 C C . GLU B 1 115 ? 3.891 23 8.164 1 98.44 115 GLU B C 1
ATOM 2803 O O . GLU B 1 115 ? 4.469 22.047 8.688 1 98.44 115 GLU B O 1
ATOM 2808 N N . ASP B 1 116 ? 4.363 24.234 8.164 1 97.31 116 ASP B N 1
ATOM 2809 C CA . ASP B 1 116 ? 5.617 24.547 8.836 1 97.31 116 ASP B CA 1
ATOM 2810 C C . ASP B 1 116 ? 5.535 24.25 10.328 1 97.31 116 ASP B C 1
ATOM 2812 O O . ASP B 1 116 ? 6.469 23.688 10.906 1 97.31 116 ASP B O 1
ATOM 2816 N N . PHE B 1 117 ? 4.512 24.656 10.906 1 97.31 117 PHE B N 1
ATOM 2817 C CA . PHE B 1 117 ? 4.324 24.375 12.328 1 97.31 117 PHE B CA 1
ATOM 2818 C C . PHE B 1 117 ? 4.379 22.859 12.578 1 97.31 117 PHE B C 1
ATOM 2820 O O . PHE B 1 117 ? 5.098 22.406 13.469 1 97.31 117 PHE B O 1
ATOM 2827 N N . MET B 1 118 ? 3.621 22.062 11.805 1 98 118 MET B N 1
ATOM 2828 C CA . MET B 1 118 ? 3.561 20.625 11.977 1 98 118 MET B CA 1
ATOM 2829 C C . MET B 1 118 ? 4.941 20 11.812 1 98 118 MET B C 1
ATOM 2831 O O . MET B 1 118 ? 5.297 19.062 12.539 1 98 118 MET B O 1
ATOM 2835 N N . LYS B 1 119 ? 5.699 20.484 10.914 1 97.56 119 LYS B N 1
ATOM 2836 C CA . LYS B 1 119 ? 7.047 19.969 10.664 1 97.56 119 LYS B CA 1
ATOM 2837 C C . LYS B 1 119 ? 7.93 20.141 11.891 1 97.56 119 LYS B C 1
ATOM 2839 O O . LYS B 1 119 ? 8.781 19.281 12.172 1 97.56 119 LYS B O 1
ATOM 2844 N N . THR B 1 120 ? 7.738 21.234 12.625 1 96.12 120 THR B N 1
ATOM 2845 C CA . THR B 1 120 ? 8.57 21.5 13.797 1 96.12 120 THR B CA 1
ATOM 2846 C C . THR B 1 120 ? 8.359 20.422 14.859 1 96.12 120 THR B C 1
ATOM 2848 O O . THR B 1 120 ? 9.211 20.25 15.742 1 96.12 120 THR B O 1
ATOM 2851 N N . LEU B 1 121 ? 7.262 19.75 14.766 1 94.38 121 LEU B N 1
ATOM 2852 C CA . LEU B 1 121 ? 6.945 18.75 15.773 1 94.38 121 LEU B CA 1
ATOM 2853 C C . LEU B 1 121 ? 7.543 17.391 15.406 1 94.38 121 LEU B C 1
ATOM 2855 O O . LEU B 1 121 ? 7.523 16.453 16.219 1 94.38 121 LEU B O 1
ATOM 2859 N N . CYS B 1 122 ? 8.039 17.266 14.195 1 93.69 122 CYS B N 1
ATOM 2860 C CA . CYS B 1 122 ? 8.672 16.031 13.734 1 93.69 122 CYS B CA 1
ATOM 2861 C C . CYS B 1 122 ? 10.164 16.047 14.039 1 93.69 122 CYS B C 1
ATOM 2863 O O . CYS B 1 122 ? 10.984 15.766 13.164 1 93.69 122 CYS B O 1
ATOM 2865 N N . GLN B 1 123 ? 10.547 16.422 15.133 1 88.75 123 GLN B N 1
ATOM 2866 C CA . GLN B 1 123 ? 11.922 16.453 15.609 1 88.75 123 GLN B CA 1
ATOM 2867 C C . GLN B 1 123 ? 12.062 15.703 16.938 1 88.75 123 GLN B C 1
ATOM 2869 O O . GLN B 1 123 ? 11.109 15.641 17.719 1 88.75 123 GLN B O 1
ATOM 2874 N N . PRO B 1 124 ? 13.297 15.109 17.094 1 84.75 124 PRO B N 1
ATOM 2875 C CA . PRO B 1 124 ? 13.531 14.453 18.391 1 84.75 124 PRO B CA 1
ATOM 2876 C C . PRO B 1 124 ? 13.375 15.406 19.562 1 84.75 124 PRO B C 1
ATOM 2878 O O . PRO B 1 124 ? 13.758 16.578 19.484 1 84.75 124 PRO B O 1
ATOM 2881 N N . GLY B 1 125 ? 12.711 15.008 20.625 1 84.88 125 GLY B N 1
ATOM 2882 C CA . GLY B 1 125 ? 12.633 15.797 21.844 1 84.88 125 GLY B CA 1
ATOM 2883 C C . GLY B 1 125 ? 11.383 16.656 21.922 1 84.88 125 GLY B C 1
ATOM 2884 O O . GLY B 1 125 ? 11.148 17.328 22.922 1 84.88 125 GLY B O 1
ATOM 2885 N N . THR B 1 126 ? 10.57 16.719 20.969 1 86.62 126 THR B N 1
ATOM 2886 C CA . THR B 1 126 ? 9.383 17.562 20.969 1 86.62 126 THR B CA 1
ATOM 2887 C C . THR B 1 126 ? 8.305 16.984 21.875 1 86.62 126 THR B C 1
ATOM 2889 O O . THR B 1 126 ? 7.418 17.703 22.344 1 86.62 126 THR B O 1
ATOM 2892 N N . GLY B 1 127 ? 8.305 15.672 22.109 1 83.62 127 GLY B N 1
ATOM 2893 C CA . GLY B 1 127 ? 7.332 15.031 22.984 1 83.62 127 GLY B CA 1
ATOM 2894 C C . GLY B 1 127 ? 5.965 14.875 22.344 1 83.62 127 GLY B C 1
ATOM 2895 O O . GLY B 1 127 ? 4.965 14.688 23.047 1 83.62 127 GLY B O 1
ATOM 2896 N N . ILE B 1 128 ? 5.852 14.938 21.109 1 88.62 128 ILE B N 1
ATOM 2897 C CA . ILE B 1 128 ? 4.57 14.797 20.422 1 88.62 128 ILE B CA 1
ATOM 2898 C C . ILE B 1 128 ? 4.008 13.398 20.672 1 88.62 128 ILE B C 1
ATOM 2900 O O . ILE B 1 128 ? 4.754 12.414 20.672 1 88.62 128 ILE B O 1
ATOM 2904 N N . ARG B 1 129 ? 2.678 13.391 20.969 1 87.38 129 ARG B N 1
ATOM 2905 C CA . ARG B 1 129 ? 1.996 12.102 21.078 1 87.38 129 ARG B CA 1
ATOM 2906 C C . ARG B 1 129 ? 1.845 11.438 19.719 1 87.38 129 ARG B C 1
ATOM 2908 O O . ARG B 1 129 ? 1.557 12.109 18.719 1 87.38 129 ARG B O 1
ATOM 2915 N N . ILE B 1 130 ? 1.94 10.094 19.719 1 89.94 130 ILE B N 1
ATOM 2916 C CA . ILE B 1 130 ? 1.831 9.344 18.469 1 89.94 130 ILE B CA 1
ATOM 2917 C C . ILE B 1 130 ? 0.44 9.539 17.875 1 89.94 130 ILE B C 1
ATOM 2919 O O . ILE B 1 130 ? 0.297 9.703 16.656 1 89.94 130 ILE B O 1
ATOM 2923 N N . SER B 1 131 ? -0.529 9.586 18.734 1 90.88 131 SER B N 1
ATOM 2924 C CA . SER B 1 131 ? -1.9 9.773 18.281 1 90.88 131 SER B CA 1
ATOM 2925 C C . SER B 1 131 ? -2.061 11.117 17.562 1 90.88 131 SER B C 1
ATOM 2927 O O . SER B 1 131 ? -2.727 11.195 16.531 1 90.88 131 SER B O 1
ATOM 2929 N N . THR B 1 132 ? -1.428 12.156 18.125 1 93 132 THR B N 1
ATOM 2930 C CA . THR B 1 132 ? -1.479 13.484 17.531 1 93 132 THR B CA 1
ATOM 2931 C C . THR B 1 132 ? -0.751 13.508 16.188 1 93 132 THR B C 1
ATOM 2933 O O . THR B 1 132 ? -1.243 14.086 15.219 1 93 132 THR B O 1
ATOM 2936 N N . LEU B 1 133 ? 0.37 12.852 16.203 1 94.62 133 LEU B N 1
ATOM 2937 C CA . LEU B 1 133 ? 1.142 12.766 14.969 1 94.62 133 LEU B CA 1
ATOM 2938 C C . LEU B 1 133 ? 0.328 12.102 13.867 1 94.62 133 LEU B C 1
ATOM 2940 O O . LEU B 1 133 ? 0.306 12.578 12.727 1 94.62 133 LEU B O 1
ATOM 2944 N N . LEU B 1 134 ? -0.361 11.055 14.211 1 95.88 134 LEU B N 1
ATOM 2945 C CA . LEU B 1 134 ? -1.162 10.328 13.227 1 95.88 134 LEU B CA 1
ATOM 2946 C C . LEU B 1 134 ? -2.32 11.188 12.734 1 95.88 134 LEU B C 1
ATOM 2948 O O . LEU B 1 134 ? -2.674 11.141 11.555 1 95.88 134 LEU B O 1
ATOM 2952 N N . ASP B 1 135 ? -2.859 11.992 13.633 1 96.88 135 ASP B N 1
ATOM 2953 C CA . ASP B 1 135 ? -3.883 12.945 13.211 1 96.88 135 ASP B CA 1
ATOM 2954 C C . ASP B 1 135 ? -3.322 13.938 12.195 1 96.88 135 ASP B C 1
ATOM 2956 O O . ASP B 1 135 ? -3.994 14.281 11.219 1 96.88 135 ASP B O 1
ATOM 2960 N N . TYR B 1 136 ? -2.133 14.391 12.469 1 97.94 136 TYR B N 1
ATOM 2961 C CA . TYR B 1 136 ? -1.492 15.328 11.555 1 97.94 136 TYR B CA 1
ATOM 2962 C C . TYR B 1 136 ? -1.218 14.68 10.211 1 97.94 136 TYR B C 1
ATOM 2964 O O . TYR B 1 136 ? -1.384 15.312 9.164 1 97.94 136 TYR B O 1
ATOM 2972 N N . ILE B 1 137 ? -0.834 13.414 10.211 1 97.94 137 ILE B N 1
ATOM 2973 C CA . ILE B 1 137 ? -0.56 12.695 8.969 1 97.94 137 ILE B CA 1
ATOM 2974 C C . ILE B 1 137 ? -1.85 12.547 8.164 1 97.94 137 ILE B C 1
ATOM 2976 O O . ILE B 1 137 ? -1.864 12.773 6.953 1 97.94 137 ILE B O 1
ATOM 2980 N N . LEU B 1 138 ? -2.877 12.227 8.859 1 98.06 138 LEU B N 1
ATOM 2981 C CA . LEU B 1 138 ? -4.172 12.102 8.195 1 98.06 138 LEU B CA 1
ATOM 2982 C C . LEU B 1 138 ? -4.574 13.414 7.535 1 98.06 138 LEU B C 1
ATOM 2984 O O . LEU B 1 138 ? -5.02 13.43 6.387 1 98.06 138 LEU B O 1
ATOM 2988 N N . ALA B 1 139 ? -4.402 14.469 8.25 1 98.12 139 ALA B N 1
ATOM 2989 C CA . ALA B 1 139 ? -4.711 15.789 7.695 1 98.12 139 ALA B CA 1
ATOM 2990 C C . ALA B 1 139 ? -3.812 16.109 6.5 1 98.12 139 ALA B C 1
ATOM 2992 O O . ALA B 1 139 ? -4.277 16.641 5.492 1 98.12 139 ALA B O 1
ATOM 2993 N N . ALA B 1 140 ? -2.543 15.781 6.637 1 98.38 140 ALA B N 1
ATOM 2994 C CA . ALA B 1 140 ? -1.571 16.062 5.582 1 98.38 140 ALA B CA 1
ATOM 2995 C C . ALA B 1 140 ? -1.914 15.289 4.309 1 98.38 140 ALA B C 1
ATOM 2997 O O . ALA B 1 140 ? -1.749 15.805 3.199 1 98.38 140 ALA B O 1
ATOM 2998 N N . GLU B 1 141 ? -2.35 14.016 4.516 1 98 141 GLU B N 1
ATOM 2999 C CA . GLU B 1 141 ? -2.805 13.25 3.361 1 98 141 GLU B CA 1
ATOM 3000 C C . GLU B 1 141 ? -3.992 13.922 2.682 1 98 141 GLU B C 1
ATOM 3002 O O . GLU B 1 141 ? -4.039 14.023 1.453 1 98 141 GLU B O 1
ATOM 3007 N N . LYS B 1 142 ? -4.887 14.391 3.461 1 97.75 142 LYS B N 1
ATOM 3008 C CA . LYS B 1 142 ? -6.121 14.984 2.961 1 97.75 142 LYS B CA 1
ATOM 3009 C C . LYS B 1 142 ? -5.848 16.297 2.234 1 97.75 142 LYS B C 1
ATOM 3011 O O . LYS B 1 142 ? -6.484 16.594 1.22 1 97.75 142 LYS B O 1
ATOM 3016 N N . PHE B 1 143 ? -4.875 17.047 2.744 1 98.12 143 PHE B N 1
ATOM 3017 C CA . PHE B 1 143 ? -4.672 18.391 2.223 1 98.12 143 PHE B CA 1
ATOM 3018 C C . PHE B 1 143 ? -3.348 18.484 1.472 1 98.12 143 PHE B C 1
ATOM 3020 O O . PHE B 1 143 ? -2.834 19.578 1.249 1 98.12 143 PHE B O 1
ATOM 3027 N N . ASN B 1 144 ? -2.727 17.375 1.14 1 97 144 ASN B N 1
ATOM 3028 C CA . ASN B 1 144 ? -1.555 17.234 0.282 1 97 144 ASN B CA 1
ATOM 3029 C C . ASN B 1 144 ? -0.378 18.047 0.804 1 97 144 ASN B C 1
ATOM 3031 O O . ASN B 1 144 ? 0.233 18.812 0.055 1 97 144 ASN B O 1
ATOM 3035 N N . LEU B 1 145 ? -0.138 17.891 2.055 1 98.31 145 LEU B N 1
ATOM 3036 C CA . LEU B 1 145 ? 1.038 18.516 2.648 1 98.31 145 LEU B CA 1
ATOM 3037 C C . LEU B 1 145 ? 2.264 17.625 2.5 1 98.31 145 LEU B C 1
ATOM 3039 O O . LEU B 1 145 ? 2.666 16.953 3.453 1 98.31 145 LEU B O 1
ATOM 3043 N N . GLY B 1 146 ? 2.941 17.734 1.387 1 97.81 146 GLY B N 1
ATOM 3044 C CA . GLY B 1 146 ? 3.98 16.797 0.999 1 97.81 146 GLY B CA 1
ATOM 3045 C C . GLY B 1 146 ? 5.23 16.891 1.853 1 97.81 146 GLY B C 1
ATOM 3046 O O . GLY B 1 146 ? 5.816 15.883 2.232 1 97.81 146 GLY B O 1
ATOM 3047 N N . GLN B 1 147 ? 5.609 18.125 2.146 1 97.5 147 GLN B N 1
ATOM 3048 C CA . GLN B 1 147 ? 6.828 18.328 2.924 1 97.5 147 GLN B CA 1
ATOM 3049 C C . GLN B 1 147 ? 6.672 17.766 4.336 1 97.5 147 GLN B C 1
ATOM 3051 O O . GLN B 1 147 ? 7.574 17.094 4.844 1 97.5 147 GLN B O 1
ATOM 3056 N N . PHE B 1 148 ? 5.594 18.078 4.887 1 98.38 148 PHE B N 1
ATOM 3057 C CA . PHE B 1 148 ? 5.34 17.547 6.219 1 98.38 148 PHE B CA 1
ATOM 3058 C C . PHE B 1 148 ? 5.277 16.016 6.184 1 98.38 148 PHE B C 1
ATOM 3060 O O . PHE B 1 148 ? 5.844 15.352 7.051 1 98.38 148 PHE B O 1
ATOM 3067 N N . LEU B 1 149 ? 4.582 15.438 5.203 1 97.81 149 LEU B N 1
ATOM 3068 C CA . LEU B 1 149 ? 4.422 13.992 5.113 1 97.81 149 LEU B CA 1
ATOM 3069 C C . LEU B 1 149 ? 5.773 13.289 5.07 1 97.81 149 LEU B C 1
ATOM 3071 O O . LEU B 1 149 ? 5.977 12.273 5.738 1 97.81 149 LEU B O 1
ATOM 3075 N N . GLU B 1 150 ? 6.621 13.82 4.324 1 97.12 150 GLU B N 1
ATOM 3076 C CA . GLU B 1 150 ? 7.957 13.242 4.227 1 97.12 150 GLU B CA 1
ATOM 3077 C C . GLU B 1 150 ? 8.656 13.219 5.582 1 97.12 150 GLU B C 1
ATOM 3079 O O . GLU B 1 150 ? 9.203 12.195 5.992 1 97.12 150 GLU B O 1
ATOM 3084 N N . SER B 1 151 ? 8.602 14.344 6.238 1 96.69 151 SER B N 1
ATOM 3085 C CA . SER B 1 151 ? 9.227 14.461 7.551 1 96.69 151 SER B CA 1
ATOM 3086 C C . SER B 1 151 ? 8.555 13.547 8.562 1 96.69 151 SER B C 1
ATOM 3088 O O . SER B 1 151 ? 9.227 12.906 9.375 1 96.69 151 SER B O 1
ATOM 3090 N N . ALA B 1 152 ? 7.246 13.531 8.484 1 97.06 152 ALA B N 1
ATOM 3091 C CA . ALA B 1 152 ? 6.469 12.742 9.438 1 97.06 152 ALA B CA 1
ATOM 3092 C C . ALA B 1 152 ? 6.719 11.25 9.242 1 97.06 152 ALA B C 1
ATOM 3094 O O . ALA B 1 152 ? 6.809 10.492 10.219 1 97.06 152 ALA B O 1
ATOM 3095 N N . VAL B 1 153 ? 6.805 10.828 8.023 1 95.06 153 VAL B N 1
ATOM 3096 C CA . VAL B 1 153 ? 7.078 9.43 7.703 1 95.06 153 VAL B CA 1
ATOM 3097 C C . VAL B 1 153 ? 8.438 9.023 8.273 1 95.06 153 VAL B C 1
ATOM 3099 O O . VAL B 1 153 ? 8.562 7.98 8.906 1 95.06 153 VAL B O 1
ATOM 3102 N N . LYS B 1 154 ? 9.422 9.836 8.023 1 93.88 154 LYS B N 1
ATOM 3103 C CA . LYS B 1 154 ? 10.758 9.578 8.547 1 93.88 154 LYS B CA 1
ATOM 3104 C C . LYS B 1 154 ? 10.742 9.5 10.07 1 93.88 154 LYS B C 1
ATOM 3106 O O . LYS B 1 154 ? 11.383 8.625 10.656 1 93.88 154 LYS B O 1
ATOM 3111 N N . PHE B 1 155 ? 10.062 10.383 10.664 1 93.69 155 PHE B N 1
ATOM 3112 C CA . PHE B 1 155 ? 9.992 10.438 12.117 1 93.69 155 PHE B CA 1
ATOM 3113 C C . PHE B 1 155 ? 9.266 9.219 12.68 1 93.69 155 PHE B C 1
ATOM 3115 O O . PHE B 1 155 ? 9.727 8.602 13.641 1 93.69 155 PHE B O 1
ATOM 3122 N N . CYS B 1 156 ? 8.133 8.828 12.078 1 91.56 156 CYS B N 1
ATOM 3123 C CA . CYS B 1 156 ? 7.312 7.699 12.508 1 91.56 156 CYS B CA 1
ATOM 3124 C C . CYS B 1 156 ? 8.086 6.391 12.383 1 91.56 156 CYS B C 1
ATOM 3126 O O . CYS B 1 156 ? 7.848 5.449 13.148 1 91.56 156 CYS B O 1
ATOM 3128 N N . ALA B 1 157 ? 8.953 6.336 11.414 1 89.88 157 ALA B N 1
ATOM 3129 C CA . ALA B 1 157 ? 9.742 5.133 11.164 1 89.88 157 ALA B CA 1
ATOM 3130 C C . ALA B 1 157 ? 10.633 4.805 12.352 1 89.88 157 ALA B C 1
ATOM 3132 O O . ALA B 1 157 ? 11.148 3.686 12.469 1 89.88 157 ALA B O 1
ATOM 3133 N N . ARG B 1 158 ? 10.859 5.742 13.188 1 85.69 158 ARG B N 1
ATOM 3134 C CA . ARG B 1 158 ? 11.688 5.535 14.375 1 85.69 158 ARG B CA 1
ATOM 3135 C C . ARG B 1 158 ? 10.898 4.852 15.484 1 85.69 158 ARG B C 1
ATOM 3137 O O . ARG B 1 158 ? 11.477 4.359 16.453 1 85.69 158 ARG B O 1
ATOM 3144 N N . VAL B 1 159 ? 9.617 4.82 15.328 1 81.94 159 VAL B N 1
ATOM 3145 C CA . VAL B 1 159 ? 8.719 4.223 16.312 1 81.94 159 VAL B CA 1
ATOM 3146 C C . VAL B 1 159 ? 8.602 2.723 16.062 1 81.94 159 VAL B C 1
ATOM 3148 O O . VAL B 1 159 ? 8.609 2.275 14.906 1 81.94 159 VAL B O 1
ATOM 3151 N N . ASP B 1 160 ? 8.523 1.98 17.156 1 80.06 160 ASP B N 1
ATOM 3152 C CA . ASP B 1 160 ? 8.266 0.548 17.031 1 80.06 160 ASP B CA 1
ATOM 3153 C C . ASP B 1 160 ? 6.988 0.286 16.25 1 80.06 160 ASP B C 1
ATOM 3155 O O . ASP B 1 160 ? 5.914 0.772 16.625 1 80.06 160 ASP B O 1
ATOM 3159 N N . PHE B 1 161 ? 7.152 -0.496 15.219 1 84 161 PHE B N 1
ATOM 3160 C CA . PHE B 1 161 ? 6.031 -0.737 14.32 1 84 161 PHE B CA 1
ATOM 3161 C C . PHE B 1 161 ? 4.922 -1.508 15.031 1 84 161 PHE B C 1
ATOM 3163 O O . PHE B 1 161 ? 3.744 -1.35 14.711 1 84 161 PHE B O 1
ATOM 3170 N N . ASP B 1 162 ? 5.27 -2.209 16.031 1 79 162 ASP B N 1
ATOM 3171 C CA . ASP B 1 162 ? 4.289 -2.936 16.828 1 79 162 ASP B CA 1
ATOM 3172 C C . ASP B 1 162 ? 3.328 -1.975 17.531 1 79 162 ASP B C 1
ATOM 3174 O O . ASP B 1 162 ? 2.146 -2.281 17.703 1 79 162 ASP B O 1
ATOM 3178 N N . LEU B 1 163 ? 3.914 -0.918 17.969 1 81.44 163 LEU B N 1
ATOM 3179 C CA . LEU B 1 163 ? 3.08 0.099 18.594 1 81.44 163 LEU B CA 1
ATOM 3180 C C . LEU B 1 163 ? 2.049 0.641 17.609 1 81.44 163 LEU B C 1
ATOM 3182 O O . LEU B 1 163 ? 0.878 0.81 17.969 1 81.44 163 LEU B O 1
ATOM 3186 N N . LEU B 1 164 ? 2.459 0.841 16.406 1 86.38 164 LEU B N 1
ATOM 3187 C CA . LEU B 1 164 ? 1.577 1.386 15.391 1 86.38 164 LEU B CA 1
ATOM 3188 C C . LEU B 1 164 ? 0.504 0.375 15 1 86.38 164 LEU B C 1
ATOM 3190 O O . LEU B 1 164 ? -0.62 0.754 14.664 1 86.38 164 LEU B O 1
ATOM 3194 N N . ASN B 1 165 ? 0.875 -0.897 15.125 1 82.62 165 ASN B N 1
ATOM 3195 C CA . ASN B 1 165 ? -0.053 -1.945 14.719 1 82.62 165 ASN B CA 1
ATOM 3196 C C . ASN B 1 165 ? -0.825 -2.508 15.906 1 82.62 165 ASN B C 1
ATOM 3198 O O . ASN B 1 165 ? -1.555 -3.492 15.773 1 82.62 165 ASN B O 1
ATOM 3202 N N . GLY B 1 166 ? -0.714 -1.87 17.016 1 72.25 166 GLY B N 1
ATOM 3203 C CA . GLY B 1 166 ? -1.485 -2.234 18.188 1 72.25 166 GLY B CA 1
ATOM 3204 C C . GLY B 1 166 ? -0.933 -3.449 18.922 1 72.25 166 GLY B C 1
ATOM 3205 O O . GLY B 1 166 ? -1.66 -4.133 19.641 1 72.25 166 GLY B O 1
ATOM 3206 N N . LYS B 1 167 ? 0.244 -3.973 18.734 1 64.31 167 LYS B N 1
ATOM 3207 C CA . LYS B 1 167 ? 0.74 -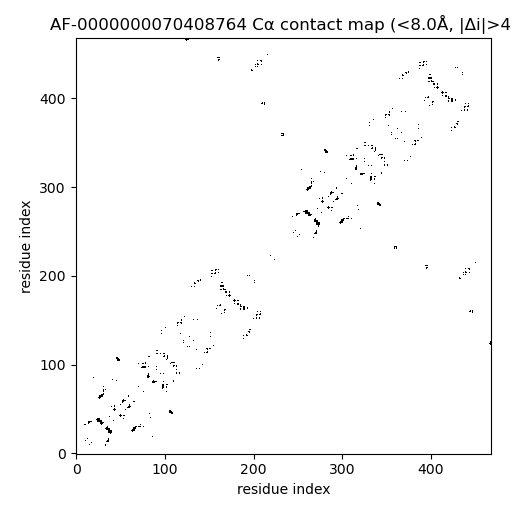5.195 19.359 1 64.31 167 LYS B CA 1
ATOM 3208 C C . LYS B 1 167 ? 1.692 -4.883 20.5 1 64.31 167 LYS B C 1
ATOM 3210 O O . LYS B 1 167 ? 2.045 -5.766 21.281 1 64.31 167 LYS B O 1
ATOM 3215 N N . LYS B 1 168 ? 2.273 -3.781 20.594 1 56.34 168 LYS B N 1
ATOM 3216 C CA . LYS B 1 168 ? 3.338 -3.574 21.578 1 56.34 168 LYS B CA 1
ATOM 3217 C C . LYS B 1 168 ? 2.793 -3.631 23 1 56.34 168 LYS B C 1
ATOM 3219 O O . LYS B 1 168 ? 3.398 -4.25 23.875 1 56.34 168 LYS B O 1
ATOM 3224 N N . TYR B 1 169 ? 2.158 -2.549 23.438 1 50.41 169 TYR B N 1
ATOM 3225 C CA . TYR B 1 169 ? 2.244 -2.162 24.844 1 50.41 169 TYR B CA 1
ATOM 3226 C C . TYR B 1 169 ? 1.538 -3.176 25.734 1 50.41 169 TYR B C 1
ATOM 3228 O O . TYR B 1 169 ? 1.505 -3.021 26.969 1 50.41 169 TYR B O 1
ATOM 3236 N N . SER B 1 170 ? 0.96 -4.082 25.219 1 48.31 170 SER B N 1
ATOM 3237 C CA . SER B 1 170 ? 0.469 -5.004 26.234 1 48.31 170 SER B CA 1
ATOM 3238 C C . SER B 1 170 ? 1.601 -5.484 27.141 1 48.31 170 SER B C 1
ATOM 3240 O O . SER B 1 170 ? 1.379 -5.785 28.312 1 48.31 170 SER B O 1
ATOM 3242 N N . ARG B 1 171 ? 2.67 -5.516 26.547 1 45.22 171 ARG B N 1
ATOM 3243 C CA . ARG B 1 171 ? 3.701 -6.125 27.391 1 45.22 171 ARG B CA 1
ATOM 3244 C C . ARG B 1 171 ? 4.16 -5.164 28.484 1 45.22 171 ARG B C 1
ATOM 3246 O O . ARG B 1 171 ? 4.531 -5.594 29.578 1 45.22 171 ARG B O 1
ATOM 3253 N N . ILE B 1 172 ? 4.23 -3.971 28.078 1 43.06 172 ILE B N 1
ATOM 3254 C CA . ILE B 1 172 ? 4.68 -3.039 29.109 1 43.06 172 ILE B CA 1
ATOM 3255 C C . ILE B 1 172 ? 3.641 -2.967 30.219 1 43.06 172 ILE B C 1
ATOM 3257 O O . ILE B 1 172 ? 3.992 -2.9 31.406 1 43.06 172 ILE B O 1
ATOM 3261 N N . SER B 1 173 ? 2.398 -2.908 29.75 1 46.31 173 SER B N 1
ATOM 3262 C CA . SER B 1 173 ? 1.396 -2.809 30.797 1 46.31 173 SER B CA 1
ATOM 3263 C C . SER B 1 173 ? 1.504 -3.977 31.781 1 46.31 173 SER B C 1
ATOM 3265 O O . SER B 1 173 ? 1.125 -3.855 32.938 1 46.31 173 SER B O 1
ATOM 3267 N N . GLN B 1 174 ? 1.672 -5.094 31.203 1 45.09 174 GLN B N 1
ATOM 3268 C CA . GLN B 1 174 ? 1.687 -6.18 32.188 1 45.09 174 GLN B CA 1
ATOM 3269 C C . GLN B 1 174 ? 2.736 -5.938 33.25 1 45.09 174 GLN B C 1
ATOM 3271 O O . GLN B 1 174 ? 2.539 -6.309 34.438 1 45.09 174 GLN B O 1
ATOM 3276 N N . ARG B 1 175 ? 3.789 -5.395 32.812 1 42.75 175 ARG B N 1
ATOM 3277 C CA . ARG B 1 175 ? 4.805 -5.273 33.875 1 42.75 175 ARG B CA 1
ATOM 3278 C C . ARG B 1 175 ? 4.41 -4.223 34.906 1 42.75 175 ARG B C 1
ATOM 3280 O O . ARG B 1 175 ? 4.707 -4.367 36.094 1 42.75 175 ARG B O 1
ATOM 3287 N N . PHE B 1 176 ? 3.803 -3.117 34.406 1 47 176 PHE B N 1
ATOM 3288 C CA . PHE B 1 176 ? 3.584 -2.102 35.438 1 47 176 PHE B CA 1
ATOM 3289 C C . PHE B 1 176 ? 2.113 -2.035 35.844 1 47 176 PHE B C 1
ATOM 3291 O O . PHE B 1 176 ? 1.702 -1.143 36.594 1 47 176 PHE B O 1
ATOM 3298 N N . GLY B 1 177 ? 1.283 -3.041 35.594 1 47.28 177 GLY B N 1
ATOM 3299 C CA . GLY B 1 177 ? -0.056 -3.137 36.156 1 47.28 177 GLY B CA 1
ATOM 3300 C C . GLY B 1 177 ? -1.062 -2.25 35.469 1 47.28 177 GLY B C 1
ATOM 3301 O O . GLY B 1 177 ? -2.266 -2.336 35.719 1 47.28 177 GLY B O 1
ATOM 3302 N N . ASN B 1 178 ? -0.76 -1.111 34.969 1 47.81 178 ASN B N 1
ATOM 3303 C CA . ASN B 1 178 ? -1.784 -0.227 34.406 1 47.81 178 ASN B CA 1
ATOM 3304 C C . ASN B 1 178 ? -2.119 -0.582 32.969 1 47.81 178 ASN B C 1
ATOM 3306 O O . ASN B 1 178 ? -1.779 0.163 32.062 1 47.81 178 ASN B O 1
ATOM 3310 N N . THR B 1 179 ? -2.598 -1.753 32.688 1 55.75 179 THR B N 1
ATOM 3311 C CA . THR B 1 179 ? -2.803 -2.525 31.453 1 55.75 179 THR B CA 1
ATOM 3312 C C . THR B 1 179 ? -3.957 -1.95 30.641 1 55.75 179 THR B C 1
ATOM 3314 O O . THR B 1 179 ? -3.889 -1.897 29.406 1 55.75 179 THR B O 1
ATOM 3317 N N . GLN B 1 180 ? -4.871 -1.426 31.453 1 55.09 180 GLN B N 1
ATOM 3318 C CA . GLN B 1 180 ? -6.086 -1.031 30.75 1 55.09 180 GLN B CA 1
ATOM 3319 C C . GLN B 1 180 ? -5.852 0.219 29.906 1 55.09 180 GLN B C 1
ATOM 3321 O O . GLN B 1 180 ? -6.312 0.302 28.766 1 55.09 180 GLN B O 1
ATOM 3326 N N . TYR B 1 181 ? -5.145 1.236 30.469 1 53.19 181 TYR B N 1
ATOM 3327 C CA . TYR B 1 181 ? -4.918 2.51 29.781 1 53.19 181 TYR B CA 1
ATOM 3328 C C . TYR B 1 181 ? -4.016 2.33 28.578 1 53.19 181 TYR B C 1
ATOM 3330 O O . TYR B 1 181 ? -4.262 2.918 27.516 1 53.19 181 TYR B O 1
ATOM 3338 N N . THR B 1 182 ? -3.113 1.395 28.703 1 61.03 182 THR B N 1
ATOM 3339 C CA . THR B 1 182 ? -2.176 1.185 27.609 1 61.03 182 THR B CA 1
ATOM 3340 C C . THR B 1 182 ? -2.854 0.454 26.453 1 61.03 182 THR B C 1
ATOM 3342 O O . THR B 1 182 ? -2.631 0.787 25.281 1 61.03 182 THR B O 1
ATOM 3345 N N . LYS B 1 183 ? -3.76 -0.354 26.875 1 63.81 183 LYS B N 1
ATOM 3346 C CA . LYS B 1 183 ? -4.477 -1.103 25.844 1 63.81 183 LYS B CA 1
ATOM 3347 C C . LYS B 1 183 ? -5.359 -0.179 25 1 63.81 183 LYS B C 1
ATOM 3349 O O . LYS B 1 183 ? -5.449 -0.334 23.781 1 63.81 183 LYS B O 1
ATOM 3354 N N . SER B 1 184 ? -5.906 0.764 25.797 1 70 184 SER B N 1
ATOM 3355 C CA . SER B 1 184 ? -6.797 1.686 25.109 1 70 184 SER B CA 1
ATOM 3356 C C . SER B 1 184 ? -6.016 2.605 24.172 1 70 184 SER B C 1
ATOM 3358 O O . SER B 1 184 ? -6.441 2.865 23.047 1 70 184 SER B O 1
ATOM 3360 N N . ILE B 1 185 ? -4.871 3.02 24.609 1 69.62 185 ILE B N 1
ATOM 3361 C CA . ILE B 1 185 ? -4.039 3.912 23.797 1 69.62 185 ILE B CA 1
ATOM 3362 C C . ILE B 1 185 ? -3.549 3.178 22.562 1 69.62 185 ILE B C 1
ATOM 3364 O O . ILE B 1 185 ? -3.59 3.723 21.453 1 69.62 185 ILE B O 1
ATOM 3368 N N . ASP B 1 186 ? -3.283 1.938 22.75 1 74.69 186 ASP B N 1
ATOM 3369 C CA . ASP B 1 186 ? -2.777 1.142 21.641 1 74.69 186 ASP B CA 1
ATOM 3370 C C . ASP B 1 186 ? -3.859 0.92 20.578 1 74.69 186 ASP B C 1
ATOM 3372 O O . ASP B 1 186 ? -3.586 0.979 19.391 1 74.69 186 ASP B O 1
ATOM 3376 N N . LYS B 1 187 ? -4.988 0.814 21.156 1 82.38 187 LYS B N 1
ATOM 3377 C CA . LYS B 1 187 ? -6.09 0.585 20.234 1 82.38 187 LYS B CA 1
ATOM 3378 C C . LYS B 1 187 ? -6.387 1.839 19.406 1 82.38 187 LYS B C 1
ATOM 3380 O O . LYS B 1 187 ? -6.688 1.752 18.219 1 82.38 187 LYS B O 1
ATOM 3385 N N . ASP B 1 188 ? -6.285 2.961 20.156 1 87.12 188 ASP B N 1
ATOM 3386 C CA . ASP B 1 188 ? -6.523 4.227 19.469 1 87.12 188 ASP B CA 1
ATOM 3387 C C . ASP B 1 188 ? -5.453 4.488 18.406 1 87.12 188 ASP B C 1
ATOM 3389 O O . ASP B 1 188 ? -5.766 4.906 17.297 1 87.12 188 ASP B O 1
ATOM 3393 N N . VAL B 1 189 ? -4.297 4.191 18.75 1 89.5 189 VAL B N 1
ATOM 3394 C CA . VAL B 1 189 ? -3.172 4.383 17.828 1 89.5 189 VAL B CA 1
ATOM 3395 C C . VAL B 1 189 ? -3.32 3.457 16.625 1 89.5 189 VAL B C 1
ATOM 3397 O O . VAL B 1 189 ? -3.186 3.891 15.484 1 89.5 189 VAL B O 1
ATOM 3400 N N . GLN B 1 190 ? -3.67 2.229 16.891 1 90.25 190 GLN B N 1
ATOM 3401 C CA . GLN B 1 190 ? -3.852 1.262 15.82 1 90.25 190 GLN B CA 1
ATOM 3402 C C . GLN B 1 190 ? -4.969 1.694 14.875 1 90.25 190 GLN B C 1
ATOM 3404 O O . GLN B 1 190 ? -4.812 1.637 13.656 1 90.25 190 GLN B O 1
ATOM 3409 N N . LYS B 1 191 ? -6 2.088 15.484 1 92.94 191 LYS B N 1
ATOM 3410 C CA . LYS B 1 191 ? -7.141 2.527 14.68 1 92.94 191 LYS B CA 1
ATOM 3411 C C . LYS B 1 191 ? -6.758 3.688 13.766 1 92.94 191 LYS B C 1
ATOM 3413 O O . LYS B 1 191 ? -7.09 3.686 12.578 1 92.94 191 LYS B O 1
ATOM 3418 N N . LYS B 1 192 ? -6.086 4.668 14.281 1 93.31 192 LYS B N 1
ATOM 3419 C CA . LYS B 1 192 ? -5.676 5.836 13.508 1 93.31 192 LYS B CA 1
ATOM 3420 C C . LYS B 1 192 ? -4.664 5.449 12.43 1 93.31 192 LYS B C 1
ATOM 3422 O O . LYS B 1 192 ? -4.738 5.938 11.297 1 93.31 192 LYS B O 1
ATOM 3427 N N . PHE B 1 193 ? -3.828 4.539 12.805 1 94.19 193 PHE B N 1
ATOM 3428 C CA . PHE B 1 193 ? -2.822 4.094 11.852 1 94.19 193 PHE B CA 1
ATOM 3429 C C . PHE B 1 193 ? -3.477 3.408 10.656 1 94.19 193 PHE B C 1
ATOM 3431 O O . PHE B 1 193 ? -3.084 3.637 9.516 1 94.19 193 PHE B O 1
ATOM 3438 N N . LEU B 1 194 ? -4.406 2.629 10.961 1 94.25 194 LEU B N 1
ATOM 3439 C CA . LEU B 1 194 ? -5.078 1.865 9.914 1 94.25 194 LEU B CA 1
ATOM 3440 C C . LEU B 1 194 ? -5.914 2.781 9.023 1 94.25 194 LEU B C 1
ATOM 3442 O O . LEU B 1 194 ? -6.324 2.387 7.93 1 94.25 194 LEU B O 1
ATOM 3446 N N . GLN B 1 195 ? -6.133 3.99 9.477 1 96.06 195 GLN B N 1
ATOM 3447 C CA . GLN B 1 195 ? -6.879 4.957 8.672 1 96.06 195 GLN B CA 1
ATOM 3448 C C . GLN B 1 195 ? -5.973 5.648 7.66 1 96.06 195 GLN B C 1
ATOM 3450 O O . GLN B 1 195 ? -6.453 6.277 6.715 1 96.06 195 GLN B O 1
ATOM 3455 N N . LEU B 1 196 ? -4.672 5.586 7.84 1 97.25 196 LEU B N 1
ATOM 3456 C CA . LEU B 1 196 ? -3.738 6.156 6.875 1 97.25 196 LEU B CA 1
ATOM 3457 C C . LEU B 1 196 ? -3.84 5.438 5.531 1 97.25 196 LEU B C 1
ATOM 3459 O O . LEU B 1 196 ? -4.305 4.297 5.465 1 97.25 196 LEU B O 1
ATOM 3463 N N . SER B 1 197 ? -3.465 6.203 4.512 1 96.94 197 SER B N 1
ATOM 3464 C CA . SER B 1 197 ? -3.389 5.543 3.211 1 96.94 197 SER B CA 1
ATOM 3465 C C . SER B 1 197 ? -2.379 4.402 3.229 1 96.94 197 SER B C 1
ATOM 3467 O O . SER B 1 197 ? -1.408 4.434 3.988 1 96.94 197 SER B O 1
ATOM 3469 N N . ILE B 1 198 ? -2.572 3.389 2.395 1 96 198 ILE B N 1
ATOM 3470 C CA . ILE B 1 198 ? -1.655 2.256 2.324 1 96 198 ILE B CA 1
ATOM 3471 C C . ILE B 1 198 ? -0.268 2.74 1.906 1 96 198 ILE B C 1
ATOM 3473 O O . ILE B 1 198 ? 0.746 2.209 2.367 1 96 198 ILE B O 1
ATOM 3477 N N . GLU B 1 199 ? -0.207 3.766 1.089 1 96.19 199 GLU B N 1
ATOM 3478 C CA . GLU B 1 199 ? 1.066 4.328 0.647 1 96.19 199 GLU B CA 1
ATOM 3479 C C . GLU B 1 199 ? 1.859 4.887 1.824 1 96.19 199 GLU B C 1
ATOM 3481 O O . GLU B 1 199 ? 3.064 4.652 1.935 1 96.19 199 GLU B O 1
ATOM 3486 N N . THR B 1 200 ? 1.126 5.57 2.633 1 96.81 200 THR B N 1
ATOM 3487 C CA . THR B 1 200 ? 1.788 6.168 3.787 1 96.81 200 THR B CA 1
ATOM 3488 C C . THR B 1 200 ? 2.221 5.094 4.777 1 96.81 200 THR B C 1
ATOM 3490 O O . THR B 1 200 ? 3.348 5.117 5.277 1 96.81 200 THR B O 1
ATOM 3493 N N . GLN B 1 201 ? 1.306 4.16 5.07 1 95.81 201 GLN B N 1
ATOM 3494 C CA . GLN B 1 201 ? 1.652 3.055 5.953 1 95.81 201 GLN B CA 1
ATOM 3495 C C . GLN B 1 201 ? 2.883 2.309 5.445 1 95.81 201 GLN B C 1
ATOM 3497 O O . GLN B 1 201 ? 3.795 2.008 6.219 1 95.81 201 GLN B O 1
ATOM 3502 N N . PHE B 1 202 ? 2.883 2.08 4.215 1 95.69 202 PHE B N 1
ATOM 3503 C CA . PHE B 1 202 ? 3.973 1.341 3.59 1 95.69 202 PHE B CA 1
ATOM 3504 C C . PHE B 1 202 ? 5.27 2.143 3.637 1 95.69 202 PHE B C 1
ATOM 3506 O O . PHE B 1 202 ? 6.344 1.584 3.869 1 95.69 202 PHE B O 1
ATOM 3513 N N . SER B 1 203 ? 5.207 3.383 3.352 1 95.12 203 SER B N 1
ATOM 3514 C CA . SER B 1 203 ? 6.391 4.234 3.424 1 95.12 203 SER B CA 1
ATOM 3515 C C . SER B 1 203 ? 7.02 4.188 4.812 1 95.12 203 SER B C 1
ATOM 3517 O O . SER B 1 203 ? 8.242 4.117 4.945 1 95.12 203 SER B O 1
ATOM 3519 N N . ILE B 1 204 ? 6.184 4.242 5.785 1 95.06 204 ILE B N 1
ATOM 3520 C CA . ILE B 1 204 ? 6.664 4.168 7.16 1 95.06 204 ILE B CA 1
ATOM 3521 C C . ILE B 1 204 ? 7.324 2.812 7.398 1 95.06 204 ILE B C 1
ATOM 3523 O O . ILE B 1 204 ? 8.438 2.744 7.926 1 95.06 204 ILE B O 1
ATOM 3527 N N . ALA B 1 205 ? 6.672 1.784 7.008 1 93.81 205 ALA B N 1
ATOM 3528 C CA . ALA B 1 205 ? 7.184 0.427 7.18 1 93.81 205 ALA B CA 1
ATOM 3529 C C . ALA B 1 205 ? 8.531 0.254 6.48 1 93.81 205 ALA B C 1
ATOM 3531 O O . ALA B 1 205 ? 9.461 -0.311 7.051 1 93.81 205 ALA B O 1
ATOM 3532 N N . LYS B 1 206 ? 8.594 0.718 5.254 1 93.12 206 LYS B N 1
ATOM 3533 C CA . LYS B 1 206 ? 9.812 0.588 4.469 1 93.12 206 LYS B CA 1
ATOM 3534 C C . LYS B 1 206 ? 10.992 1.273 5.16 1 93.12 206 LYS B C 1
ATOM 3536 O O . LYS B 1 206 ? 12.094 0.724 5.219 1 93.12 206 LYS B O 1
ATOM 3541 N N . LYS B 1 207 ? 10.766 2.434 5.59 1 92.12 207 LYS B N 1
ATOM 3542 C CA . LYS B 1 207 ? 11.828 3.176 6.262 1 92.12 207 LYS B CA 1
ATOM 3543 C C . LYS B 1 207 ? 12.258 2.477 7.547 1 92.12 207 LYS B C 1
ATOM 3545 O O . LYS B 1 207 ? 13.445 2.42 7.859 1 92.12 207 LYS B O 1
ATOM 3550 N N . ARG B 1 208 ? 11.289 2.004 8.273 1 92.19 208 ARG B N 1
ATOM 3551 C CA . ARG B 1 208 ? 11.625 1.276 9.492 1 92.19 208 ARG B CA 1
ATOM 3552 C C . ARG B 1 208 ? 12.391 -0.004 9.18 1 92.19 208 ARG B C 1
ATOM 3554 O O . ARG B 1 208 ? 13.328 -0.361 9.891 1 92.19 208 ARG B O 1
ATOM 3561 N N . LEU B 1 209 ? 11.906 -0.672 8.18 1 92 209 LEU B N 1
ATOM 3562 C CA . LEU B 1 209 ? 12.57 -1.896 7.75 1 92 209 LEU B CA 1
ATOM 3563 C C . LEU B 1 209 ? 14.039 -1.632 7.426 1 92 209 LEU B C 1
ATOM 3565 O O . LEU B 1 209 ? 14.914 -2.416 7.801 1 92 209 LEU B O 1
ATOM 3569 N N . LYS B 1 210 ? 14.258 -0.596 6.695 1 88.5 210 LYS B N 1
ATOM 3570 C CA . LYS B 1 210 ? 15.625 -0.222 6.375 1 88.5 210 LYS B CA 1
ATOM 3571 C C . LYS B 1 210 ? 16.469 -0.044 7.641 1 88.5 210 LYS B C 1
ATOM 3573 O O . LYS B 1 210 ? 17.594 -0.526 7.715 1 88.5 210 LYS B O 1
ATOM 3578 N N . PHE B 1 211 ? 15.922 0.61 8.539 1 86.81 211 PHE B N 1
ATOM 3579 C CA . PHE B 1 211 ? 16.594 0.845 9.812 1 86.81 211 PHE B CA 1
ATOM 3580 C C . PHE B 1 211 ? 16.891 -0.472 10.516 1 86.81 211 PHE B C 1
ATOM 3582 O O . PHE B 1 211 ? 18.016 -0.687 10.992 1 86.81 211 PHE B O 1
ATOM 3589 N N . LEU B 1 212 ? 15.945 -1.329 10.555 1 87.81 212 LEU B N 1
ATOM 3590 C CA . LEU B 1 212 ? 16.078 -2.588 11.281 1 87.81 212 LEU B CA 1
ATOM 3591 C C . LEU B 1 212 ? 17.031 -3.531 10.555 1 87.81 212 LEU B C 1
ATOM 3593 O O . LEU B 1 212 ? 17.766 -4.297 11.195 1 87.81 212 LEU B O 1
ATOM 3597 N N . GLU B 1 213 ? 16.969 -3.514 9.242 1 86.75 213 GLU B N 1
ATOM 3598 C CA . GLU B 1 213 ? 17.906 -4.32 8.477 1 86.75 213 GLU B CA 1
ATOM 3599 C C . GLU B 1 213 ? 19.344 -3.893 8.75 1 86.75 213 GLU B C 1
ATOM 3601 O O . GLU B 1 213 ? 20.234 -4.738 8.914 1 86.75 213 GLU B O 1
ATOM 3606 N N . MET B 1 214 ? 19.547 -2.613 8.75 1 84 214 MET B N 1
ATOM 3607 C CA . MET B 1 214 ? 20.859 -2.074 9.055 1 84 214 MET B CA 1
ATOM 3608 C C . MET B 1 214 ? 21.297 -2.455 10.461 1 84 214 MET B C 1
ATOM 3610 O O . MET B 1 214 ? 22.453 -2.816 10.688 1 84 214 MET B O 1
ATOM 3614 N N . TYR B 1 215 ? 20.406 -2.357 11.32 1 82.75 215 TYR B N 1
ATOM 3615 C CA . TYR B 1 215 ? 20.672 -2.744 12.703 1 82.75 215 TYR B CA 1
ATOM 3616 C C . TYR B 1 215 ? 21.094 -4.203 12.789 1 82.75 215 TYR B C 1
ATOM 3618 O O . TYR B 1 215 ? 22.078 -4.531 13.461 1 82.75 215 TYR B O 1
ATOM 3626 N N . LYS B 1 216 ? 20.391 -5.09 12.188 1 83.12 216 LYS B N 1
ATOM 3627 C CA . LYS B 1 216 ? 20.672 -6.523 12.188 1 83.12 216 LYS B CA 1
ATOM 3628 C C . LYS B 1 216 ? 22.031 -6.82 11.57 1 83.12 216 LYS B C 1
ATOM 3630 O O . LYS B 1 216 ? 22.797 -7.633 12.102 1 83.12 216 LYS B O 1
ATOM 3635 N N . LYS B 1 217 ? 22.328 -6.152 10.531 1 82.06 217 LYS B N 1
ATOM 3636 C CA . LYS B 1 217 ? 23.609 -6.34 9.852 1 82.06 217 LYS B CA 1
ATOM 3637 C C . LYS B 1 217 ? 24.781 -5.941 10.758 1 82.06 217 LYS B C 1
ATOM 3639 O O . LYS B 1 217 ? 25.797 -6.637 10.812 1 82.06 217 LYS B O 1
ATOM 3644 N N . LYS B 1 218 ? 24.688 -4.895 11.406 1 82.56 218 LYS B N 1
ATOM 3645 C CA . LYS B 1 218 ? 25.719 -4.41 12.305 1 82.56 218 LYS B CA 1
ATOM 3646 C C . LYS B 1 218 ? 25.922 -5.371 13.477 1 82.56 218 LYS B C 1
ATOM 3648 O O . LYS B 1 218 ? 27.047 -5.629 13.883 1 82.56 218 LYS B O 1
ATOM 3653 N N . ARG B 1 219 ? 24.938 -5.902 13.93 1 81.75 219 ARG B N 1
ATOM 3654 C CA . ARG B 1 219 ? 25.016 -6.82 15.062 1 81.75 219 ARG B CA 1
ATOM 3655 C C . ARG B 1 219 ? 25.594 -8.164 14.641 1 81.75 219 ARG B C 1
ATOM 3657 O O . ARG B 1 219 ? 26.375 -8.766 15.375 1 81.75 219 ARG B O 1
ATOM 3664 N N . ASP B 1 220 ? 25.094 -8.617 13.477 1 76.5 220 ASP B N 1
ATOM 3665 C CA . ASP B 1 220 ? 25.594 -9.891 12.961 1 76.5 220 ASP B CA 1
ATOM 3666 C C . ASP B 1 220 ? 27.078 -9.805 12.633 1 76.5 220 ASP B C 1
ATOM 3668 O O . ASP B 1 220 ? 27.812 -10.773 12.82 1 76.5 220 ASP B O 1
ATOM 3672 N N . ASN B 1 221 ? 27.5 -8.727 12.031 1 72.06 221 ASN B N 1
ATOM 3673 C CA . ASN B 1 221 ? 28.906 -8.516 11.742 1 72.06 221 ASN B CA 1
ATOM 3674 C C . ASN B 1 221 ? 29.719 -8.367 13.023 1 72.06 221 ASN B C 1
ATOM 3676 O O . ASN B 1 221 ? 30.875 -8.781 13.078 1 72.06 221 ASN B O 1
ATOM 3680 N N . SER B 1 222 ? 29.188 -7.68 14.008 1 63.69 222 SER B N 1
ATOM 3681 C CA . SER B 1 222 ? 29.891 -7.602 15.289 1 63.69 222 SER B CA 1
ATOM 3682 C C . SER B 1 222 ? 29.984 -8.977 15.945 1 63.69 222 SER B C 1
ATOM 3684 O O . SER B 1 222 ? 30.984 -9.273 16.609 1 63.69 222 SER B O 1
ATOM 3686 N N . ASP B 1 223 ? 28.984 -9.82 15.719 1 54.19 223 ASP B N 1
ATOM 3687 C CA . ASP B 1 223 ? 28.984 -11.18 16.25 1 54.19 223 ASP B CA 1
ATOM 3688 C C . ASP B 1 223 ? 29.75 -12.125 15.32 1 54.19 223 ASP B C 1
ATOM 3690 O O . ASP B 1 223 ? 30.266 -13.156 15.766 1 54.19 223 ASP B O 1
ATOM 3694 N N . SER B 1 224 ? 29.5 -11.984 14.094 1 44.88 224 SER B N 1
ATOM 3695 C CA . SER B 1 224 ? 30.047 -12.914 13.117 1 44.88 224 SER B CA 1
ATOM 3696 C C . SER B 1 224 ? 31.516 -12.625 12.844 1 44.88 224 SER B C 1
ATOM 3698 O O . SER B 1 224 ? 31.844 -11.781 12 1 44.88 224 SER B O 1
ATOM 3700 N N . VAL B 1 225 ? 32.625 -12.414 13.664 1 38.06 225 VAL B N 1
ATOM 3701 C CA . VAL B 1 225 ? 33.906 -12.914 13.164 1 38.06 225 VAL B CA 1
ATOM 3702 C C . VAL B 1 225 ? 33.656 -14.18 12.336 1 38.06 225 VAL B C 1
ATOM 3704 O O . VAL B 1 225 ? 34.406 -14.445 11.383 1 38.06 225 VAL B O 1
ATOM 3707 N N . GLU B 1 226 ? 32.969 -15.336 12.82 1 32 226 GLU B N 1
ATOM 3708 C CA . GLU B 1 226 ? 33.188 -16.609 12.156 1 32 226 GLU B CA 1
ATOM 3709 C C . GLU B 1 226 ? 32.25 -16.766 10.961 1 32 226 GLU B C 1
ATOM 3711 O O . GLU B 1 226 ? 32.625 -17.344 9.938 1 32 226 GLU B O 1
ATOM 3716 N N . SER B 1 227 ? 30.875 -16.891 11.07 1 30.88 227 SER B N 1
ATOM 3717 C CA . SER B 1 227 ? 30.141 -17.828 10.211 1 30.88 227 SER B CA 1
ATOM 3718 C C . SER B 1 227 ? 29.656 -17.141 8.938 1 30.88 227 SER B C 1
ATOM 3720 O O . SER B 1 227 ? 29.094 -16.062 8.984 1 30.88 227 SER B O 1
ATOM 3722 N N . ASP B 1 228 ? 30.312 -17.422 7.859 1 28.36 228 ASP B N 1
ATOM 3723 C CA . ASP B 1 228 ? 30.141 -17.141 6.438 1 28.36 228 ASP B CA 1
ATOM 3724 C C . ASP B 1 228 ? 28.688 -17.344 6.012 1 28.36 228 ASP B C 1
ATOM 3726 O O . ASP B 1 228 ? 28.062 -18.359 6.359 1 28.36 228 ASP B O 1
ATOM 3730 N N . PHE B 1 229 ? 27.922 -16.406 5.719 1 27.89 229 PHE B N 1
ATOM 3731 C CA . PHE B 1 229 ? 26.484 -16.25 5.465 1 27.89 229 PHE B CA 1
ATOM 3732 C C . PHE B 1 229 ? 26.062 -17.062 4.246 1 27.89 229 PHE B C 1
ATOM 3734 O O . PHE B 1 229 ? 26.312 -16.656 3.109 1 27.89 229 PHE B O 1
ATOM 3741 N N . GLU B 1 230 ? 26.156 -18.422 4.34 1 26.84 230 GLU B N 1
ATOM 3742 C CA . GLU B 1 230 ? 25.531 -19.219 3.299 1 26.84 230 GLU B CA 1
ATOM 3743 C C . GLU B 1 230 ? 24.016 -18.984 3.26 1 26.84 230 GLU B C 1
ATOM 3745 O O . GLU B 1 230 ? 23.391 -18.75 4.297 1 26.84 230 GLU B O 1
ATOM 3750 N N . ILE B 1 231 ? 23.484 -18.422 2.379 1 32.47 231 ILE B N 1
ATOM 3751 C CA . ILE B 1 231 ? 22.047 -18.516 2.174 1 32.47 231 ILE B CA 1
ATOM 3752 C C . ILE B 1 231 ? 21.562 -19.938 2.486 1 32.47 231 ILE B C 1
ATOM 3754 O O . ILE B 1 231 ? 22.031 -20.891 1.868 1 32.47 231 ILE B O 1
ATOM 3758 N N . PRO B 1 232 ? 21.281 -20.391 3.758 1 28.14 232 PRO B N 1
ATOM 3759 C CA . PRO B 1 232 ? 21.062 -21.812 4.023 1 28.14 232 PRO B CA 1
ATOM 3760 C C . PRO B 1 232 ? 20.109 -22.469 3.027 1 28.14 232 PRO B C 1
ATOM 3762 O O . PRO B 1 232 ? 19 -21.969 2.824 1 28.14 232 PRO B O 1
ATOM 3765 N N . LEU B 1 233 ? 20.547 -23.094 1.952 1 25.48 233 LEU B N 1
ATOM 3766 C CA . LEU B 1 233 ? 20.109 -24.094 1.005 1 25.48 233 LEU B CA 1
ATOM 3767 C C . LEU B 1 233 ? 19.5 -25.297 1.733 1 25.48 233 LEU B C 1
ATOM 3769 O O . LEU B 1 233 ? 19.062 -26.266 1.1 1 25.48 233 LEU B O 1
ATOM 3773 N N . SER B 1 234 ? 19.391 -25.469 3.123 1 24.47 234 SER B N 1
ATOM 3774 C CA . SER B 1 234 ? 18.953 -26.828 3.426 1 24.47 234 SER B CA 1
ATOM 3775 C C . SER B 1 234 ? 17.484 -27.047 3.033 1 24.47 234 SER B C 1
ATOM 3777 O O . SER B 1 234 ? 16.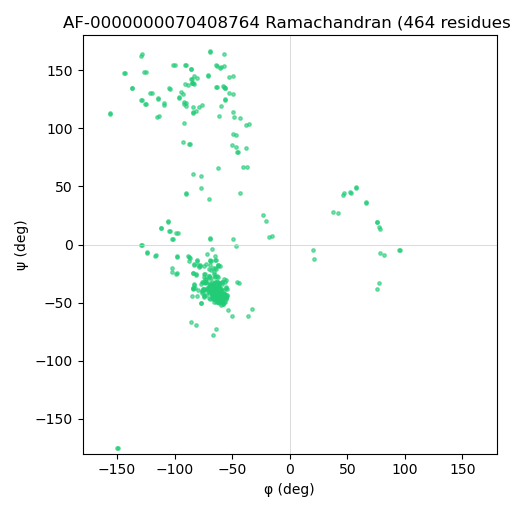688 -26.094 3.057 1 24.47 234 SER B O 1
#

Foldseek 3Di:
DVVVVVVVVLVCVLPCPVPLVDDDQQAWEAEPNRTDRDRQVLLLVFFVQSVCQQVNPDPNVPDRYYYDPPAHPVLVSLQCCVSDVSSVDADALVRLVSNCVVCLVRVGPCVVSSLVRLLVCLDPPNPDDLLSLLVVLVSCVVSVSPVSLVSSLLSLLVDDVCLQQQNPCCVVCVVVVPNPVSSVSSVSSNVSSVVHDPVSNVSSVVNNVVVVVVVVVVVCVVVPPDDPDDPPPD/DVVVVVVVVLVCVLPCPVVQVDDDQQAWEAEPNRTDRDRQVLLLVFFVQSVCQQVNPDPNVPPRYHYDPPADPVLVSLQVCCSDVSSVDADALVRLVSNCVVCLVRVGPCVVSSLVRLLVCLDPPNPDDLLSLLVVLVSCVVSVSPVSLVSSLLSLLVDDVCLQQLNPCCVVCVVVVVNPVSSVSSVSSNVSSVVHDPVSNVSSVVNNVVVVVVVVVVVCVVVPPDDDDDPPPD

Radius of gyration: 32.87 Å; Cα contacts (8 Å, |Δi|>4): 556; chains: 2; bounding box: 64×93×79 Å

Nearest PDB structures (foldseek):
  4hxi-assembly1_A  TM=6.863E-01  e=1.390E-05  Homo sapiens
  8h3f-assembly1_M  TM=5.975E-01  e=6.752E-06  Homo sapiens
  8h3r-assembly1_B  TM=5.660E-01  e=1.093E-05  Homo sapiens
  9dtq-assembly1_B  TM=5.699E-01  e=2.359E-05  Homo sapiens
  8h38-assembly1_I  TM=5.626E-01  e=2.057E-04  Homo sapiens

Secondary structure (DSSP, 8-state):
-TTHHHHHHHHHHHS----SS-S---EEEEETTEEEEE-HHHHHHH-HHHHHHHHSSSGGGG-SEEEEPS--HHHHHHHHHHHSTTT-PPP-TTTHHHHHHHHHHTT-THHHHHHHHHHHTSSTTS---HHHHHHHHHHHHHTT-HHHHHHHHHHHTTS-HHHHTT-SHHHHHHHHS-HHHHHHHHHHHHHHHHHS-HHHHHHHHHHHHHHHHHHHHHHHHHHTTS--------/-TTHHHHHHHHHHHS-----S-S---EEEEETTEEEEE-HHHHHHH-HHHHHHHHSSSGGGG-SEEEEPS--HHHHHHHHHHHSTTT-PPP-TTTHHHHHHHHHHTT-THHHHHHHHHHHTSSTTS---HHHHHHHHHHHHHTT-HHHHHHHHHHHTTS-HHHHTT-SHHHHHHHHS-HHHHHHHHHHHHHHHHHS-HHHHHHHHHHHHHHHHHHHHHHHHHHTTS--------

pLDDT: mean 78.69, std 22.25, range [23.45, 98.44]

Solvent-accessible surface area (backbone atoms only — not comparable to full-atom values): 25357 Å² total; per-residue (Å²): 122,74,69,59,59,58,48,50,63,47,43,56,58,30,66,26,61,68,69,50,90,56,74,76,61,69,33,31,38,28,25,79,86,37,42,40,59,36,36,59,66,61,47,29,71,51,9,63,52,42,26,47,54,51,66,30,96,48,74,57,33,75,44,56,62,42,78,49,76,99,49,55,46,72,30,48,49,53,33,49,38,50,65,37,74,88,56,64,39,72,73,42,92,89,42,34,82,43,24,39,62,51,19,56,74,31,57,23,70,54,37,57,51,38,42,53,52,58,42,65,51,51,44,90,43,60,72,68,50,68,59,57,52,47,51,52,48,48,49,26,66,74,67,66,36,61,70,35,47,54,46,43,36,60,48,54,24,72,48,64,63,42,42,46,67,44,59,39,48,60,57,52,17,65,70,67,66,62,34,66,66,40,44,49,51,26,47,53,32,20,53,51,48,69,67,42,54,69,67,56,51,38,51,22,49,52,53,26,40,52,51,48,52,52,50,50,50,54,49,46,58,70,64,37,79,71,72,81,74,70,78,76,68,82,122,74,73,59,60,59,49,50,62,49,45,60,58,29,67,30,63,68,72,47,91,56,72,76,61,70,32,32,37,29,24,79,88,38,43,42,60,35,38,60,66,61,46,29,72,50,8,64,52,42,28,46,53,53,68,30,93,49,75,57,34,76,43,55,64,42,77,50,76,98,49,55,46,72,30,49,50,52,33,48,36,48,65,37,72,86,56,66,39,71,72,41,93,89,42,34,82,43,24,40,62,52,18,56,74,32,56,24,69,54,38,56,52,38,44,53,51,58,43,67,52,52,45,93,69,58,49,68,50,69,58,56,51,47,53,51,47,48,50,25,66,74,67,66,36,60,71,37,46,55,46,42,35,60,48,54,25,74,46,63,63,41,44,46,67,44,65,41,48,61,58,56,16,61,73,69,66,58,39,67,64,39,47,50,50,26,47,51,31,19,54,52,48,69,67,42,55,70,68,56,51,36,52,23,48,51,52,27,40,53,52,48,51,52,51,50,50,54,50,46,52,72,66,37,81,75,74,76,84,63,79,80,66,87

Organism: Crassostrea virginica (NCBI:txid6565)